Protein AF-A0AA41U0P5-F1 (afdb_monomer_lite)

Radius of gyration: 27.93 Å; chains: 1; bounding box: 68×110×85 Å

Sequence (492 aa):
MAPDRLRSLADWMAHEAGNVTVHLVLEDQNSKLAQMTADLRRPFSTDGRGKHIAAGLFNWGVGPSTAWERACSDPFYLVMRQSTQAFPRSWRELQPHLAPAAYSYVSLNCGDGVKDLDVLRGLGELAGRNSSRSGSAVGGSAVGGSPVGGNATAGAGASSGSSVYIPVDASSELVRLAANRAAKSPVTNGVFVLGCQADTEVRDQLAKIRAVVDKLQDGAVLFSLFGNTIGNYERDLALLKMVGEVLLTGDDDRLIAEFATTEDVSQAAVEAAKDEYVRVRAFREYVTSPLIHYTDLHVDYRNLEFAGEVEYGLADNRADDRGGRASREAREGRDGRDGREGRGGGARSGSRRNRDGHAILLRMLYRNRSAEPRRVILSDRSEMAFEPDDTIMLHLVRKYRRDRLPDLFAACGLVAAGPPVDTRFAESRSGLPKFGVQLALLRRADRLGDPSPNHVEGLFTASPTATAAAAAASASTAAEEARGVPAAQPAG

Foldseek 3Di:
DPLVVLQVVLQCCLAPVQLDEAEAEPDDPVVQQVVLVVLQQFDFDLPAPTRADALLLLCADDQLLVLVVLLLVFPLLQQSVLCLVCLLVLVVVCLVLADLWQAAEEEAQCRLVSSVLSVLLSSVVSPVVVVVVVVPPPPDDDDDDDDDDDPDPDDDDDDPQQHEYEYEGLYPVRLCSNQSVLSPDPSCNSYRYYYYNDDLQDLVRLLVVQVSVVSNDDIEYEYEDDDQSLQWHPLSLVSLLSCQVRRQPDLSYKYKYKAKAWQADDVLQQVVVQVSQLPRPSSLSSLCSSCVVWKPDDDDSVQKDKDKDFAWDPPPSPPCVVVVCVVPPPPDDDDDDDDDDDDDDDDPDDPPPTPRGFKMKMWIKGFQQDQAWDWMQGNVRDTDTRGHSGIYTRTMGIHGHPVCVQVSQVSSQKHFSAQKDWDWRPPQPPPHIIITMIITIMHGNVSPPDPPVPPPVPHPDDDPDDDDPVPPVVPPPVPPPPDDDDDDDDDD

InterPro domains:
  IPR029063 S-adenosyl-L-methionine-dependent methyltransferase superfamily [G3DSA:3.40.50.150] (69-284)

pLDDT: mean 80.73, std 22.8, range [26.09, 98.69]

Organism: NCBI:txid2908204

Structure (mmCIF, N/CA/C/O backbone):
data_AF-A0AA41U0P5-F1
#
_entry.id   AF-A0AA41U0P5-F1
#
loop_
_atom_site.group_PDB
_atom_site.id
_atom_site.type_symbol
_atom_site.label_atom_id
_atom_site.label_alt_id
_atom_site.label_comp_id
_atom_site.label_asym_id
_atom_site.label_entity_id
_atom_site.label_seq_id
_atom_site.pdbx_PDB_ins_code
_atom_site.Cartn_x
_atom_site.Cartn_y
_atom_site.Cartn_z
_atom_site.occupancy
_atom_site.B_iso_or_equiv
_atom_site.auth_seq_id
_atom_site.auth_comp_id
_atom_site.auth_asym_id
_atom_site.auth_atom_id
_atom_site.pdbx_PDB_model_num
ATOM 1 N N . MET A 1 1 ? 6.362 -13.490 26.183 1.00 55.53 1 MET A N 1
ATOM 2 C CA . MET A 1 1 ? 5.925 -12.590 27.273 1.00 55.53 1 MET A CA 1
ATOM 3 C C . MET A 1 1 ? 4.562 -13.069 27.754 1.00 55.53 1 MET A C 1
ATOM 5 O O . MET A 1 1 ? 3.749 -13.405 26.898 1.00 55.53 1 MET A O 1
ATOM 9 N N . ALA A 1 2 ? 4.331 -13.189 29.065 1.00 70.00 2 ALA A N 1
ATOM 10 C CA . ALA A 1 2 ? 2.995 -13.513 29.578 1.00 70.00 2 ALA A CA 1
ATOM 11 C C . ALA A 1 2 ? 2.007 -12.389 29.182 1.00 70.00 2 ALA A C 1
ATOM 13 O O . ALA A 1 2 ? 2.433 -11.231 29.231 1.00 70.00 2 ALA A O 1
ATOM 14 N N . PRO A 1 3 ? 0.758 -12.694 28.771 1.00 67.94 3 PRO A N 1
ATOM 15 C CA . PRO A 1 3 ? -0.221 -11.697 28.313 1.00 67.94 3 PRO A CA 1
ATOM 16 C C . PRO A 1 3 ? -0.378 -10.512 29.271 1.00 67.94 3 PRO A C 1
ATOM 18 O O . PRO A 1 3 ? -0.330 -9.363 28.838 1.00 67.94 3 PRO A O 1
ATOM 21 N N . ASP A 1 4 ? -0.412 -10.794 30.572 1.00 76.56 4 ASP A N 1
ATOM 22 C CA . ASP A 1 4 ? -0.582 -9.787 31.621 1.00 76.56 4 ASP A CA 1
ATOM 23 C C . ASP A 1 4 ? 0.528 -8.735 31.604 1.00 76.56 4 ASP A C 1
ATOM 25 O O . ASP A 1 4 ? 0.265 -7.549 31.747 1.00 76.56 4 ASP A O 1
ATOM 29 N N . ARG A 1 5 ? 1.776 -9.136 31.326 1.00 81.56 5 ARG A N 1
ATOM 30 C CA . ARG A 1 5 ? 2.900 -8.189 31.250 1.00 81.56 5 ARG A CA 1
ATOM 31 C C . ARG A 1 5 ? 2.793 -7.256 30.049 1.00 81.56 5 ARG A C 1
ATOM 33 O O . ARG A 1 5 ? 3.314 -6.148 30.106 1.00 81.56 5 ARG A O 1
ATOM 40 N N . LEU A 1 6 ? 2.183 -7.714 28.954 1.00 78.88 6 LEU A N 1
ATOM 41 C CA . LEU A 1 6 ? 2.011 -6.896 27.755 1.00 78.88 6 LEU A CA 1
ATOM 42 C C . LEU A 1 6 ? 0.899 -5.871 27.968 1.00 78.88 6 LEU A C 1
ATOM 44 O O . LEU A 1 6 ? 1.089 -4.712 27.619 1.00 78.88 6 LEU A O 1
ATOM 48 N N . ARG A 1 7 ? -0.200 -6.280 28.615 1.00 78.44 7 ARG A N 1
ATOM 49 C CA . ARG A 1 7 ? -1.268 -5.364 29.037 1.00 78.44 7 ARG A CA 1
ATOM 50 C C . ARG A 1 7 ? -0.753 -4.338 30.049 1.00 78.44 7 ARG A C 1
ATOM 52 O O . ARG A 1 7 ? -0.904 -3.150 29.814 1.00 78.44 7 ARG A O 1
ATOM 59 N N . SER A 1 8 ? -0.013 -4.760 31.080 1.00 83.44 8 SER A N 1
ATOM 60 C CA . SER A 1 8 ? 0.587 -3.819 32.041 1.00 83.44 8 SER A CA 1
ATOM 61 C C . SER A 1 8 ? 1.545 -2.818 31.390 1.00 83.44 8 SER A C 1
ATOM 63 O O . SER A 1 8 ? 1.560 -1.653 31.775 1.00 83.44 8 SER A O 1
ATOM 65 N N . LEU A 1 9 ? 2.342 -3.247 30.404 1.00 81.44 9 LEU A N 1
ATOM 66 C CA . LEU A 1 9 ? 3.194 -2.333 29.641 1.00 81.44 9 LEU A CA 1
ATOM 67 C C . LEU A 1 9 ? 2.356 -1.349 28.814 1.00 81.44 9 LEU A C 1
ATOM 69 O O . LEU A 1 9 ? 2.683 -0.166 28.782 1.00 81.44 9 LEU A O 1
ATOM 73 N N . ALA A 1 10 ? 1.296 -1.831 28.162 1.00 80.69 10 ALA A N 1
ATOM 74 C CA . ALA A 1 10 ? 0.396 -0.998 27.373 1.00 80.69 10 ALA A CA 1
ATOM 75 C C . ALA A 1 10 ? -0.289 0.072 28.233 1.00 80.69 10 ALA A C 1
ATOM 77 O O . ALA A 1 10 ? -0.269 1.245 27.866 1.00 80.69 10 ALA A O 1
ATOM 78 N N . ASP A 1 11 ? -0.803 -0.310 29.404 1.00 80.50 11 ASP A N 1
ATOM 79 C CA . ASP A 1 11 ? -1.448 0.607 30.346 1.00 80.50 11 ASP A CA 1
ATOM 80 C C . ASP A 1 11 ? -0.456 1.643 30.889 1.00 80.50 11 ASP A C 1
ATOM 82 O O . ASP A 1 11 ? -0.733 2.843 30.874 1.00 80.50 11 ASP A O 1
ATOM 86 N N . TRP A 1 12 ? 0.744 1.209 31.291 1.00 81.50 12 TRP A N 1
ATOM 87 C CA . TRP A 1 12 ? 1.802 2.127 31.721 1.00 81.50 12 TRP A CA 1
ATOM 88 C C . TRP A 1 12 ? 2.171 3.123 30.614 1.00 81.50 12 TRP A C 1
ATOM 90 O O . TRP A 1 12 ? 2.308 4.323 30.857 1.00 81.50 12 TRP A O 1
ATOM 100 N N . MET A 1 13 ? 2.280 2.651 29.371 1.00 78.88 13 MET A N 1
ATOM 101 C CA . MET A 1 13 ? 2.622 3.511 28.244 1.00 78.88 13 MET A CA 1
ATOM 102 C C . MET A 1 13 ? 1.514 4.489 27.857 1.00 78.88 13 MET A C 1
ATOM 104 O O . MET A 1 13 ? 1.821 5.623 27.495 1.00 78.88 13 MET A O 1
ATOM 108 N N . ALA A 1 14 ? 0.251 4.075 27.943 1.00 76.69 14 ALA A N 1
ATOM 109 C CA . ALA A 1 14 ? -0.890 4.928 27.629 1.00 76.69 14 ALA A CA 1
ATOM 110 C C . ALA A 1 14 ? -1.061 6.085 28.632 1.00 76.69 14 ALA A C 1
ATOM 112 O O . ALA A 1 14 ? -1.571 7.143 28.254 1.00 76.69 14 ALA A O 1
ATOM 113 N N . HIS A 1 15 ? -0.634 5.900 29.888 1.00 76.88 15 HIS A N 1
ATOM 114 C CA . HIS A 1 15 ? -0.911 6.842 30.978 1.00 76.88 15 HIS A CA 1
ATOM 115 C C . HIS A 1 15 ? 0.308 7.595 31.520 1.00 76.88 15 HIS A C 1
ATOM 117 O O . HIS A 1 15 ? 0.168 8.754 31.909 1.00 76.88 15 HIS A O 1
ATOM 123 N N . GLU A 1 16 ? 1.491 6.979 31.552 1.00 69.69 16 GLU A N 1
ATOM 124 C CA . GLU A 1 16 ? 2.648 7.531 32.272 1.00 69.69 16 GLU A CA 1
ATOM 125 C C . GLU A 1 16 ? 3.838 7.862 31.367 1.00 69.69 16 GLU A C 1
ATOM 127 O O . GLU A 1 16 ? 4.597 8.790 31.646 1.00 69.69 16 GLU A O 1
ATOM 132 N N . ALA A 1 17 ? 4.015 7.136 30.262 1.00 65.62 17 ALA A N 1
ATOM 133 C CA . ALA A 1 17 ? 5.262 7.154 29.496 1.00 65.62 17 ALA A CA 1
ATOM 134 C C . ALA A 1 17 ? 5.339 8.240 28.409 1.00 65.62 17 ALA A C 1
ATOM 136 O O . ALA A 1 17 ? 6.020 8.024 27.410 1.00 65.62 17 ALA A O 1
ATOM 137 N N . GLY A 1 18 ? 4.634 9.368 28.558 1.00 62.12 18 GLY A N 1
ATOM 138 C CA . GLY A 1 18 ? 4.440 10.389 27.514 1.00 62.12 18 GLY A CA 1
ATOM 139 C C . GLY A 1 18 ? 5.581 10.495 26.481 1.00 62.12 18 GLY A C 1
ATOM 140 O O . GLY A 1 18 ? 6.725 10.781 26.831 1.00 62.12 18 GLY A O 1
ATOM 141 N N . ASN A 1 19 ? 5.244 10.286 25.199 1.00 68.56 19 ASN A N 1
ATOM 142 C CA . ASN A 1 19 ? 6.125 10.238 24.014 1.00 68.56 19 ASN A CA 1
ATOM 143 C C . ASN A 1 19 ? 6.999 8.980 23.801 1.00 68.56 19 ASN A C 1
ATOM 145 O O . ASN A 1 19 ? 7.803 8.969 22.866 1.00 68.56 19 ASN A O 1
ATOM 149 N N . VAL A 1 20 ? 6.864 7.911 24.588 1.00 76.69 20 VAL A N 1
ATOM 150 C CA . VAL A 1 20 ? 7.545 6.632 24.301 1.00 76.69 20 VAL A CA 1
ATOM 151 C C . VAL A 1 20 ? 6.769 5.830 23.248 1.00 76.69 20 VAL A C 1
ATOM 153 O O . VAL A 1 20 ? 5.555 5.679 23.342 1.00 76.69 20 VAL A O 1
ATOM 156 N N . THR A 1 21 ? 7.474 5.268 22.257 1.00 79.81 21 THR A N 1
ATOM 157 C CA . THR A 1 21 ? 6.918 4.282 21.312 1.00 79.81 21 THR A CA 1
ATOM 158 C C . THR A 1 21 ? 7.673 2.960 21.423 1.00 79.81 21 THR A C 1
ATOM 160 O O . THR A 1 21 ? 8.899 2.941 21.541 1.00 79.81 21 THR A O 1
ATOM 163 N N . VAL A 1 22 ? 6.946 1.841 21.385 1.00 87.19 22 VAL A N 1
ATOM 164 C CA . VAL A 1 22 ? 7.524 0.490 21.316 1.00 87.19 22 VAL A CA 1
ATOM 165 C C . VAL A 1 22 ? 7.360 -0.032 19.899 1.00 87.19 22 VAL A C 1
ATOM 167 O O . VAL A 1 22 ? 6.341 0.221 19.262 1.00 87.19 22 VAL A O 1
ATOM 170 N N . HIS A 1 23 ? 8.372 -0.748 19.410 1.00 91.44 23 HIS A N 1
ATOM 171 C CA . HIS A 1 23 ? 8.399 -1.296 18.057 1.00 91.44 23 HIS A CA 1
ATOM 172 C C . HIS A 1 23 ? 8.609 -2.807 18.102 1.00 91.44 23 HIS A C 1
ATOM 174 O O . HIS A 1 23 ? 9.579 -3.288 18.687 1.00 91.44 23 HIS A O 1
ATOM 180 N N . LEU A 1 24 ? 7.708 -3.551 17.468 1.00 93.56 24 LEU A N 1
ATOM 181 C CA . LEU A 1 24 ? 7.868 -4.972 17.185 1.00 93.56 24 LEU A CA 1
ATOM 182 C C . LEU A 1 24 ? 8.477 -5.134 15.799 1.00 93.56 24 LEU A C 1
ATOM 184 O O . LEU A 1 24 ? 7.938 -4.612 14.831 1.00 93.56 24 LEU A O 1
ATOM 188 N N . VAL A 1 25 ? 9.563 -5.892 15.693 1.00 95.06 25 VAL A N 1
ATOM 189 C CA . VAL A 1 25 ? 10.160 -6.250 14.403 1.00 95.06 25 VAL A CA 1
ATOM 190 C C . VAL A 1 25 ? 9.872 -7.722 14.153 1.00 95.06 25 VAL A C 1
ATOM 192 O O . VAL A 1 25 ? 10.425 -8.589 14.828 1.00 95.06 25 VAL A O 1
ATOM 195 N N . LEU A 1 26 ? 8.950 -7.995 13.232 1.00 92.31 26 LEU A N 1
ATOM 196 C CA . LEU A 1 26 ? 8.622 -9.350 12.778 1.00 92.31 26 LEU A CA 1
ATOM 197 C C . LEU A 1 26 ? 9.371 -9.719 11.495 1.00 92.31 26 LEU A C 1
ATOM 199 O O . LEU A 1 26 ? 9.466 -10.901 11.166 1.00 92.31 26 LEU A O 1
ATOM 203 N N . GLU A 1 27 ? 9.889 -8.706 10.805 1.00 89.38 27 GLU A N 1
ATOM 204 C CA . GLU A 1 27 ? 10.544 -8.827 9.514 1.00 89.38 27 GLU A CA 1
ATOM 205 C C . GLU A 1 27 ? 11.991 -9.327 9.631 1.00 89.38 27 GLU A C 1
ATOM 207 O O . GLU A 1 27 ? 12.813 -8.736 10.339 1.00 89.38 27 GLU A O 1
ATOM 212 N N . ASP A 1 28 ? 12.329 -10.368 8.867 1.00 90.25 28 ASP A N 1
ATOM 213 C CA . ASP A 1 28 ? 13.706 -10.843 8.728 1.00 90.25 28 ASP A CA 1
ATOM 214 C C . ASP A 1 28 ? 14.413 -10.100 7.587 1.00 90.25 28 ASP A C 1
ATOM 216 O O . ASP A 1 28 ? 14.243 -10.399 6.403 1.00 90.25 28 ASP A O 1
ATOM 220 N N . GLN A 1 29 ? 15.261 -9.143 7.964 1.00 89.00 29 GLN A N 1
ATOM 221 C CA . GLN A 1 29 ? 15.984 -8.292 7.018 1.00 89.00 29 GLN A CA 1
ATOM 222 C C . GLN A 1 29 ? 16.895 -9.102 6.077 1.00 89.00 29 GLN A C 1
ATOM 224 O O . GLN A 1 29 ? 17.080 -8.720 4.922 1.00 89.00 29 GLN A O 1
ATOM 229 N N . ASN A 1 30 ? 17.443 -10.234 6.537 1.00 90.81 30 ASN A N 1
ATOM 230 C CA . ASN A 1 30 ? 18.296 -11.075 5.697 1.00 90.81 30 ASN A CA 1
ATOM 231 C C . ASN A 1 30 ? 17.475 -11.781 4.617 1.00 90.81 30 ASN A C 1
ATOM 233 O O . ASN A 1 30 ? 17.881 -11.807 3.455 1.00 90.81 30 ASN A O 1
ATOM 237 N N . SER A 1 31 ? 16.304 -12.306 4.985 1.00 90.69 31 SER A N 1
ATOM 238 C CA . SER A 1 31 ? 15.373 -12.912 4.030 1.00 90.69 31 SER A CA 1
ATOM 239 C C . SER A 1 31 ? 14.900 -11.902 2.980 1.00 90.69 31 SER A C 1
ATOM 241 O O . SER A 1 31 ? 14.834 -12.245 1.801 1.00 90.69 31 SER A O 1
ATOM 243 N N . LYS A 1 32 ? 14.666 -10.638 3.362 1.00 90.19 32 LYS A N 1
ATOM 244 C CA . LYS A 1 32 ? 14.315 -9.554 2.426 1.00 90.19 32 LYS A CA 1
ATOM 245 C C . LYS A 1 32 ? 15.417 -9.241 1.418 1.00 90.19 32 LYS A C 1
ATOM 247 O O . LYS A 1 32 ? 15.137 -9.126 0.226 1.00 90.19 32 LYS A O 1
ATOM 252 N N . LEU A 1 33 ? 16.670 -9.155 1.868 1.00 91.50 33 LEU A N 1
ATOM 253 C CA . LEU A 1 33 ? 17.814 -8.970 0.965 1.00 91.50 33 LEU A CA 1
ATOM 254 C C . LEU A 1 33 ? 17.985 -10.160 0.022 1.00 91.50 33 LEU A C 1
ATOM 256 O O . LEU A 1 33 ? 18.213 -9.972 -1.171 1.00 91.50 33 LEU A O 1
ATOM 260 N N . ALA A 1 34 ? 17.839 -11.382 0.537 1.00 93.81 34 ALA A N 1
ATOM 261 C CA . ALA A 1 34 ? 17.916 -12.588 -0.278 1.00 93.81 34 ALA A CA 1
ATOM 262 C C . ALA A 1 34 ? 16.805 -12.629 -1.342 1.00 93.81 34 ALA A C 1
ATOM 264 O O . ALA A 1 34 ? 17.084 -12.956 -2.497 1.00 93.81 34 ALA A O 1
ATOM 265 N N . GLN A 1 35 ? 15.576 -12.246 -0.976 1.00 93.44 35 GLN A N 1
ATOM 266 C CA . GLN A 1 35 ? 14.456 -12.101 -1.907 1.00 93.44 35 GLN A CA 1
ATOM 267 C C . GLN A 1 35 ? 14.776 -11.073 -2.998 1.00 93.44 35 GLN A C 1
ATOM 269 O O . GLN A 1 35 ? 14.685 -11.406 -4.176 1.00 93.44 35 GLN A O 1
ATOM 274 N N . MET A 1 36 ? 15.228 -9.870 -2.624 1.00 94.38 36 MET A N 1
ATOM 275 C CA . MET A 1 36 ? 15.612 -8.821 -3.578 1.00 94.38 36 MET A CA 1
ATOM 276 C C . MET A 1 36 ? 16.642 -9.327 -4.595 1.00 94.38 36 MET A C 1
ATOM 278 O O . MET A 1 36 ? 16.464 -9.183 -5.805 1.00 94.38 36 MET A O 1
ATOM 282 N N . THR A 1 37 ? 17.714 -9.960 -4.114 1.00 95.88 37 THR A N 1
ATOM 283 C CA . THR A 1 37 ? 18.749 -10.540 -4.976 1.00 95.88 37 THR A CA 1
ATOM 284 C C . THR A 1 37 ? 18.176 -11.603 -5.915 1.00 95.88 37 THR A C 1
ATOM 286 O O . THR A 1 37 ? 18.542 -11.648 -7.091 1.00 95.88 37 THR A O 1
ATOM 289 N N . ALA A 1 38 ? 17.299 -12.480 -5.418 1.00 96.38 38 ALA A N 1
ATOM 290 C CA . ALA A 1 38 ? 16.676 -13.521 -6.230 1.00 96.38 38 ALA A CA 1
ATOM 291 C C . ALA A 1 38 ? 15.764 -12.928 -7.316 1.00 96.38 38 ALA A C 1
ATOM 293 O O . ALA A 1 38 ? 15.828 -13.351 -8.472 1.00 96.38 38 ALA A O 1
ATOM 294 N N . ASP A 1 39 ? 14.968 -11.917 -6.973 1.00 96.56 39 ASP A N 1
ATOM 295 C CA . ASP A 1 39 ? 14.035 -11.261 -7.886 1.00 96.56 39 ASP A CA 1
ATOM 296 C C . ASP A 1 39 ? 14.756 -10.468 -8.983 1.00 96.56 39 ASP A C 1
ATOM 298 O O . ASP A 1 39 ? 14.355 -10.517 -10.149 1.00 96.56 39 ASP A O 1
ATOM 302 N N . LEU A 1 40 ? 15.885 -9.838 -8.654 1.00 97.50 40 LEU A N 1
ATOM 303 C CA . LEU A 1 40 ? 16.755 -9.162 -9.617 1.00 97.50 40 LEU A CA 1
ATOM 304 C C . LEU A 1 40 ? 17.553 -10.125 -10.512 1.00 97.50 40 LEU A C 1
ATOM 306 O O . LEU A 1 40 ? 18.042 -9.725 -11.565 1.00 97.50 40 LEU A O 1
ATOM 310 N N . ARG A 1 41 ? 17.664 -11.405 -10.146 1.00 97.06 41 ARG A N 1
ATOM 311 C CA . ARG A 1 41 ? 18.318 -12.450 -10.956 1.00 97.06 41 ARG A CA 1
ATOM 312 C C . ARG A 1 41 ? 17.373 -13.231 -11.853 1.00 97.06 41 ARG A C 1
ATOM 314 O O . ARG A 1 41 ? 17.816 -14.150 -12.547 1.00 97.06 41 ARG A O 1
ATOM 321 N N . ARG A 1 42 ? 16.084 -12.901 -11.843 1.00 97.62 42 ARG A N 1
ATOM 322 C CA . ARG A 1 42 ? 15.120 -13.557 -12.723 1.00 97.62 42 ARG A CA 1
ATOM 323 C C . ARG A 1 42 ? 15.526 -13.416 -14.202 1.00 97.62 42 ARG A C 1
ATOM 325 O O . ARG A 1 42 ? 16.298 -12.514 -14.556 1.00 97.62 42 ARG A O 1
ATOM 332 N N . PRO A 1 43 ? 15.038 -14.322 -15.069 1.00 98.00 43 PRO A N 1
ATOM 333 C CA . PRO A 1 43 ? 15.421 -14.354 -16.475 1.00 98.00 43 PRO A CA 1
ATOM 334 C C . PRO A 1 43 ? 15.214 -13.026 -17.209 1.00 98.00 43 PRO A C 1
ATOM 336 O O . PRO A 1 43 ? 14.471 -12.151 -16.763 1.00 98.00 43 PRO A O 1
ATOM 339 N N . PHE A 1 44 ? 15.887 -12.909 -18.352 1.00 98.12 44 PHE A N 1
ATOM 340 C CA . PHE A 1 44 ? 15.706 -11.817 -19.303 1.00 98.12 44 PHE A CA 1
ATOM 341 C C . PHE A 1 44 ? 14.230 -11.611 -19.661 1.00 98.12 44 PHE A C 1
ATOM 343 O O . PHE A 1 44 ? 13.487 -12.576 -19.853 1.00 98.12 44 PHE A O 1
ATOM 350 N N . SER A 1 45 ? 13.825 -10.352 -19.796 1.00 98.19 45 SER A N 1
ATOM 351 C CA . SER A 1 45 ? 12.466 -9.971 -20.152 1.00 98.19 45 SER A CA 1
ATOM 352 C C . SER A 1 45 ? 12.436 -8.585 -20.786 1.00 98.19 45 SER A C 1
ATOM 354 O O . SER A 1 45 ? 13.051 -7.657 -20.276 1.00 98.19 45 SER A O 1
ATOM 356 N N . THR A 1 46 ? 11.631 -8.395 -21.830 1.00 97.56 46 THR A N 1
ATOM 357 C CA . THR A 1 46 ? 11.427 -7.082 -22.476 1.00 97.56 46 THR A CA 1
ATOM 358 C C . THR A 1 46 ? 10.138 -6.376 -22.043 1.00 97.56 46 THR A C 1
ATOM 360 O O . THR A 1 46 ? 9.890 -5.241 -22.464 1.00 97.56 46 THR A O 1
ATOM 363 N N . ASP A 1 47 ? 9.317 -7.036 -21.220 1.00 95.19 47 ASP A N 1
ATOM 364 C CA . ASP A 1 47 ? 7.958 -6.623 -20.848 1.00 95.19 47 ASP A CA 1
ATOM 365 C C . ASP A 1 47 ? 7.731 -6.515 -19.325 1.00 95.19 47 ASP A C 1
ATOM 367 O O . ASP A 1 47 ? 6.605 -6.308 -18.870 1.00 95.19 47 ASP A O 1
ATOM 371 N N . GLY A 1 48 ? 8.799 -6.635 -18.533 1.00 94.06 48 GLY A N 1
ATOM 372 C CA . GLY A 1 48 ? 8.758 -6.600 -17.073 1.00 94.06 48 GLY A CA 1
ATOM 373 C C . GLY A 1 48 ? 8.331 -7.886 -16.361 1.00 94.06 48 GLY A C 1
ATOM 374 O O . GLY A 1 48 ? 8.164 -7.839 -15.147 1.00 94.06 48 GLY A O 1
ATOM 375 N N . ARG A 1 49 ? 8.154 -9.024 -17.048 1.00 94.25 49 ARG A N 1
ATOM 376 C CA . ARG A 1 49 ? 7.797 -10.312 -16.405 1.00 94.25 49 ARG A CA 1
ATOM 377 C C . ARG A 1 49 ? 8.996 -11.089 -15.842 1.00 94.25 49 ARG A C 1
ATOM 379 O O . ARG A 1 49 ? 8.819 -12.117 -15.193 1.00 94.25 49 ARG A O 1
ATOM 386 N N . GLY A 1 50 ? 10.211 -10.618 -16.108 1.00 96.81 50 GLY A N 1
ATOM 387 C CA . GLY A 1 50 ? 11.461 -11.185 -15.603 1.00 96.81 50 GLY A CA 1
ATOM 388 C C . GLY A 1 50 ? 11.880 -10.579 -14.265 1.00 96.81 50 GLY A C 1
ATOM 389 O O . GLY A 1 50 ? 11.297 -10.867 -13.218 1.00 96.81 50 GLY A O 1
ATOM 390 N N . LYS A 1 51 ? 12.942 -9.771 -14.294 1.00 98.00 51 LYS A N 1
ATOM 391 C CA . LYS A 1 51 ? 13.489 -9.095 -13.110 1.00 98.00 51 LYS A CA 1
ATOM 392 C C . LYS A 1 51 ? 12.486 -8.099 -12.550 1.00 98.00 51 LYS A C 1
ATOM 394 O O . LYS A 1 51 ? 11.845 -7.375 -13.310 1.00 98.00 51 LYS A O 1
ATOM 399 N N . HIS A 1 52 ? 12.380 -8.017 -11.230 1.00 97.50 52 HIS A N 1
ATOM 400 C CA . HIS A 1 52 ? 11.510 -7.029 -10.599 1.00 97.50 52 HIS A CA 1
ATOM 401 C C . HIS A 1 52 ? 11.936 -6.693 -9.169 1.00 97.50 52 HIS A C 1
ATOM 403 O O . HIS A 1 52 ? 12.757 -7.384 -8.571 1.00 97.50 52 HIS A O 1
ATOM 409 N N . ILE A 1 53 ? 11.356 -5.618 -8.646 1.00 96.44 53 ILE A N 1
ATOM 410 C CA . ILE A 1 53 ? 11.356 -5.259 -7.233 1.00 96.44 53 ILE A CA 1
ATOM 411 C C . ILE A 1 53 ? 9.995 -5.676 -6.663 1.00 96.44 53 ILE A C 1
ATOM 413 O O . ILE A 1 53 ? 8.960 -5.268 -7.190 1.00 96.44 53 ILE A O 1
ATOM 417 N N . ALA A 1 54 ? 9.977 -6.499 -5.615 1.00 92.75 54 ALA A N 1
ATOM 418 C CA . ALA A 1 54 ? 8.731 -6.888 -4.952 1.00 92.75 54 ALA A CA 1
ATOM 419 C C . ALA A 1 54 ? 8.103 -5.706 -4.190 1.00 92.75 54 ALA A C 1
ATOM 421 O O . ALA A 1 54 ? 8.810 -4.817 -3.710 1.00 92.75 54 ALA A O 1
ATOM 422 N N . ALA A 1 55 ? 6.777 -5.710 -4.025 1.00 88.81 55 ALA A N 1
ATOM 423 C CA . ALA A 1 55 ? 6.060 -4.563 -3.469 1.00 88.81 55 ALA A CA 1
ATOM 424 C C . ALA A 1 55 ? 6.439 -4.240 -2.020 1.00 88.81 55 ALA A C 1
ATOM 426 O O . ALA A 1 55 ? 6.677 -3.075 -1.692 1.00 88.81 55 ALA A O 1
ATOM 427 N N . GLY A 1 56 ? 6.632 -5.265 -1.185 1.00 86.31 56 GLY A N 1
ATOM 428 C CA . GLY A 1 56 ? 7.170 -5.106 0.170 1.00 86.31 56 GLY A CA 1
ATOM 429 C C . GLY A 1 56 ? 8.593 -4.521 0.257 1.00 86.31 56 GLY A C 1
ATOM 430 O O . GLY A 1 56 ? 9.092 -4.328 1.363 1.00 86.31 56 GLY A O 1
ATOM 431 N N . LEU A 1 57 ? 9.269 -4.253 -0.867 1.00 90.56 57 LEU A N 1
ATOM 432 C CA . LEU A 1 57 ? 10.603 -3.640 -0.924 1.00 90.56 57 LEU A CA 1
ATOM 433 C C . LEU A 1 57 ? 10.582 -2.196 -1.451 1.00 90.56 57 LEU A C 1
ATOM 435 O O . LEU A 1 57 ? 11.603 -1.515 -1.373 1.00 90.56 57 LEU A O 1
ATOM 439 N N . PHE A 1 58 ? 9.445 -1.694 -1.952 1.00 90.62 58 PHE A N 1
ATOM 440 C CA . PHE A 1 58 ? 9.365 -0.359 -2.565 1.00 90.62 58 PHE A CA 1
ATOM 441 C C . PHE A 1 58 ? 9.696 0.777 -1.608 1.00 90.62 58 PHE A C 1
ATOM 443 O O . PHE A 1 58 ? 10.253 1.783 -2.029 1.00 90.62 58 PHE A O 1
ATOM 450 N N . ASN A 1 59 ? 9.347 0.618 -0.334 1.00 91.75 59 ASN A N 1
ATOM 451 C CA . ASN A 1 59 ? 9.554 1.639 0.688 1.00 91.75 59 ASN A CA 1
ATOM 452 C C . ASN A 1 59 ? 10.629 1.227 1.699 1.00 91.75 59 ASN A C 1
ATOM 454 O O . ASN A 1 59 ? 10.889 1.967 2.644 1.00 91.75 59 ASN A O 1
ATOM 458 N N . TRP A 1 60 ? 11.227 0.046 1.546 1.00 93.75 60 TRP A N 1
ATOM 459 C CA . TRP A 1 60 ? 12.154 -0.492 2.531 1.00 93.75 60 TRP A CA 1
ATOM 460 C C . TRP A 1 60 ? 13.442 0.353 2.548 1.00 93.75 60 TRP A C 1
ATOM 462 O O . TRP A 1 60 ? 13.993 0.686 1.502 1.00 93.75 60 TRP A O 1
ATOM 472 N N . GLY A 1 61 ? 13.881 0.771 3.739 1.00 93.06 61 GLY A N 1
ATOM 473 C CA . GLY A 1 61 ? 15.046 1.638 3.932 1.00 93.06 61 GLY A CA 1
ATOM 474 C C . GLY A 1 61 ? 14.781 3.148 3.803 1.00 93.06 61 GLY A C 1
ATOM 475 O O . GLY A 1 61 ? 13.797 3.613 3.223 1.00 93.06 61 GLY A O 1
ATOM 476 N N . VAL A 1 62 ? 15.718 3.941 4.339 1.00 94.75 62 VAL A N 1
ATOM 477 C CA . VAL A 1 62 ? 15.630 5.414 4.425 1.00 94.75 62 VAL A CA 1
ATOM 478 C C . VAL A 1 62 ? 15.430 6.084 3.064 1.00 94.75 62 VAL A C 1
ATOM 480 O O . VAL A 1 62 ? 14.603 6.989 2.940 1.00 94.75 62 VAL A O 1
ATOM 483 N N . GLY A 1 63 ? 16.188 5.662 2.046 1.00 95.56 63 GLY A N 1
ATOM 484 C CA . GLY A 1 63 ? 16.146 6.263 0.709 1.00 95.56 63 GLY A CA 1
ATOM 485 C C . GLY A 1 63 ? 14.763 6.118 0.067 1.00 95.56 63 GLY A C 1
ATOM 486 O O . GLY A 1 63 ? 14.126 7.140 -0.206 1.00 95.56 63 GLY A O 1
ATOM 487 N N . PRO A 1 64 ? 14.269 4.880 -0.106 1.00 96.25 64 PRO A N 1
ATOM 488 C CA . PRO A 1 64 ? 12.949 4.653 -0.677 1.00 96.25 64 PRO A CA 1
ATOM 489 C C . PRO A 1 64 ? 11.788 5.222 0.144 1.00 96.25 64 PRO A C 1
ATOM 491 O O . PRO A 1 64 ? 10.902 5.853 -0.430 1.00 96.25 64 PRO A O 1
ATOM 494 N N . SER A 1 65 ? 11.829 5.134 1.479 1.00 96.62 65 SER A N 1
ATOM 495 C CA . SER A 1 65 ? 10.828 5.784 2.347 1.00 96.62 65 SER A CA 1
ATOM 496 C C . SER A 1 65 ? 10.770 7.306 2.160 1.00 96.62 65 SER A C 1
ATOM 498 O O . SER A 1 65 ? 9.689 7.879 2.036 1.00 96.62 65 SER A O 1
ATOM 500 N N . THR A 1 66 ? 11.927 7.973 2.085 1.00 96.19 66 THR A N 1
ATOM 501 C CA . THR A 1 66 ? 11.984 9.429 1.860 1.00 96.19 66 THR A CA 1
ATOM 502 C C . THR A 1 66 ? 11.473 9.795 0.466 1.00 96.19 66 THR A C 1
ATOM 504 O O . THR A 1 66 ? 10.793 10.807 0.290 1.00 96.19 66 THR A O 1
ATOM 507 N N . ALA A 1 67 ? 11.804 8.991 -0.547 1.00 97.00 67 ALA A N 1
ATOM 508 C CA . ALA A 1 67 ? 11.336 9.223 -1.907 1.00 97.00 67 ALA A CA 1
ATOM 509 C C . ALA A 1 67 ? 9.811 9.034 -2.020 1.00 97.00 67 ALA A C 1
ATOM 511 O O . ALA A 1 67 ? 9.149 9.845 -2.668 1.00 97.00 67 ALA A O 1
ATOM 512 N N . TRP A 1 68 ? 9.250 8.036 -1.328 1.00 96.25 68 TRP A N 1
ATOM 513 C CA . TRP A 1 68 ? 7.806 7.825 -1.209 1.00 96.25 68 TRP A CA 1
ATOM 514 C C . TRP A 1 68 ? 7.099 9.029 -0.572 1.00 96.25 68 TRP A C 1
ATOM 516 O O . TRP A 1 68 ? 6.146 9.552 -1.146 1.00 96.25 68 TRP A O 1
ATOM 526 N N . GLU A 1 69 ? 7.594 9.531 0.566 1.00 95.06 69 GLU A N 1
ATOM 527 C CA . GLU A 1 69 ? 7.003 10.688 1.259 1.00 95.06 69 GLU A CA 1
ATOM 528 C C . GLU A 1 69 ? 6.983 11.936 0.358 1.00 95.06 69 GLU A C 1
ATOM 530 O O . GLU A 1 69 ? 5.972 12.643 0.264 1.00 95.06 69 GLU A O 1
ATOM 535 N N . ARG A 1 70 ? 8.084 12.179 -0.369 1.00 95.56 70 ARG A N 1
ATOM 536 C CA . ARG A 1 70 ? 8.179 13.271 -1.349 1.00 95.56 70 ARG A CA 1
ATOM 537 C C . ARG A 1 70 ? 7.201 13.093 -2.500 1.00 95.56 70 ARG A C 1
ATOM 539 O O . ARG A 1 70 ? 6.555 14.066 -2.876 1.00 95.56 70 ARG A O 1
ATOM 546 N N . ALA A 1 71 ? 7.075 11.881 -3.042 1.00 95.69 71 ALA A N 1
ATOM 547 C CA . ALA A 1 71 ? 6.111 11.594 -4.098 1.00 95.69 71 ALA A CA 1
ATOM 548 C C . ALA A 1 71 ? 4.677 11.856 -3.619 1.00 95.69 71 ALA A C 1
ATOM 550 O O . ALA A 1 71 ? 3.934 12.560 -4.295 1.00 95.69 71 ALA A O 1
ATOM 551 N N . CYS A 1 72 ? 4.304 11.374 -2.431 1.00 93.56 72 CYS A N 1
ATOM 552 C CA . CYS A 1 72 ? 2.981 11.594 -1.836 1.00 93.56 72 CYS A CA 1
ATOM 553 C C . CYS A 1 72 ? 2.676 13.071 -1.532 1.00 93.56 72 CYS A C 1
ATOM 555 O O . CYS A 1 72 ? 1.506 13.452 -1.478 1.00 93.56 72 CYS A O 1
ATOM 557 N N . SER A 1 73 ? 3.711 13.898 -1.361 1.00 92.25 73 SER A N 1
ATOM 558 C CA . SER A 1 73 ? 3.595 15.346 -1.151 1.00 92.25 73 SER A CA 1
ATOM 559 C C . SER A 1 73 ? 3.641 16.162 -2.451 1.00 92.25 73 SER A C 1
ATOM 561 O O . SER A 1 73 ? 3.428 17.375 -2.418 1.00 92.25 73 SER A O 1
ATOM 563 N N . ASP A 1 74 ? 3.925 15.531 -3.595 1.00 93.75 74 ASP A N 1
ATOM 564 C CA . ASP A 1 74 ? 4.008 16.211 -4.886 1.00 93.75 74 ASP A CA 1
ATOM 565 C C . ASP A 1 74 ? 2.598 16.622 -5.356 1.00 93.75 74 ASP A C 1
ATOM 567 O O . ASP A 1 74 ? 1.711 15.771 -5.497 1.00 93.75 74 ASP A O 1
ATOM 571 N N . PRO A 1 75 ? 2.348 17.917 -5.632 1.00 90.19 75 PRO A N 1
ATOM 572 C CA . PRO A 1 75 ? 1.024 18.395 -6.014 1.00 90.19 75 PRO A CA 1
ATOM 573 C C . PRO A 1 75 ? 0.525 17.847 -7.357 1.00 90.19 75 PRO A C 1
ATOM 575 O O . PRO A 1 75 ? -0.679 17.944 -7.625 1.00 90.19 75 PRO A O 1
ATOM 578 N N . PHE A 1 76 ? 1.424 17.295 -8.179 1.00 89.75 76 PHE A N 1
ATOM 579 C CA . PHE A 1 76 ? 1.123 16.663 -9.459 1.00 89.75 76 PHE A CA 1
ATOM 580 C C . PHE A 1 76 ? 0.880 15.156 -9.339 1.00 89.75 76 PHE A C 1
ATOM 582 O O . PHE A 1 76 ? 0.375 14.565 -10.293 1.00 89.75 76 PHE A O 1
ATOM 589 N N . TYR A 1 77 ? 1.156 14.529 -8.185 1.00 90.88 77 TYR A N 1
ATOM 590 C CA . TYR A 1 77 ? 0.749 13.146 -7.941 1.00 90.88 77 TYR A CA 1
ATOM 591 C C . TYR A 1 77 ? -0.736 13.083 -7.545 1.00 90.88 77 TYR A C 1
ATOM 593 O O . TYR A 1 77 ? -1.099 12.924 -6.376 1.00 90.88 77 TYR A O 1
ATOM 601 N N . LEU A 1 78 ? -1.612 13.270 -8.539 1.00 86.12 78 LEU A N 1
ATOM 602 C CA . LEU A 1 78 ? -3.033 13.563 -8.329 1.00 86.12 78 LEU A CA 1
ATOM 603 C C . LEU A 1 78 ? -3.763 12.508 -7.500 1.00 86.12 78 LEU A C 1
ATOM 605 O O . LEU A 1 78 ? -4.470 12.895 -6.567 1.00 86.12 78 LEU A O 1
ATOM 609 N N . VAL A 1 79 ? -3.583 11.210 -7.786 1.00 87.50 79 VAL A N 1
ATOM 610 C CA . VAL A 1 79 ? -4.258 10.160 -7.008 1.00 87.50 79 VAL A CA 1
ATOM 611 C C . VAL A 1 79 ? -3.955 10.273 -5.520 1.00 87.50 79 VAL A C 1
ATOM 613 O O . VAL A 1 79 ? -4.890 10.226 -4.724 1.00 87.50 79 VAL A O 1
ATOM 616 N N . MET A 1 80 ? -2.697 10.513 -5.139 1.00 90.31 80 MET A N 1
ATOM 617 C CA . MET A 1 80 ? -2.331 10.601 -3.729 1.00 90.31 80 MET A CA 1
ATOM 618 C C . MET A 1 80 ? -2.771 11.907 -3.091 1.00 90.31 80 MET A C 1
ATOM 620 O O . MET A 1 80 ? -3.382 11.889 -2.022 1.00 90.31 80 MET A O 1
ATOM 624 N N . ARG A 1 81 ? -2.536 13.038 -3.760 1.00 89.50 81 ARG A N 1
ATOM 625 C CA . ARG A 1 81 ? -2.960 14.348 -3.259 1.00 89.50 81 ARG A CA 1
ATOM 626 C C . ARG A 1 81 ? -4.467 14.387 -3.018 1.00 89.50 81 ARG A C 1
ATOM 628 O O . ARG A 1 81 ? -4.910 14.773 -1.938 1.00 89.50 81 ARG A O 1
ATOM 635 N N . GLN A 1 82 ? -5.256 14.015 -4.022 1.00 89.75 82 GLN A N 1
ATOM 636 C CA . GLN A 1 82 ? -6.712 14.123 -3.949 1.00 89.75 82 GLN A CA 1
ATOM 637 C C . GLN A 1 82 ? -7.302 13.099 -2.980 1.00 89.75 82 GLN A C 1
ATOM 639 O O . GLN A 1 82 ? -8.233 13.425 -2.247 1.00 89.75 82 GLN A O 1
ATOM 644 N N . SER A 1 83 ? -6.717 11.900 -2.913 1.00 92.25 83 SER A N 1
ATOM 645 C CA . SER A 1 83 ? -7.042 10.904 -1.895 1.00 92.25 83 SER A CA 1
ATOM 646 C C . SER A 1 83 ? -6.840 11.453 -0.478 1.00 92.25 83 SER A C 1
ATOM 648 O O . SER A 1 83 ? -7.779 11.451 0.315 1.00 92.25 83 SER A O 1
ATOM 650 N N . THR A 1 84 ? -5.662 12.001 -0.165 1.00 92.94 84 THR A N 1
ATOM 651 C CA . THR A 1 84 ? -5.368 12.570 1.161 1.00 92.94 84 THR A CA 1
ATOM 652 C C . THR A 1 84 ? -6.274 13.757 1.493 1.00 92.94 84 THR A C 1
ATOM 654 O O . THR A 1 84 ? -6.781 13.846 2.607 1.00 92.94 84 THR A O 1
ATOM 657 N N . GLN A 1 85 ? -6.547 14.645 0.531 1.00 93.06 85 GLN A N 1
ATOM 658 C CA . GLN A 1 85 ? -7.413 15.812 0.745 1.00 93.06 85 GLN A CA 1
ATOM 659 C C . GLN A 1 85 ? -8.888 15.441 0.955 1.00 93.06 85 GLN A C 1
ATOM 661 O O . GLN A 1 85 ? -9.578 16.078 1.751 1.00 93.06 85 GLN A O 1
ATOM 666 N N . ALA A 1 86 ? -9.388 14.427 0.249 1.00 94.12 86 ALA A N 1
ATOM 667 C CA . ALA A 1 86 ? -10.778 13.996 0.367 1.00 94.12 86 ALA A CA 1
ATOM 668 C C . ALA A 1 86 ? -11.022 13.064 1.561 1.00 94.12 86 ALA A C 1
ATOM 670 O O . ALA A 1 86 ? -12.159 12.979 2.035 1.00 94.12 86 ALA A O 1
ATOM 671 N N . PHE A 1 87 ? -9.976 12.396 2.062 1.00 97.12 87 PHE A N 1
ATOM 672 C CA . PHE A 1 87 ? -10.082 11.363 3.088 1.00 97.12 87 PHE A CA 1
ATOM 673 C C . PHE A 1 87 ? -10.881 11.786 4.333 1.00 97.12 87 PHE A C 1
ATOM 675 O O . PHE A 1 87 ? -11.803 11.052 4.685 1.00 97.12 87 PHE A O 1
ATOM 682 N N . PRO A 1 88 ? -10.670 12.965 4.958 1.00 97.19 88 PRO A N 1
ATOM 683 C CA . PRO A 1 88 ? -11.426 13.345 6.155 1.00 97.19 88 PRO A CA 1
ATOM 684 C C . PRO A 1 88 ? -12.939 13.445 5.929 1.00 97.19 88 PRO A C 1
ATOM 686 O O . PRO A 1 88 ? -13.727 13.262 6.855 1.00 97.19 88 PRO A O 1
ATOM 689 N N . ARG A 1 89 ? -13.379 13.784 4.711 1.00 96.94 89 ARG A N 1
ATOM 690 C CA . ARG A 1 89 ? -14.804 13.785 4.356 1.00 96.94 89 ARG A CA 1
ATOM 691 C C . ARG A 1 89 ? -15.292 12.360 4.127 1.00 96.94 89 ARG A C 1
ATOM 693 O O . ARG A 1 89 ? -16.273 11.969 4.749 1.00 96.94 89 ARG A O 1
ATOM 700 N N . SER A 1 90 ? -14.585 11.594 3.298 1.00 97.00 90 SER A N 1
ATOM 701 C CA . SER A 1 90 ? -14.974 10.220 2.973 1.00 97.00 90 SER A CA 1
ATOM 702 C C . SER A 1 90 ? -15.040 9.333 4.215 1.00 97.00 90 SER A C 1
ATOM 704 O O . SER A 1 90 ? -15.942 8.515 4.361 1.00 97.00 90 SER A O 1
ATOM 706 N N . TRP A 1 91 ? -14.121 9.546 5.156 1.00 97.25 91 TRP A N 1
ATOM 707 C CA . TRP A 1 91 ? -14.115 8.853 6.433 1.00 97.25 91 TRP A CA 1
ATOM 708 C C . TRP A 1 91 ? -15.351 9.176 7.283 1.00 97.25 91 TRP A C 1
ATOM 710 O O . TRP A 1 91 ? -16.008 8.261 7.775 1.00 97.25 91 TRP A O 1
ATOM 720 N N . ARG A 1 92 ? -15.733 10.456 7.399 1.00 96.31 92 ARG A N 1
ATOM 721 C CA . ARG A 1 92 ? -16.945 10.871 8.132 1.00 96.31 92 ARG A CA 1
ATOM 722 C C . ARG A 1 92 ? -18.229 10.295 7.542 1.00 96.31 92 ARG A C 1
ATOM 724 O O . ARG A 1 92 ? -19.173 10.064 8.288 1.00 96.31 92 ARG A O 1
ATOM 731 N N . GLU A 1 93 ? -18.270 10.077 6.232 1.00 96.81 93 GLU A N 1
ATOM 732 C CA . GLU A 1 93 ? -19.403 9.437 5.555 1.00 96.81 93 GLU A CA 1
ATOM 733 C C . GLU A 1 93 ? -19.464 7.925 5.828 1.00 96.81 93 GLU A C 1
ATOM 735 O O . GLU A 1 93 ? -20.556 7.382 5.969 1.00 96.81 93 GLU A O 1
ATOM 740 N N . LEU A 1 94 ? -18.319 7.248 5.985 1.00 95.88 94 LEU A N 1
ATOM 741 C CA . LEU A 1 94 ? -18.277 5.822 6.341 1.00 95.88 94 LEU A CA 1
ATOM 742 C C . LEU A 1 94 ? -18.509 5.547 7.830 1.00 95.88 94 LEU A C 1
ATOM 744 O O . LEU A 1 94 ? -19.042 4.497 8.184 1.00 95.88 94 LEU A O 1
ATOM 748 N N . GLN A 1 95 ? -18.107 6.464 8.710 1.00 94.31 95 GLN A N 1
ATOM 749 C CA . GLN A 1 95 ? -18.117 6.270 10.162 1.00 94.31 95 GLN A CA 1
ATOM 750 C C . GLN A 1 95 ? -19.480 5.832 10.749 1.00 94.31 95 GLN A C 1
ATOM 752 O O . GLN A 1 95 ? -19.472 4.978 11.637 1.00 94.31 95 GLN A O 1
ATOM 757 N N . PRO A 1 96 ? -20.652 6.323 10.285 1.00 93.62 96 PRO A N 1
ATOM 758 C CA . PRO A 1 96 ? -21.958 5.858 10.766 1.00 93.62 96 PRO A CA 1
ATOM 759 C C . PRO A 1 96 ? -22.251 4.373 10.507 1.00 93.62 96 PRO A C 1
ATOM 761 O O . PRO A 1 96 ? -23.177 3.834 11.105 1.00 93.62 96 PRO A O 1
ATOM 764 N N . HIS A 1 97 ? -21.491 3.720 9.623 1.00 93.75 97 HIS A N 1
ATOM 765 C CA . HIS A 1 97 ? -21.642 2.300 9.292 1.00 93.75 97 HIS A CA 1
ATOM 766 C C . HIS A 1 97 ? -20.776 1.378 10.162 1.00 93.75 97 HIS A C 1
ATOM 768 O O . HIS A 1 97 ? -20.846 0.154 10.031 1.00 93.75 97 HIS A O 1
ATOM 774 N N . LEU A 1 98 ? -19.962 1.940 11.061 1.00 92.81 98 LEU A N 1
ATOM 775 C CA . LEU A 1 98 ? -19.308 1.161 12.104 1.00 92.81 98 LEU A CA 1
ATOM 776 C C . LEU A 1 98 ? -20.312 0.763 13.186 1.00 92.81 98 LEU A C 1
ATOM 778 O O . LEU A 1 98 ? -21.210 1.530 13.540 1.00 92.81 98 LEU A O 1
ATOM 782 N N . ALA A 1 99 ? -20.132 -0.435 13.744 1.00 83.69 99 ALA A N 1
ATOM 783 C CA . ALA A 1 99 ? -20.888 -0.831 14.922 1.00 83.69 99 ALA A CA 1
ATOM 784 C C . ALA A 1 99 ? -20.518 0.094 16.100 1.00 83.69 99 ALA A C 1
ATOM 786 O O . ALA A 1 99 ? -19.392 0.595 16.160 1.00 83.69 99 ALA A O 1
ATOM 787 N N . PRO A 1 100 ? -21.431 0.343 17.052 1.00 73.56 100 PRO A N 1
ATOM 788 C CA . PRO A 1 100 ? -21.115 1.095 18.260 1.00 73.56 100 PRO A CA 1
ATOM 789 C C . PRO A 1 100 ? -20.248 0.237 19.196 1.00 73.56 100 PRO A C 1
ATOM 791 O O . PRO A 1 100 ? -20.728 -0.311 20.183 1.00 73.56 100 PRO A O 1
ATOM 794 N N . ALA A 1 101 ? -18.965 0.115 18.867 1.00 75.00 101 ALA A N 1
ATOM 795 C CA . ALA A 1 101 ? -17.970 -0.650 19.604 1.00 75.00 101 ALA A CA 1
ATOM 796 C C . ALA A 1 101 ? -16.731 0.210 19.886 1.00 75.00 101 ALA A C 1
ATOM 798 O O . ALA A 1 101 ? -16.445 1.174 19.170 1.00 75.00 101 ALA A O 1
ATOM 799 N N . ALA A 1 102 ? -15.993 -0.144 20.938 1.00 84.19 102 ALA A N 1
ATOM 800 C CA . ALA A 1 102 ? -14.626 0.327 21.100 1.00 84.19 102 ALA A CA 1
ATOM 801 C C . ALA A 1 102 ? -13.747 -0.445 20.111 1.00 84.19 102 ALA A C 1
ATOM 803 O O . ALA A 1 102 ? -13.748 -1.676 20.120 1.00 84.19 102 ALA A O 1
ATOM 804 N N . TYR A 1 103 ? -13.049 0.283 19.241 1.00 91.94 103 TYR A N 1
ATOM 805 C CA . TYR A 1 103 ? -12.212 -0.311 18.208 1.00 91.94 103 TYR A CA 1
ATOM 806 C C . TYR A 1 103 ? -10.733 -0.174 18.546 1.00 91.94 103 TYR A C 1
ATOM 808 O O . TYR A 1 103 ? -10.216 0.935 18.684 1.00 91.94 103 TYR A O 1
ATOM 816 N N . SER A 1 104 ? -10.053 -1.317 18.550 1.00 93.75 104 SER A N 1
ATOM 817 C CA . SER A 1 104 ? -8.658 -1.422 18.129 1.00 93.75 104 SER A CA 1
ATOM 818 C C . SER A 1 104 ? -8.415 -0.809 16.754 1.00 93.75 104 SER A C 1
ATOM 820 O O . SER A 1 104 ? -9.225 -1.071 15.869 1.00 93.75 104 SER A O 1
ATOM 822 N N . TYR A 1 105 ? -7.306 -0.103 16.512 1.00 97.50 105 TYR A N 1
ATOM 823 C CA . TYR A 1 105 ? -6.944 0.339 15.170 1.00 97.50 105 TYR A CA 1
ATOM 824 C C . TYR A 1 105 ? -5.592 -0.220 14.723 1.00 97.50 105 TYR A C 1
ATOM 826 O O . TYR A 1 105 ? -4.569 -0.016 15.376 1.00 97.50 105 TYR A O 1
ATOM 834 N N . VAL A 1 106 ? -5.587 -0.916 13.588 1.00 98.38 106 VAL A N 1
ATOM 835 C CA . VAL A 1 106 ? -4.383 -1.470 12.956 1.00 98.38 106 VAL A CA 1
ATOM 836 C C . VAL A 1 106 ? -4.290 -0.936 11.530 1.00 98.38 106 VAL A C 1
ATOM 838 O O . VAL A 1 106 ? -5.149 -1.229 10.700 1.00 98.38 106 VAL A O 1
ATOM 841 N N . SER A 1 107 ? -3.242 -0.167 11.238 1.00 98.62 107 SER A N 1
ATOM 842 C CA . SER A 1 107 ? -3.028 0.438 9.918 1.00 98.62 107 SER A CA 1
ATOM 843 C C . SER A 1 107 ? -2.015 -0.374 9.124 1.00 98.62 107 SER A C 1
ATOM 845 O O . SER A 1 107 ? -0.840 -0.405 9.483 1.00 98.62 107 SER A O 1
ATOM 847 N N . LEU A 1 108 ? -2.466 -1.080 8.084 1.00 98.44 108 LEU A N 1
ATOM 848 C CA . LEU A 1 108 ? -1.611 -1.913 7.239 1.00 98.44 108 LEU A CA 1
ATOM 849 C C . LEU A 1 108 ? -0.986 -1.065 6.130 1.00 98.44 108 LEU A C 1
ATOM 851 O O . LEU A 1 108 ? -1.705 -0.420 5.366 1.00 98.44 108 LEU A O 1
ATOM 855 N N . ASN A 1 109 ? 0.340 -1.132 6.003 1.00 96.69 109 ASN A N 1
ATOM 856 C CA . ASN A 1 109 ? 1.139 -0.251 5.146 1.00 96.69 109 ASN A CA 1
ATOM 857 C C . ASN A 1 109 ? 0.859 1.223 5.476 1.00 96.69 109 ASN A C 1
ATOM 859 O O . ASN A 1 109 ? 0.378 1.995 4.644 1.00 96.69 109 ASN A O 1
ATOM 863 N N . CYS A 1 110 ? 1.094 1.584 6.741 1.00 97.12 110 CYS A N 1
ATOM 864 C CA . CYS A 1 110 ? 0.631 2.835 7.346 1.00 97.12 110 CYS A CA 1
ATOM 865 C C . CYS A 1 110 ? 1.164 4.110 6.672 1.00 97.12 110 CYS A C 1
ATOM 867 O O . CYS A 1 110 ? 0.623 5.201 6.884 1.00 97.12 110 CYS A O 1
ATOM 869 N N . GLY A 1 111 ? 2.237 4.009 5.880 1.00 95.88 111 GLY A N 1
ATOM 870 C CA . GLY A 1 111 ? 2.884 5.181 5.308 1.00 95.88 111 GLY A CA 1
ATOM 871 C C . GLY A 1 111 ? 3.361 6.125 6.412 1.00 95.88 111 GLY A C 1
ATOM 872 O O . GLY A 1 111 ? 3.967 5.700 7.393 1.00 95.88 111 GLY A O 1
ATOM 873 N N . ASP A 1 112 ? 3.056 7.415 6.286 1.00 95.69 112 ASP A N 1
ATOM 874 C CA . ASP A 1 112 ? 3.404 8.428 7.286 1.00 95.69 112 ASP A CA 1
ATOM 875 C C . ASP A 1 112 ? 2.324 8.636 8.369 1.00 95.69 112 ASP A C 1
ATOM 877 O O . ASP A 1 112 ? 2.485 9.462 9.271 1.00 95.69 112 ASP A O 1
ATOM 881 N N . GLY A 1 113 ? 1.198 7.924 8.276 1.00 96.88 113 GLY A N 1
ATOM 882 C CA . GLY A 1 113 ? 0.099 7.995 9.229 1.00 96.88 113 GLY A CA 1
ATOM 883 C C . GLY A 1 113 ? -0.721 9.292 9.226 1.00 96.88 113 GLY A C 1
ATOM 884 O O . GLY A 1 113 ? -1.364 9.571 10.237 1.00 96.88 113 GLY A O 1
ATOM 885 N N . VAL A 1 114 ? -0.737 10.119 8.157 1.00 96.25 114 VAL A N 1
ATOM 886 C CA . VAL A 1 114 ? -1.671 11.284 8.103 1.00 96.25 114 VAL A CA 1
ATOM 887 C C . VAL A 1 114 ? -3.112 10.815 8.304 1.00 96.25 114 VAL A C 1
ATOM 889 O O . VAL A 1 114 ? -3.802 11.281 9.208 1.00 96.25 114 VAL A O 1
ATOM 892 N N . LYS A 1 115 ? -3.560 9.884 7.455 1.00 97.69 115 LYS A N 1
ATOM 893 C CA . LYS A 1 115 ? -4.946 9.393 7.444 1.00 97.69 115 LYS A CA 1
ATOM 894 C C . LYS A 1 115 ? -5.301 8.658 8.734 1.00 97.69 115 LYS A C 1
ATOM 896 O O . LYS A 1 115 ? -6.439 8.719 9.190 1.00 97.69 115 LYS A O 1
ATOM 901 N N . ASP A 1 116 ? -4.313 8.024 9.357 1.00 98.25 116 ASP A N 1
ATOM 902 C CA . ASP A 1 116 ? -4.480 7.304 10.617 1.00 98.25 116 ASP A CA 1
ATOM 903 C C . ASP A 1 116 ? -4.940 8.226 11.748 1.00 98.25 116 ASP A C 1
ATOM 905 O O . ASP A 1 116 ? -5.800 7.842 12.538 1.00 98.25 116 ASP A O 1
ATOM 909 N N . LEU A 1 117 ? -4.461 9.475 11.787 1.00 97.25 117 LEU A N 1
ATOM 910 C CA . LEU A 1 117 ? -4.931 10.456 12.767 1.00 97.25 117 LEU A CA 1
ATOM 911 C C . LEU A 1 117 ? -6.408 10.822 12.584 1.00 97.25 117 LEU A C 1
ATOM 913 O O . LEU A 1 117 ? -7.101 11.060 13.574 1.00 97.25 117 LEU A O 1
ATOM 917 N N . ASP A 1 118 ? -6.905 10.872 11.347 1.00 97.56 118 ASP A N 1
ATOM 918 C CA . ASP A 1 118 ? -8.323 11.131 11.084 1.00 97.56 118 ASP A CA 1
ATOM 919 C C . ASP A 1 118 ? -9.193 9.938 11.504 1.00 97.56 118 ASP A C 1
ATOM 921 O O . ASP A 1 118 ? -10.268 10.133 12.083 1.00 97.56 118 ASP A O 1
ATOM 925 N N . VAL A 1 119 ? -8.706 8.708 11.290 1.00 97.75 119 VAL A N 1
ATOM 926 C CA . VAL A 1 119 ? -9.364 7.491 11.789 1.00 97.75 119 VAL A CA 1
ATOM 927 C C . VAL A 1 119 ? -9.434 7.504 13.311 1.00 97.75 119 VAL A C 1
ATOM 929 O O . VAL A 1 119 ? -10.528 7.410 13.868 1.00 97.75 119 VAL A O 1
ATOM 932 N N . LEU A 1 120 ? -8.298 7.697 13.985 1.00 96.38 120 LEU A N 1
ATOM 933 C CA . LEU A 1 120 ? -8.206 7.722 15.447 1.00 96.38 120 LEU A CA 1
ATOM 934 C C . LEU A 1 120 ? -9.104 8.807 16.059 1.00 96.38 120 LEU A C 1
ATOM 936 O O . LEU A 1 120 ? -9.802 8.542 17.038 1.00 96.38 120 LEU A O 1
ATOM 940 N N . ARG A 1 121 ? -9.173 9.996 15.441 1.00 95.62 121 ARG A N 1
ATOM 941 C CA . ARG A 1 121 ? -10.092 11.066 15.863 1.00 95.62 121 ARG A CA 1
ATOM 942 C C . ARG A 1 121 ? -11.548 10.616 15.776 1.00 95.62 121 ARG A C 1
ATOM 944 O O . ARG A 1 121 ? -12.284 10.736 16.752 1.00 95.62 121 ARG A O 1
ATOM 951 N N . GLY A 1 122 ? -11.945 10.050 14.637 1.00 94.69 122 GLY A N 1
ATOM 952 C CA . GLY A 1 122 ? -13.303 9.544 14.440 1.00 94.69 122 GLY A CA 1
ATOM 953 C C . GLY A 1 122 ? -13.668 8.420 15.417 1.00 94.69 122 GLY A C 1
ATOM 954 O O . GLY A 1 122 ? -14.787 8.386 15.932 1.00 94.69 122 GLY A O 1
ATOM 955 N N . LEU A 1 123 ? -12.733 7.521 15.730 1.00 93.75 123 LEU A N 1
ATOM 956 C CA . LEU A 1 123 ? -12.955 6.469 16.726 1.00 93.75 123 LEU A CA 1
ATOM 957 C C . LEU A 1 123 ? -13.145 7.042 18.137 1.00 93.75 123 LEU A C 1
ATOM 959 O O . LEU A 1 123 ? -14.086 6.644 18.826 1.00 93.75 123 LEU A O 1
ATOM 963 N N . GLY A 1 124 ? -12.335 8.027 18.539 1.00 91.12 124 GLY A N 1
ATOM 964 C CA . GLY A 1 124 ? -12.501 8.724 19.819 1.00 91.12 124 GLY A CA 1
ATOM 965 C C . GLY A 1 124 ? -13.858 9.431 19.945 1.00 91.12 124 GLY A C 1
ATOM 966 O O . GLY A 1 124 ? -14.546 9.305 20.959 1.00 91.12 124 GLY A O 1
ATOM 967 N N . GLU A 1 125 ? -14.303 10.108 18.883 1.00 90.75 125 GLU A N 1
ATOM 968 C CA . GLU A 1 125 ? -15.624 10.751 18.821 1.00 90.75 125 GLU A CA 1
ATOM 969 C C . GLU A 1 125 ? -16.785 9.742 18.869 1.00 90.75 125 GLU A C 1
ATOM 971 O O . GLU A 1 125 ? -17.850 10.023 19.427 1.00 90.75 125 GLU A O 1
ATOM 976 N N . LEU A 1 126 ? -16.616 8.559 18.269 1.00 86.94 126 LEU A N 1
ATOM 977 C CA . LEU A 1 126 ? -17.611 7.487 18.326 1.00 86.94 126 LEU A CA 1
ATOM 978 C C . LEU A 1 126 ? -17.727 6.920 19.747 1.00 86.94 126 LEU A C 1
ATOM 980 O O . LEU A 1 126 ? -18.840 6.789 20.260 1.00 86.94 126 LEU A O 1
ATOM 984 N N . ALA A 1 127 ? -16.594 6.665 20.405 1.00 86.38 127 ALA A N 1
ATOM 985 C CA . ALA A 1 127 ? -16.555 6.181 21.781 1.00 86.38 127 ALA A CA 1
ATOM 986 C C . ALA A 1 127 ? -17.212 7.176 22.758 1.00 86.38 127 ALA A C 1
ATOM 988 O O . ALA A 1 127 ? -18.073 6.789 23.549 1.00 86.38 127 ALA A O 1
ATOM 989 N N . GLY A 1 128 ? -16.898 8.473 22.646 1.00 84.75 128 GLY A N 1
ATOM 990 C CA . GLY A 1 128 ? -17.478 9.514 23.504 1.00 84.75 128 GLY A CA 1
ATOM 991 C C . GLY A 1 128 ? -19.005 9.643 23.392 1.00 84.75 128 GLY A C 1
ATOM 992 O O . GLY A 1 128 ? -19.687 9.872 24.394 1.00 84.75 128 GLY A O 1
ATOM 993 N N . ARG A 1 129 ? -19.571 9.438 22.193 1.00 82.12 129 ARG A N 1
ATOM 994 C CA . ARG A 1 129 ? -21.032 9.440 21.969 1.00 82.12 129 ARG A CA 1
ATOM 995 C C . ARG A 1 129 ? -21.744 8.250 22.615 1.00 82.12 129 ARG A C 1
ATOM 997 O O . ARG A 1 129 ? -22.907 8.377 22.997 1.00 82.12 129 ARG A O 1
ATOM 1004 N N . ASN A 1 130 ? -21.073 7.109 22.740 1.00 74.12 130 ASN A N 1
ATOM 1005 C CA . ASN A 1 130 ? -21.657 5.924 23.367 1.00 74.12 130 ASN A CA 1
ATOM 1006 C C . ASN A 1 130 ? -21.698 6.065 24.895 1.00 74.12 130 ASN A C 1
ATOM 1008 O O . ASN A 1 130 ? -22.710 5.727 25.510 1.00 74.12 130 ASN A O 1
ATOM 1012 N N . SER A 1 131 ? -20.661 6.659 25.495 1.00 77.44 131 SER A N 1
ATOM 1013 C CA . SER A 1 131 ? -20.598 6.912 26.942 1.00 77.44 131 SER A CA 1
ATOM 1014 C C . SER A 1 131 ? -21.648 7.916 27.435 1.00 77.44 131 SER A C 1
ATOM 1016 O O . SER A 1 131 ? -22.153 7.786 28.547 1.00 77.44 131 SER A O 1
ATOM 1018 N N . SER A 1 132 ? -22.026 8.911 26.623 1.00 73.69 132 SER A N 1
ATOM 1019 C CA . SER A 1 132 ? -23.055 9.890 27.011 1.00 73.69 132 SER A CA 1
ATOM 1020 C C . SER A 1 132 ? -24.482 9.330 26.956 1.00 73.69 132 SER A C 1
ATOM 1022 O O . SER A 1 132 ? -25.345 9.764 27.719 1.00 73.69 132 SER A O 1
ATOM 1024 N N . ARG A 1 133 ? -24.743 8.333 26.100 1.00 66.31 133 ARG A N 1
ATOM 1025 C CA . ARG A 1 133 ? -26.057 7.677 25.994 1.00 66.31 133 ARG A CA 1
ATOM 1026 C C . ARG A 1 133 ? -26.329 6.691 27.127 1.00 66.31 133 ARG A C 1
ATOM 1028 O O . ARG A 1 133 ? -27.467 6.618 27.584 1.00 66.31 133 ARG A O 1
ATOM 1035 N N . SER A 1 134 ? -25.317 5.966 27.605 1.00 62.03 134 SER A N 1
ATOM 1036 C CA . SER A 1 134 ? -25.481 5.013 28.713 1.00 62.03 134 SER A CA 1
ATOM 1037 C C . SER A 1 134 ? -25.760 5.701 30.057 1.00 62.03 134 SER A C 1
ATOM 1039 O O . SER A 1 134 ? -26.504 5.161 30.872 1.00 62.03 134 SER A O 1
ATOM 1041 N N . GLY A 1 135 ? -25.254 6.922 30.270 1.00 60.38 135 GLY A N 1
ATOM 1042 C CA . GLY A 1 135 ? -25.482 7.699 31.498 1.00 60.38 135 GLY A CA 1
ATOM 1043 C C . GLY A 1 135 ? -26.859 8.372 31.616 1.00 60.38 135 GLY A C 1
ATOM 1044 O O . GLY A 1 135 ? -27.253 8.757 32.712 1.00 60.38 135 GLY A O 1
ATOM 1045 N N . SER A 1 136 ? -27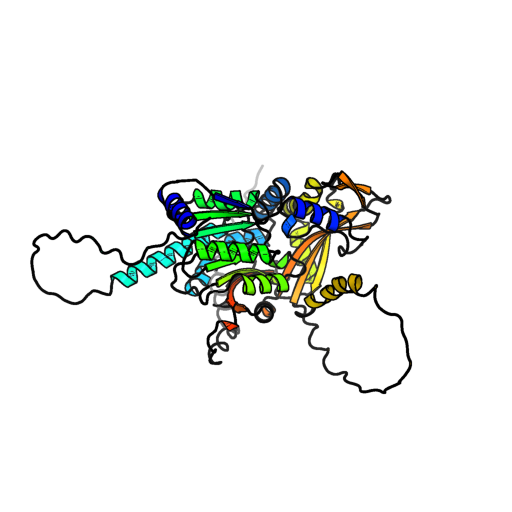.617 8.506 30.521 1.00 53.22 136 SER A N 1
ATOM 1046 C CA . SER A 1 136 ? -28.891 9.251 30.505 1.00 53.22 136 SER A CA 1
ATOM 1047 C C . SER A 1 136 ? -30.139 8.395 30.788 1.00 53.22 136 SER A C 1
ATOM 1049 O O . SER A 1 136 ? -31.240 8.940 30.861 1.00 53.22 136 SER A O 1
ATOM 1051 N N . ALA A 1 137 ? -30.009 7.073 30.946 1.00 52.94 137 ALA A N 1
ATOM 1052 C CA . ALA A 1 137 ? -31.152 6.163 31.103 1.00 52.94 137 ALA A CA 1
ATOM 1053 C C . ALA A 1 137 ? -31.634 5.966 32.559 1.00 52.94 137 ALA A C 1
ATOM 1055 O O . ALA A 1 137 ? -32.609 5.251 32.784 1.00 52.94 137 ALA A O 1
ATOM 1056 N N . VAL A 1 138 ? -31.017 6.618 33.552 1.00 53.88 138 VAL A N 1
ATOM 1057 C CA . VAL A 1 138 ? -31.452 6.569 34.964 1.00 53.88 138 VAL A CA 1
ATOM 1058 C C . VAL A 1 138 ? -32.122 7.893 35.346 1.00 53.88 138 VAL A C 1
ATOM 1060 O O . VAL A 1 138 ? -31.641 8.657 36.172 1.00 53.88 138 VAL A O 1
ATOM 1063 N N . GLY A 1 139 ? -33.240 8.189 34.683 1.00 47.84 139 GLY A N 1
ATOM 1064 C CA . GLY A 1 139 ? -34.119 9.326 34.972 1.00 47.84 139 GLY A CA 1
ATOM 1065 C C . GLY A 1 139 ? -35.460 8.872 35.544 1.00 47.84 139 GLY A C 1
ATOM 1066 O O . GLY A 1 139 ? -36.508 9.292 35.063 1.00 47.84 139 GLY A O 1
ATOM 1067 N N . GLY A 1 140 ? -35.435 7.953 36.512 1.00 46.34 140 GLY A N 1
ATOM 1068 C CA . GLY A 1 140 ? -36.609 7.545 37.279 1.00 46.34 140 GLY A CA 1
ATOM 1069 C C . GLY A 1 140 ? -36.859 8.522 38.424 1.00 46.34 140 GLY A C 1
ATOM 1070 O O . GLY A 1 140 ? -36.039 8.647 39.326 1.00 46.34 140 GLY A O 1
ATOM 1071 N N . SER A 1 141 ? -37.993 9.214 38.345 1.00 52.38 141 SER A N 1
ATOM 1072 C CA . SER A 1 141 ? -38.564 10.135 39.331 1.00 52.38 141 SER A CA 1
ATOM 1073 C C . SER A 1 141 ? -38.341 9.718 40.795 1.00 52.38 141 SER A C 1
ATOM 1075 O O . SER A 1 141 ? -38.826 8.673 41.225 1.00 52.38 141 SER A O 1
ATOM 1077 N N . ALA A 1 142 ? -37.682 10.573 41.581 1.00 45.22 142 ALA A N 1
ATOM 1078 C CA . ALA A 1 142 ? -37.775 10.558 43.037 1.00 45.22 142 ALA A CA 1
ATOM 1079 C C . ALA A 1 142 ? -37.843 12.000 43.553 1.00 45.22 142 ALA A C 1
ATOM 1081 O O . ALA A 1 142 ? -36.878 12.763 43.531 1.00 45.22 142 ALA A O 1
ATOM 1082 N N . VAL A 1 143 ? -39.046 12.365 43.982 1.00 53.41 143 VAL A N 1
ATOM 1083 C CA . VAL A 1 143 ? -39.365 13.572 44.736 1.00 53.41 143 VAL A CA 1
ATOM 1084 C C . VAL A 1 143 ? -38.754 13.461 46.138 1.00 53.41 143 VAL A C 1
ATOM 1086 O O . VAL A 1 143 ? -39.036 12.503 46.847 1.00 53.41 143 VAL A O 1
ATOM 1089 N N . GLY A 1 144 ? -37.992 14.483 46.541 1.00 51.59 144 GLY A N 1
ATOM 1090 C CA . GLY A 1 144 ? -37.887 14.960 47.928 1.00 51.59 144 GLY A CA 1
ATOM 1091 C C . GLY A 1 144 ? -37.008 14.173 48.911 1.00 51.59 144 GLY A C 1
ATOM 1092 O O . GLY A 1 144 ? -37.440 13.181 49.486 1.00 51.59 144 GLY A O 1
ATOM 1093 N N . GLY A 1 145 ? -35.830 14.721 49.232 1.00 41.47 145 GLY A N 1
ATOM 1094 C CA . GLY A 1 145 ? -35.068 14.359 50.435 1.00 41.47 145 GLY A CA 1
ATOM 1095 C C . GLY A 1 145 ? -33.647 14.933 50.448 1.00 41.47 145 GLY A C 1
ATOM 1096 O O . GLY A 1 145 ? -32.815 14.530 49.644 1.00 41.47 145 GLY A O 1
ATOM 1097 N N . SER A 1 146 ? -33.376 15.886 51.345 1.00 47.22 146 SER A N 1
ATOM 1098 C CA . SER A 1 146 ? -32.066 16.535 51.546 1.00 47.22 146 SER A CA 1
ATOM 1099 C C . SER A 1 146 ? -30.965 15.576 52.050 1.00 47.22 146 SER A C 1
ATOM 1101 O O . SER A 1 146 ? -31.286 14.552 52.655 1.00 47.22 146 SER A O 1
ATOM 1103 N N . PRO A 1 147 ? -29.667 15.903 51.851 1.00 49.69 147 PRO A N 1
ATOM 1104 C CA . PRO A 1 147 ? -28.580 14.931 51.911 1.00 49.69 147 PRO A CA 1
ATOM 1105 C C . PRO A 1 147 ? -27.902 14.859 53.288 1.00 49.69 147 PRO A C 1
ATOM 1107 O O . PRO A 1 147 ? -27.611 15.879 53.911 1.00 49.69 147 PRO A O 1
ATOM 1110 N N . VAL A 1 148 ? -27.560 13.642 53.716 1.00 43.09 148 VAL A N 1
ATOM 1111 C CA . VAL A 1 148 ? -26.541 13.376 54.743 1.00 43.09 148 VAL A CA 1
ATOM 1112 C C . VAL A 1 148 ? -25.474 12.488 54.110 1.00 43.09 148 VAL A C 1
ATOM 1114 O O . VAL A 1 148 ? -25.784 11.538 53.395 1.00 43.09 148 VAL A O 1
ATOM 1117 N N . GLY A 1 149 ? -24.218 12.879 54.321 1.00 46.28 149 GLY A N 1
ATOM 1118 C CA . GLY A 1 149 ? -23.042 12.376 53.626 1.00 46.28 149 GLY A CA 1
ATOM 1119 C C . GLY A 1 149 ? -22.826 10.868 53.716 1.00 46.28 149 GLY A C 1
ATOM 1120 O O . GLY A 1 149 ? -22.932 10.254 54.774 1.00 46.28 149 GLY A O 1
ATOM 1121 N N . GLY A 1 150 ? -22.426 10.304 52.582 1.00 35.31 150 GLY A N 1
ATOM 1122 C CA . GLY A 1 150 ? -21.832 8.983 52.476 1.00 35.31 150 GLY A CA 1
ATOM 1123 C C . GLY A 1 150 ? -20.844 8.998 51.318 1.00 35.31 150 GLY A C 1
ATOM 1124 O O . GLY A 1 150 ? -21.240 9.182 50.170 1.00 35.31 150 GLY A O 1
ATOM 1125 N N . ASN A 1 151 ? -19.557 8.844 51.634 1.00 42.69 151 ASN A N 1
ATOM 1126 C CA . ASN A 1 151 ? -18.498 8.575 50.665 1.00 42.69 151 ASN A CA 1
ATOM 1127 C C . ASN A 1 151 ? -18.818 7.248 49.964 1.00 42.69 151 ASN A C 1
ATOM 1129 O O . ASN A 1 151 ? -18.519 6.175 50.485 1.00 42.69 151 ASN A O 1
ATOM 1133 N N . ALA A 1 152 ? -19.452 7.322 48.798 1.00 35.78 152 ALA A N 1
ATOM 1134 C CA . ALA A 1 152 ? -19.621 6.181 47.920 1.00 35.78 152 ALA A CA 1
ATOM 1135 C C . ALA A 1 152 ? -18.356 6.048 47.067 1.00 35.78 152 ALA A C 1
ATOM 1137 O O . ALA A 1 152 ? -18.133 6.806 46.125 1.00 35.78 152 ALA A O 1
ATOM 1138 N N . THR A 1 153 ? -17.513 5.082 47.419 1.00 39.53 153 THR A N 1
ATOM 1139 C CA . THR A 1 153 ? -16.499 4.534 46.520 1.00 39.53 153 THR A CA 1
ATOM 1140 C C . THR A 1 153 ? -17.199 4.044 45.259 1.00 39.53 153 THR A C 1
ATOM 1142 O O . THR A 1 153 ? -17.963 3.079 45.306 1.00 39.53 153 THR A O 1
ATOM 1145 N N . ALA A 1 154 ? -16.967 4.755 44.157 1.00 39.03 154 ALA A N 1
ATOM 1146 C CA . ALA A 1 154 ? -17.449 4.405 42.834 1.00 39.03 154 ALA A CA 1
ATOM 1147 C C . ALA A 1 154 ? -17.051 2.960 42.510 1.00 39.03 154 ALA A C 1
ATOM 1149 O O . ALA A 1 154 ? -15.875 2.596 42.559 1.00 39.03 154 ALA A O 1
ATOM 1150 N N . GLY A 1 155 ? -18.059 2.134 42.232 1.00 32.97 155 GLY A N 1
ATOM 1151 C CA . GLY A 1 155 ? -17.875 0.747 41.846 1.00 32.97 155 GLY A CA 1
ATOM 1152 C C . GLY A 1 155 ? -17.048 0.648 40.569 1.00 32.97 155 GLY A C 1
ATOM 1153 O O . GLY A 1 155 ? -17.379 1.252 39.551 1.00 32.97 155 GLY A O 1
ATOM 1154 N N . ALA A 1 156 ? -15.981 -0.142 40.639 1.00 41.88 156 ALA A N 1
ATOM 1155 C CA . ALA A 1 156 ? -15.284 -0.671 39.482 1.00 41.88 156 ALA A CA 1
ATOM 1156 C C . ALA A 1 156 ? -16.265 -1.522 38.656 1.00 41.88 156 ALA A C 1
ATOM 1158 O O . ALA A 1 156 ? -16.725 -2.568 39.111 1.00 41.88 156 ALA A O 1
ATOM 1159 N N . GLY A 1 157 ? -16.607 -1.065 37.454 1.00 33.78 157 GLY A N 1
ATOM 1160 C CA . GLY A 1 157 ? -17.497 -1.774 36.541 1.00 33.78 157 GLY A CA 1
ATOM 1161 C C . GLY A 1 157 ? -17.242 -1.313 35.112 1.00 33.78 157 GLY A C 1
ATOM 1162 O O . GLY A 1 157 ? -17.514 -0.163 34.793 1.00 33.78 157 GLY A O 1
ATOM 1163 N N . ALA A 1 158 ? -16.721 -2.234 34.295 1.00 37.69 158 ALA A N 1
ATOM 1164 C CA . ALA A 1 158 ? -16.080 -2.056 32.987 1.00 37.69 158 ALA A CA 1
ATOM 1165 C C . ALA A 1 158 ? -14.676 -1.436 33.079 1.00 37.69 158 ALA A C 1
ATOM 1167 O O . ALA A 1 158 ? -14.506 -0.223 33.153 1.00 37.69 158 ALA A O 1
ATOM 1168 N N . SER A 1 159 ? -13.649 -2.290 33.051 1.00 39.94 159 SER A N 1
ATOM 1169 C CA . SER A 1 159 ? -12.290 -1.864 32.727 1.00 39.94 159 SER A CA 1
ATOM 1170 C C . SER A 1 159 ? -12.337 -1.163 31.371 1.00 39.94 159 SER A C 1
ATOM 1172 O O . SER A 1 159 ? -12.523 -1.819 30.344 1.00 39.94 159 SER A O 1
ATOM 1174 N N . SER A 1 160 ? -12.228 0.163 31.361 1.00 51.31 160 SER A N 1
ATOM 1175 C CA . SER A 1 160 ? -12.025 0.936 30.142 1.00 51.31 160 SER A CA 1
ATOM 1176 C C . SER A 1 160 ? -10.633 0.595 29.618 1.00 51.31 160 SER A C 1
ATOM 1178 O O . SER A 1 160 ? -9.664 1.278 29.942 1.00 51.31 160 SER A O 1
ATOM 1180 N N . GLY A 1 161 ? -10.514 -0.528 28.909 1.00 58.59 161 GLY A N 1
ATOM 1181 C CA . GLY A 1 161 ? -9.258 -0.941 28.302 1.00 58.59 161 GLY A CA 1
ATOM 1182 C C . GLY A 1 161 ? -8.734 0.190 27.423 1.00 58.59 161 GLY A C 1
ATOM 1183 O O . GLY A 1 161 ? -9.488 0.763 26.632 1.00 58.59 161 GLY A O 1
ATOM 1184 N N . SER A 1 162 ? -7.464 0.537 27.605 1.00 65.44 162 SER A N 1
ATOM 1185 C CA . SER A 1 162 ? -6.768 1.519 26.779 1.00 65.44 162 SER A CA 1
ATOM 1186 C C . SER A 1 162 ? -6.922 1.136 25.303 1.00 65.44 162 SER A C 1
ATOM 1188 O O . SER A 1 162 ? -6.657 -0.006 24.926 1.00 65.44 162 SER A O 1
ATOM 1190 N N . SER A 1 163 ? -7.374 2.063 24.454 1.00 85.19 163 SER A N 1
ATOM 1191 C CA . SER A 1 163 ? -7.468 1.803 23.009 1.00 85.19 163 SER A CA 1
ATOM 1192 C C . SER A 1 163 ? -6.067 1.627 22.422 1.00 85.19 163 SER A C 1
ATOM 1194 O O . SER A 1 163 ? -5.123 2.286 22.859 1.00 85.19 163 SER A O 1
ATOM 1196 N N . VAL A 1 164 ? -5.913 0.754 21.429 1.00 92.62 164 VAL A N 1
ATOM 1197 C CA . VAL A 1 164 ? -4.605 0.412 20.851 1.00 92.62 164 VAL A CA 1
ATOM 1198 C C . VAL A 1 164 ? -4.495 0.911 19.411 1.00 92.62 164 VAL A C 1
ATOM 1200 O O . VAL A 1 164 ? -5.410 0.751 18.608 1.00 92.62 164 VAL A O 1
ATOM 1203 N N . TYR A 1 165 ? -3.346 1.474 19.054 1.00 96.00 165 TYR A N 1
ATOM 1204 C CA . TYR A 1 165 ? -2.999 1.814 17.679 1.00 96.00 165 TYR A CA 1
ATOM 1205 C C . TYR A 1 165 ? -1.728 1.083 17.246 1.00 96.00 165 TYR A C 1
ATOM 1207 O O . TYR A 1 165 ? -0.678 1.237 17.871 1.00 96.00 165 TYR A O 1
ATOM 1215 N N . ILE A 1 166 ? -1.815 0.313 16.159 1.00 97.62 166 ILE A N 1
ATOM 1216 C CA . ILE A 1 166 ? -0.687 -0.432 15.590 1.00 97.62 166 ILE A CA 1
ATOM 1217 C C . ILE A 1 166 ? -0.451 -0.001 14.134 1.00 97.62 166 ILE A C 1
ATOM 1219 O O . ILE A 1 166 ? -1.118 -0.525 13.238 1.00 97.62 166 ILE A O 1
ATOM 1223 N N . PRO A 1 167 ? 0.477 0.936 13.860 1.00 98.31 167 PRO A N 1
ATOM 1224 C CA . PRO A 1 167 ? 0.978 1.148 12.506 1.00 98.31 167 PRO A CA 1
ATOM 1225 C C . PRO A 1 167 ? 1.857 -0.029 12.078 1.00 98.31 167 PRO A C 1
ATOM 1227 O O . PRO A 1 167 ? 2.799 -0.396 12.788 1.00 98.31 167 PRO A O 1
ATOM 1230 N N . VAL A 1 168 ? 1.555 -0.598 10.913 1.00 98.25 168 VAL A N 1
ATOM 1231 C CA . VAL A 1 168 ? 2.256 -1.739 10.324 1.00 98.25 168 VAL A CA 1
ATOM 1232 C C . VAL A 1 168 ? 2.835 -1.346 8.969 1.00 98.25 168 VAL A C 1
ATOM 1234 O O . VAL A 1 168 ? 2.103 -0.855 8.117 1.00 98.25 168 VAL A O 1
ATOM 1237 N N . ASP A 1 169 ? 4.119 -1.604 8.732 1.00 97.56 169 ASP A N 1
ATOM 1238 C CA . ASP A 1 169 ? 4.745 -1.455 7.409 1.00 97.56 169 ASP A CA 1
ATOM 1239 C C . ASP A 1 169 ? 5.990 -2.352 7.305 1.00 97.56 169 ASP A C 1
ATOM 1241 O O . ASP A 1 169 ? 6.626 -2.661 8.316 1.00 97.56 169 ASP A O 1
ATOM 1245 N N . ALA A 1 170 ? 6.379 -2.747 6.092 1.00 95.12 170 ALA A N 1
ATOM 1246 C CA . ALA A 1 170 ? 7.651 -3.440 5.875 1.00 95.12 170 ALA A CA 1
ATOM 1247 C C . ALA A 1 170 ? 8.849 -2.502 6.149 1.00 95.12 170 ALA A C 1
ATOM 1249 O O . ALA A 1 170 ? 9.926 -2.945 6.570 1.00 95.12 170 ALA A O 1
ATOM 1250 N N . SER A 1 171 ? 8.658 -1.193 5.952 1.00 95.12 171 SER A N 1
ATOM 1251 C CA . SER A 1 171 ? 9.622 -0.142 6.267 1.00 95.12 171 SER A CA 1
ATOM 1252 C C . SER A 1 171 ? 9.597 0.237 7.747 1.00 95.12 171 SER A C 1
ATOM 1254 O O . SER A 1 171 ? 8.616 0.769 8.269 1.00 95.12 171 SER A O 1
ATOM 1256 N N . SER A 1 172 ? 10.734 0.057 8.423 1.00 95.38 172 SER A N 1
ATOM 1257 C CA . SER A 1 172 ? 10.901 0.502 9.811 1.00 95.38 172 SER A CA 1
ATOM 1258 C C . SER A 1 172 ? 10.791 2.026 9.951 1.00 95.38 172 SER A C 1
ATOM 1260 O O . SER A 1 172 ? 10.415 2.553 10.997 1.00 95.38 172 SER A O 1
ATOM 1262 N N . GLU A 1 173 ? 11.144 2.751 8.896 1.00 96.06 173 GLU A N 1
ATOM 1263 C CA . GLU A 1 173 ? 11.169 4.198 8.811 1.00 96.06 173 GLU A CA 1
ATOM 1264 C C . GLU A 1 173 ? 9.746 4.753 8.746 1.00 96.06 173 GLU A C 1
ATOM 1266 O O . GLU A 1 173 ? 9.425 5.662 9.512 1.00 96.06 173 GLU A O 1
ATOM 1271 N N . LEU A 1 174 ? 8.875 4.151 7.928 1.00 96.75 174 LEU A N 1
ATOM 1272 C CA . LEU A 1 174 ? 7.458 4.518 7.852 1.00 96.75 174 LEU A CA 1
ATOM 1273 C C . LEU A 1 174 ? 6.719 4.195 9.157 1.00 96.75 174 LEU A C 1
ATOM 1275 O O . LEU A 1 174 ? 6.031 5.063 9.695 1.00 96.75 174 LEU A O 1
ATOM 1279 N N . VAL A 1 175 ? 6.967 3.022 9.756 1.00 97.50 175 VAL A N 1
ATOM 1280 C CA . VAL A 1 175 ? 6.416 2.680 11.083 1.00 97.50 175 VAL A CA 1
ATOM 1281 C C . VAL A 1 175 ? 6.810 3.725 12.128 1.00 97.50 175 VAL A C 1
ATOM 1283 O O . VAL A 1 175 ? 5.966 4.185 12.899 1.00 97.50 175 VAL A O 1
ATOM 1286 N N . ARG A 1 176 ? 8.084 4.146 12.162 1.00 95.69 176 ARG A N 1
ATOM 1287 C CA . ARG A 1 176 ? 8.545 5.193 13.088 1.00 95.69 176 ARG A CA 1
ATOM 1288 C C . ARG A 1 176 ? 7.887 6.539 12.809 1.00 95.69 176 ARG A C 1
ATOM 1290 O O . ARG A 1 176 ? 7.529 7.220 13.768 1.00 95.69 176 ARG A O 1
ATOM 1297 N N . LEU A 1 177 ? 7.732 6.937 11.548 1.00 95.44 177 LEU A N 1
ATOM 1298 C CA . LEU A 1 177 ? 7.068 8.192 11.187 1.00 95.44 177 LEU A CA 1
ATOM 1299 C C . LEU A 1 177 ? 5.608 8.197 11.656 1.00 95.44 177 LEU A C 1
ATOM 1301 O O . LEU A 1 177 ? 5.221 9.105 12.396 1.00 95.44 177 LEU A O 1
ATOM 1305 N N . ALA A 1 178 ? 4.841 7.157 11.325 1.00 96.88 178 ALA A N 1
ATOM 1306 C CA . ALA A 1 178 ? 3.444 7.024 11.726 1.00 96.88 178 ALA A CA 1
ATOM 1307 C C . ALA A 1 178 ? 3.279 6.939 13.255 1.00 96.88 178 ALA A C 1
ATOM 1309 O O . ALA A 1 178 ? 2.459 7.657 13.832 1.00 96.88 178 ALA A O 1
ATOM 1310 N N . ALA A 1 179 ? 4.091 6.121 13.936 1.00 95.75 179 ALA A N 1
ATOM 1311 C CA . ALA A 1 179 ? 4.039 5.975 15.392 1.00 95.75 179 ALA A CA 1
ATOM 1312 C C . ALA A 1 179 ? 4.409 7.277 16.119 1.00 95.75 179 ALA A C 1
ATOM 1314 O O . ALA A 1 179 ? 3.720 7.674 17.056 1.00 95.75 179 ALA A O 1
ATOM 1315 N N . ASN A 1 180 ? 5.458 7.979 15.677 1.00 93.88 180 ASN A N 1
ATOM 1316 C CA . ASN A 1 180 ? 5.858 9.256 16.273 1.00 93.88 180 ASN A CA 1
ATOM 1317 C C . ASN A 1 180 ? 4.828 10.356 16.022 1.00 93.88 180 ASN A C 1
ATOM 1319 O O . ASN A 1 180 ? 4.615 11.208 16.885 1.00 93.88 180 ASN A O 1
ATOM 1323 N N . ARG A 1 181 ? 4.203 10.362 14.841 1.00 95.12 181 ARG A N 1
ATOM 1324 C CA . ARG A 1 181 ? 3.133 11.304 14.517 1.00 95.12 181 ARG A CA 1
ATOM 1325 C C . ARG A 1 181 ? 1.914 11.080 15.405 1.00 95.12 181 ARG A C 1
ATOM 1327 O O . ARG A 1 181 ? 1.373 12.054 15.918 1.00 95.12 181 ARG A O 1
ATOM 1334 N N . ALA A 1 182 ? 1.531 9.822 15.619 1.00 93.81 182 ALA A N 1
ATOM 1335 C CA . ALA A 1 182 ? 0.500 9.460 16.581 1.00 93.81 182 ALA A CA 1
ATOM 1336 C C . ALA A 1 182 ? 0.893 9.892 17.993 1.00 93.81 182 ALA A C 1
ATOM 1338 O O . ALA A 1 182 ? 0.223 10.748 18.541 1.00 93.81 182 ALA A O 1
ATOM 1339 N N . ALA A 1 183 ? 2.026 9.435 18.530 1.00 90.25 183 ALA A N 1
ATOM 1340 C CA . ALA A 1 183 ? 2.440 9.717 19.909 1.00 90.25 183 ALA A CA 1
ATOM 1341 C C . ALA A 1 183 ? 2.514 11.216 20.272 1.00 90.25 183 ALA A C 1
ATOM 1343 O O . ALA A 1 183 ? 2.330 11.574 21.431 1.00 90.25 183 ALA A O 1
ATOM 1344 N N . LYS A 1 184 ? 2.770 12.097 19.294 1.00 90.94 184 LYS A N 1
ATOM 1345 C CA . LYS A 1 184 ? 2.808 13.560 19.478 1.00 90.94 184 LYS A CA 1
ATOM 1346 C C . LYS A 1 184 ? 1.451 14.250 19.288 1.00 90.94 184 LYS A C 1
ATOM 1348 O O . LYS A 1 184 ? 1.351 15.461 19.484 1.00 90.94 184 LYS A O 1
ATOM 1353 N N . SER A 1 185 ? 0.430 13.524 18.846 1.00 92.69 185 SER A N 1
ATOM 1354 C CA . SER A 1 185 ? -0.891 14.061 18.544 1.00 92.69 185 SER A CA 1
ATOM 1355 C C . SER A 1 185 ? -1.790 14.034 19.782 1.00 92.69 185 SER A C 1
ATOM 1357 O O . SER A 1 185 ? -1.969 12.978 20.383 1.00 92.69 185 SER A O 1
ATOM 1359 N N . PRO A 1 186 ? -2.479 15.140 20.118 1.00 91.38 186 PRO A N 1
ATOM 1360 C CA . PRO A 1 186 ? -3.486 15.137 21.183 1.00 91.38 186 PRO A CA 1
ATOM 1361 C C . PRO A 1 186 ? -4.640 14.151 20.941 1.00 91.38 186 PRO A C 1
ATOM 1363 O O . PRO A 1 186 ? -5.327 13.762 21.881 1.00 91.38 186 PRO A O 1
ATOM 1366 N N . VAL A 1 187 ? -4.862 13.749 19.681 1.00 89.75 187 VAL A N 1
ATOM 1367 C CA . VAL A 1 187 ? -5.903 12.784 19.286 1.00 89.75 187 VAL A CA 1
ATOM 1368 C C . VAL A 1 187 ? -5.670 11.403 19.905 1.00 89.75 187 VAL A C 1
ATOM 1370 O O . VAL A 1 187 ? -6.621 10.652 20.085 1.00 89.75 187 VAL A O 1
ATOM 1373 N N . THR A 1 188 ? -4.427 11.063 20.243 1.00 88.31 188 THR A N 1
ATOM 1374 C CA . THR A 1 188 ? -4.063 9.742 20.769 1.00 88.31 188 THR A CA 1
ATOM 1375 C C . THR A 1 188 ? -3.777 9.765 22.267 1.00 88.31 188 THR A C 1
ATOM 1377 O O . THR A 1 188 ? -3.125 8.859 22.781 1.00 88.31 188 THR A O 1
ATOM 1380 N N . ASN A 1 189 ? -4.236 10.791 22.990 1.00 86.94 189 ASN A N 1
ATOM 1381 C CA . ASN A 1 189 ? -4.155 10.802 24.448 1.00 86.94 189 ASN A CA 1
ATOM 1382 C C . ASN A 1 189 ? -4.917 9.594 25.016 1.00 86.94 189 ASN A C 1
ATOM 1384 O O . ASN A 1 189 ? -6.108 9.435 24.754 1.00 86.94 189 ASN A O 1
ATOM 1388 N N . GLY A 1 190 ? -4.230 8.743 25.784 1.00 84.69 190 GLY A N 1
ATOM 1389 C CA . GLY A 1 190 ? -4.796 7.492 26.301 1.00 84.69 190 GLY A CA 1
ATOM 1390 C C . GLY A 1 190 ? -4.885 6.353 25.275 1.00 84.69 190 GLY A C 1
ATOM 1391 O O . GLY A 1 190 ? -5.544 5.350 25.543 1.00 84.69 190 GLY A O 1
ATOM 1392 N N . VAL A 1 191 ? -4.238 6.487 24.111 1.00 88.94 191 VAL A N 1
ATOM 1393 C CA . VAL A 1 191 ? -4.090 5.409 23.124 1.00 88.94 191 VAL A CA 1
ATOM 1394 C C . VAL A 1 191 ? -2.688 4.817 23.233 1.00 88.94 191 VAL A C 1
ATOM 1396 O O . VAL A 1 191 ? -1.688 5.528 23.124 1.00 88.94 191 VAL A O 1
ATOM 1399 N N . PHE A 1 192 ? -2.600 3.501 23.399 1.00 90.94 192 PHE A N 1
ATOM 1400 C CA . PHE A 1 192 ? -1.331 2.785 23.368 1.00 90.94 192 PHE A CA 1
ATOM 1401 C C . PHE A 1 192 ? -0.841 2.628 21.922 1.00 90.94 192 PHE A C 1
ATOM 1403 O O . PHE A 1 192 ? -1.481 1.948 21.120 1.00 90.94 192 PHE A O 1
ATOM 1410 N N . VAL A 1 193 ? 0.297 3.244 21.585 1.00 93.50 193 VAL A N 1
ATOM 1411 C CA . VAL A 1 193 ? 0.890 3.181 20.238 1.00 93.50 193 VAL A CA 1
ATOM 1412 C C . VAL A 1 193 ? 1.997 2.127 20.182 1.00 93.50 193 VAL A C 1
ATOM 1414 O O . VAL A 1 193 ? 3.033 2.261 20.839 1.00 93.50 193 VAL A O 1
ATOM 1417 N N . LEU A 1 194 ? 1.804 1.111 19.343 1.00 95.06 194 LEU A N 1
ATOM 1418 C CA . LEU A 1 194 ? 2.736 0.004 19.144 1.00 95.06 194 LEU A CA 1
ATOM 1419 C C . LEU A 1 194 ? 3.129 -0.100 17.669 1.00 95.06 194 LEU A C 1
ATOM 1421 O O . LEU A 1 194 ? 2.382 -0.642 16.863 1.00 95.06 194 LEU A O 1
ATOM 1425 N N . GLY A 1 195 ? 4.311 0.390 17.305 1.00 96.88 195 GLY A N 1
ATOM 1426 C CA . GLY A 1 195 ? 4.832 0.214 15.951 1.00 96.88 195 GLY A CA 1
ATOM 1427 C C . GLY A 1 195 ? 5.101 -1.257 15.638 1.00 96.88 195 GLY A C 1
ATOM 1428 O O . GLY A 1 195 ? 5.580 -2.001 16.496 1.00 96.88 195 GLY A O 1
ATOM 1429 N N . CYS A 1 196 ? 4.817 -1.695 14.413 1.00 97.69 196 CYS A N 1
ATOM 1430 C CA . CYS A 1 196 ? 5.095 -3.057 13.973 1.00 97.69 196 CYS A CA 1
ATOM 1431 C C . CYS A 1 196 ? 5.734 -3.071 12.581 1.00 97.69 196 CYS A C 1
ATOM 1433 O O . CYS A 1 196 ? 5.085 -2.786 11.583 1.00 97.69 196 CYS A O 1
ATOM 1435 N N . GLN A 1 197 ? 7.014 -3.432 12.503 1.00 97.06 197 GLN A N 1
ATOM 1436 C CA . GLN A 1 197 ? 7.666 -3.704 11.229 1.00 97.06 197 GLN A CA 1
ATOM 1437 C C . GLN A 1 197 ? 7.330 -5.127 10.777 1.00 97.06 197 GLN A C 1
ATOM 1439 O O . GLN A 1 197 ? 7.784 -6.096 11.400 1.00 97.06 197 GLN A O 1
ATOM 1444 N N . ALA A 1 198 ? 6.546 -5.237 9.708 1.00 96.19 198 ALA A N 1
ATOM 1445 C CA . ALA A 1 198 ? 6.098 -6.504 9.152 1.00 96.19 198 ALA A CA 1
ATOM 1446 C C . ALA A 1 198 ? 5.689 -6.370 7.678 1.00 96.19 198 ALA A C 1
ATOM 1448 O O . ALA A 1 198 ? 5.061 -5.384 7.290 1.00 96.19 198 ALA A O 1
ATOM 1449 N N . ASP A 1 199 ? 5.977 -7.389 6.875 1.00 94.88 199 ASP A N 1
ATOM 1450 C CA . ASP A 1 199 ? 5.444 -7.523 5.525 1.00 94.88 199 ASP A CA 1
ATOM 1451 C C . ASP A 1 199 ? 4.018 -8.093 5.532 1.00 94.88 199 ASP A C 1
ATOM 1453 O O . ASP A 1 199 ? 3.756 -9.223 5.955 1.00 94.88 199 ASP A O 1
ATOM 1457 N N . THR A 1 200 ? 3.090 -7.298 5.004 1.00 93.88 200 THR A N 1
ATOM 1458 C CA . THR A 1 200 ? 1.668 -7.642 4.909 1.00 93.88 200 THR A CA 1
ATOM 1459 C C . THR A 1 200 ? 1.359 -8.682 3.828 1.00 93.88 200 THR A C 1
ATOM 1461 O O . THR A 1 200 ? 0.277 -9.263 3.856 1.00 93.88 200 THR A O 1
ATOM 1464 N N . GLU A 1 201 ? 2.303 -8.994 2.932 1.00 93.12 201 GLU A N 1
ATOM 1465 C CA . GLU A 1 201 ? 2.190 -10.125 1.998 1.00 93.12 201 GLU A CA 1
ATOM 1466 C C . GLU A 1 201 ? 2.417 -11.484 2.677 1.00 93.12 201 GLU A C 1
ATOM 1468 O O . GLU A 1 201 ? 2.039 -12.532 2.144 1.00 93.12 201 GLU A O 1
ATOM 1473 N N . VAL A 1 202 ? 3.038 -11.499 3.859 1.00 94.56 202 VAL A N 1
ATOM 1474 C CA . VAL A 1 202 ? 3.418 -12.737 4.537 1.00 94.56 202 VAL A CA 1
ATOM 1475 C C . VAL A 1 202 ? 2.331 -13.140 5.528 1.00 94.56 202 VAL A C 1
ATOM 1477 O O . VAL A 1 202 ? 2.220 -12.590 6.625 1.00 94.56 202 VAL A O 1
ATOM 1480 N N . ARG A 1 203 ? 1.560 -14.177 5.172 1.00 96.19 203 ARG A N 1
ATOM 1481 C CA . ARG A 1 203 ? 0.467 -14.735 5.997 1.00 96.19 203 ARG A CA 1
ATOM 1482 C C . ARG A 1 203 ? 0.857 -14.933 7.464 1.00 96.19 203 ARG A C 1
ATOM 1484 O O . ARG A 1 203 ? 0.098 -14.556 8.354 1.00 96.19 203 ARG A O 1
ATOM 1491 N N . ASP A 1 204 ? 2.031 -15.504 7.719 1.00 96.75 204 ASP A N 1
ATOM 1492 C CA . ASP A 1 204 ? 2.499 -15.780 9.081 1.00 96.75 204 ASP A CA 1
ATOM 1493 C C . ASP A 1 204 ? 2.746 -14.499 9.886 1.00 96.75 204 ASP A C 1
ATOM 1495 O O . ASP A 1 204 ? 2.545 -14.484 11.101 1.00 96.75 204 ASP A O 1
ATOM 1499 N N . GLN A 1 205 ? 3.168 -13.414 9.234 1.00 96.19 205 GLN A N 1
ATOM 1500 C CA . GLN A 1 205 ? 3.346 -12.126 9.894 1.00 96.19 205 GLN A CA 1
ATOM 1501 C C . GLN A 1 205 ? 1.994 -11.474 10.208 1.00 96.19 205 GLN A C 1
ATOM 1503 O O . GLN A 1 205 ? 1.797 -11.031 11.340 1.00 96.19 205 GLN A O 1
ATOM 1508 N N . LEU A 1 206 ? 1.022 -11.521 9.286 1.00 97.44 206 LEU A N 1
ATOM 1509 C CA . LEU A 1 206 ? -0.357 -11.089 9.562 1.00 97.44 206 LEU A CA 1
ATOM 1510 C C . LEU A 1 206 ? -0.981 -11.863 10.734 1.00 97.44 206 LEU A C 1
ATOM 1512 O O . LEU A 1 206 ? -1.605 -11.267 11.613 1.00 97.44 206 LEU A O 1
ATOM 1516 N N . ALA A 1 207 ? -0.769 -13.180 10.796 1.00 97.38 207 ALA A N 1
ATOM 1517 C CA . ALA A 1 207 ? -1.263 -14.010 11.893 1.00 97.38 207 ALA A CA 1
ATOM 1518 C C . ALA A 1 207 ? -0.626 -13.622 13.240 1.00 97.38 207 ALA A C 1
ATOM 1520 O O . ALA A 1 207 ? -1.308 -13.582 14.266 1.00 97.38 207 ALA A O 1
ATOM 1521 N N . LYS A 1 208 ? 0.671 -13.283 13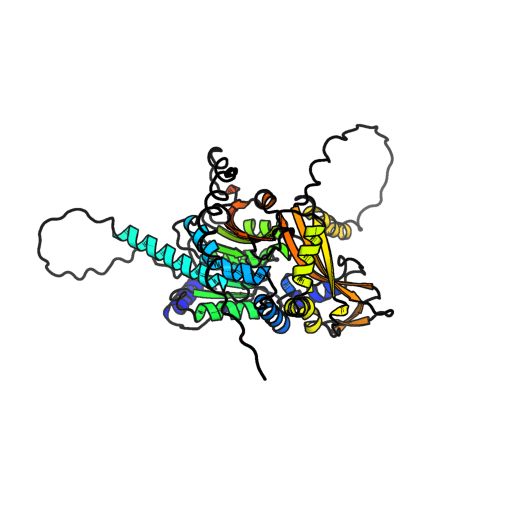.248 1.00 96.94 208 LYS A N 1
ATOM 1522 C CA . LYS A 1 208 ? 1.357 -12.766 14.443 1.00 96.94 208 LYS A CA 1
ATOM 1523 C C . LYS A 1 208 ? 0.818 -11.400 14.864 1.00 96.94 208 LYS A C 1
ATOM 1525 O O . LYS A 1 208 ? 0.623 -11.199 16.060 1.00 96.94 208 LYS A O 1
ATOM 1530 N N . ILE A 1 209 ? 0.541 -10.497 13.919 1.00 96.81 209 ILE A N 1
ATOM 1531 C CA . ILE A 1 209 ? -0.101 -9.203 14.205 1.00 96.81 209 ILE A CA 1
ATOM 1532 C C . ILE A 1 209 ? -1.454 -9.438 14.874 1.00 96.81 209 ILE A C 1
ATOM 1534 O O . ILE A 1 209 ? -1.686 -8.909 15.959 1.00 96.81 209 ILE A O 1
ATOM 1538 N N . ARG A 1 210 ? -2.310 -10.297 14.301 1.00 96.44 210 ARG A N 1
ATOM 1539 C CA . ARG A 1 210 ? -3.606 -10.638 14.906 1.00 96.44 210 ARG A CA 1
ATOM 1540 C C . ARG A 1 210 ? -3.448 -11.163 16.333 1.00 96.44 210 ARG A C 1
ATOM 1542 O O . ARG A 1 210 ? -4.076 -10.642 17.247 1.00 96.44 210 ARG A O 1
ATOM 1549 N N . ALA A 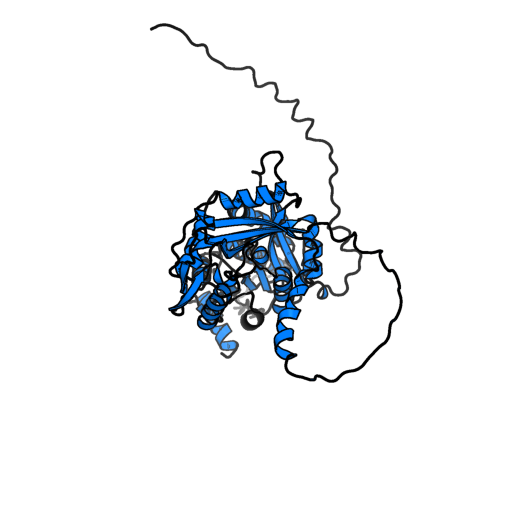1 211 ? -2.540 -12.115 16.541 1.00 95.00 211 ALA A N 1
ATOM 1550 C CA . ALA A 1 211 ? -2.287 -12.691 17.859 1.00 95.00 211 ALA A CA 1
ATOM 1551 C C . ALA A 1 211 ? -1.754 -11.675 18.888 1.00 95.00 211 ALA A C 1
ATOM 1553 O O . ALA A 1 211 ? -1.931 -11.869 20.091 1.00 95.00 211 ALA A O 1
ATOM 1554 N N . VAL A 1 212 ? -1.063 -10.617 18.448 1.00 93.31 212 VAL A N 1
ATOM 1555 C CA . VAL A 1 212 ? -0.659 -9.499 19.315 1.00 93.31 212 VAL A CA 1
ATOM 1556 C C . VAL A 1 212 ? -1.870 -8.644 19.673 1.00 93.31 212 VAL A C 1
ATOM 1558 O O . VAL A 1 212 ? -2.065 -8.350 20.850 1.00 93.31 212 VAL A O 1
ATOM 1561 N N . VAL A 1 213 ? -2.700 -8.294 18.689 1.00 93.06 213 VAL A N 1
ATOM 1562 C CA . VAL A 1 213 ? -3.917 -7.497 18.894 1.00 93.06 213 VAL A CA 1
ATOM 1563 C C . VAL A 1 213 ? -4.854 -8.179 19.894 1.00 93.06 213 VAL A C 1
ATOM 1565 O O . VAL A 1 213 ? -5.251 -7.541 20.866 1.00 93.06 213 VAL A O 1
ATOM 1568 N N . ASP A 1 214 ? -5.101 -9.481 19.727 1.00 92.25 214 ASP A N 1
ATOM 1569 C CA . ASP A 1 214 ? -5.948 -10.292 20.621 1.00 92.25 214 ASP A CA 1
ATOM 1570 C C . ASP A 1 214 ? -5.445 -10.326 22.072 1.00 92.25 214 ASP A C 1
ATOM 1572 O O . ASP A 1 214 ? -6.202 -10.548 23.013 1.00 92.25 214 ASP A O 1
ATOM 1576 N N . LYS A 1 215 ? -4.140 -10.130 22.285 1.00 90.69 215 LYS A N 1
ATOM 1577 C CA . LYS A 1 215 ? -3.559 -10.089 23.634 1.00 90.69 215 LYS A CA 1
ATOM 1578 C C . LYS A 1 215 ? -3.653 -8.715 24.272 1.00 90.69 215 LYS A C 1
ATOM 1580 O O . LYS A 1 215 ? -3.670 -8.641 25.501 1.00 90.69 215 LYS A O 1
ATOM 1585 N N . LEU A 1 216 ? -3.654 -7.655 23.470 1.00 88.44 216 LEU A N 1
ATOM 1586 C CA . LEU A 1 216 ? -3.611 -6.277 23.951 1.00 88.44 216 LEU A CA 1
ATOM 1587 C C . LEU A 1 216 ? -4.984 -5.740 24.338 1.00 88.44 216 LEU A C 1
ATOM 1589 O O . LEU A 1 216 ? -5.071 -4.905 25.229 1.00 88.44 216 LEU A O 1
ATOM 1593 N N . GLN A 1 217 ? -6.040 -6.216 23.692 1.00 83.44 217 GLN A N 1
ATOM 1594 C CA . GLN A 1 217 ? -7.390 -5.720 23.908 1.00 83.44 217 GLN A CA 1
ATOM 1595 C C . GLN A 1 217 ? -8.416 -6.815 23.648 1.00 83.44 217 GLN A C 1
ATOM 1597 O O . GLN A 1 217 ? -8.199 -7.719 22.844 1.00 83.44 217 GLN A O 1
ATOM 1602 N N . ASP A 1 218 ? -9.556 -6.666 24.304 1.00 82.44 218 ASP A N 1
ATOM 1603 C CA . ASP A 1 218 ? -10.749 -7.447 24.034 1.00 82.44 218 ASP A CA 1
ATOM 1604 C C . ASP A 1 218 ? -11.709 -6.546 23.240 1.00 82.44 218 ASP A C 1
ATOM 1606 O O . ASP A 1 218 ? -11.978 -5.420 23.660 1.00 82.44 218 ASP A O 1
ATOM 1610 N N . GLY A 1 219 ? -12.209 -7.000 22.089 1.00 87.19 219 GLY A N 1
ATOM 1611 C CA . GLY A 1 219 ? -13.181 -6.234 21.302 1.00 87.19 219 GLY A CA 1
ATOM 1612 C C . GLY A 1 219 ? -12.956 -6.266 19.795 1.00 87.19 219 GLY A C 1
ATOM 1613 O O . GLY A 1 219 ? -12.218 -7.097 19.266 1.00 87.19 219 GLY A O 1
ATOM 1614 N N . ALA A 1 220 ? -13.651 -5.359 19.110 1.00 92.88 220 ALA A N 1
ATOM 1615 C CA . ALA A 1 220 ? -13.621 -5.243 17.661 1.00 92.88 220 ALA A CA 1
ATOM 1616 C C . ALA A 1 220 ? -12.333 -4.562 17.185 1.00 92.88 220 ALA A C 1
ATOM 1618 O O . ALA A 1 220 ? -11.819 -3.637 17.819 1.00 92.88 220 ALA A O 1
ATOM 1619 N N . VAL A 1 221 ? -11.829 -4.980 16.027 1.00 96.19 221 VAL A N 1
ATOM 1620 C CA . VAL A 1 221 ? -10.645 -4.380 15.412 1.00 96.19 221 VAL A CA 1
ATOM 1621 C C . VAL A 1 221 ? -11.014 -3.744 14.081 1.00 96.19 221 VAL A C 1
ATOM 1623 O O . VAL A 1 221 ? -11.620 -4.361 13.203 1.00 96.19 221 VAL A O 1
ATOM 1626 N N . LEU A 1 222 ? -10.630 -2.483 13.929 1.00 97.88 222 LEU A N 1
ATOM 1627 C CA . LEU A 1 222 ? -10.652 -1.773 12.669 1.00 97.88 222 LEU A CA 1
ATOM 1628 C C . LEU A 1 222 ? -9.272 -1.898 12.029 1.00 97.88 222 LEU A C 1
ATOM 1630 O O . LEU A 1 222 ? -8.283 -1.376 12.539 1.00 97.88 222 LEU A O 1
ATOM 1634 N N . PHE A 1 223 ? -9.215 -2.583 10.900 1.00 98.56 223 PHE A N 1
ATOM 1635 C CA . PHE A 1 223 ? -8.045 -2.618 10.040 1.00 98.56 223 PHE A CA 1
ATOM 1636 C C . PHE A 1 223 ? -8.189 -1.559 8.949 1.00 98.56 223 PHE A C 1
ATOM 1638 O O . PHE A 1 223 ? -9.303 -1.272 8.502 1.00 98.56 223 PHE A O 1
ATOM 1645 N N . SER A 1 224 ? -7.080 -1.009 8.469 1.00 98.62 224 SER A N 1
ATOM 1646 C CA . SER A 1 224 ? -7.073 -0.190 7.257 1.00 98.62 224 SER A CA 1
ATOM 1647 C C . SER A 1 224 ? -6.003 -0.624 6.268 1.00 98.62 224 SER A C 1
ATOM 1649 O O . SER A 1 224 ? -5.004 -1.232 6.641 1.00 98.62 224 SER A O 1
ATOM 1651 N N . LEU A 1 225 ? -6.242 -0.316 4.995 1.00 97.94 225 LEU A N 1
ATOM 1652 C CA . LEU A 1 225 ? -5.291 -0.467 3.903 1.00 97.94 225 LEU A CA 1
ATOM 1653 C C . LEU A 1 225 ? -5.515 0.678 2.904 1.00 97.94 225 LEU A C 1
ATOM 1655 O O . LEU A 1 225 ? -6.393 0.619 2.038 1.00 97.94 225 LEU A O 1
ATOM 1659 N N . PHE A 1 226 ? -4.763 1.764 3.078 1.00 97.38 226 PHE A N 1
ATOM 1660 C CA . PHE A 1 226 ? -4.932 3.007 2.320 1.00 97.38 226 PHE A CA 1
ATOM 1661 C C . PHE A 1 226 ? -3.951 3.128 1.148 1.00 97.38 226 PHE A C 1
ATOM 1663 O O . PHE A 1 226 ? -3.069 2.294 0.960 1.00 97.38 226 PHE A O 1
ATOM 1670 N N . GLY A 1 227 ? -4.111 4.172 0.333 1.00 94.44 227 GLY A N 1
ATOM 1671 C CA . GLY A 1 227 ? -3.168 4.557 -0.718 1.00 94.44 227 GLY A CA 1
ATOM 1672 C C . GLY A 1 227 ? -3.255 3.712 -1.984 1.00 94.44 227 GLY A C 1
ATOM 1673 O O . GLY A 1 227 ? -2.296 3.681 -2.747 1.00 94.44 227 GLY A O 1
ATOM 1674 N N . ASN A 1 228 ? -4.367 2.996 -2.201 1.00 96.00 228 ASN A N 1
ATOM 1675 C CA . ASN A 1 228 ? -4.479 1.984 -3.257 1.00 96.00 228 ASN A CA 1
ATOM 1676 C C . ASN A 1 228 ? -3.404 0.884 -3.157 1.00 96.00 228 ASN A C 1
ATOM 1678 O O . ASN A 1 228 ? -3.041 0.279 -4.161 1.00 96.00 228 ASN A O 1
ATOM 1682 N N . THR A 1 229 ? -2.906 0.598 -1.949 1.00 94.38 229 THR A N 1
ATOM 1683 C CA . THR A 1 229 ? -1.788 -0.335 -1.740 1.00 94.38 229 THR A CA 1
ATOM 1684 C C . THR A 1 229 ? -2.059 -1.720 -2.334 1.00 94.38 229 THR A C 1
ATOM 1686 O O . THR A 1 229 ? -1.178 -2.283 -2.973 1.00 94.38 229 THR A O 1
ATOM 1689 N N . ILE A 1 230 ? -3.298 -2.230 -2.255 1.00 95.50 230 ILE A N 1
ATOM 1690 C CA . ILE A 1 230 ? -3.709 -3.502 -2.891 1.00 95.50 230 ILE A CA 1
ATOM 1691 C C . ILE A 1 230 ? -3.377 -3.524 -4.393 1.00 95.50 230 ILE A C 1
ATOM 1693 O O . ILE A 1 230 ? -2.948 -4.546 -4.920 1.00 95.50 230 ILE A O 1
ATOM 1697 N N . GLY A 1 231 ? -3.546 -2.394 -5.085 1.00 95.81 231 GLY A N 1
ATOM 1698 C CA . GLY A 1 231 ? -3.275 -2.263 -6.516 1.00 95.81 231 GLY A CA 1
ATOM 1699 C C . GLY A 1 231 ? -1.804 -2.368 -6.909 1.00 95.81 231 GLY A C 1
ATOM 1700 O O . GLY A 1 231 ? -1.528 -2.414 -8.106 1.00 95.81 231 GLY A O 1
ATOM 1701 N N . ASN A 1 232 ? -0.887 -2.439 -5.943 1.00 95.81 232 ASN A N 1
ATOM 1702 C CA . ASN A 1 232 ? 0.552 -2.482 -6.190 1.00 95.81 232 ASN A CA 1
ATOM 1703 C C . ASN A 1 232 ? 1.136 -3.907 -6.168 1.00 95.81 232 ASN A C 1
ATOM 1705 O O . ASN A 1 232 ? 2.326 -4.080 -6.422 1.00 95.81 232 ASN A O 1
ATOM 1709 N N . TYR A 1 233 ? 0.323 -4.929 -5.884 1.00 94.88 233 TYR A N 1
ATOM 1710 C CA . TYR A 1 233 ? 0.763 -6.326 -5.787 1.00 94.88 233 TYR A CA 1
ATOM 1711 C C . TYR A 1 233 ? 0.323 -7.128 -6.996 1.00 94.88 233 TYR A C 1
ATOM 1713 O O . TYR A 1 233 ? -0.844 -7.071 -7.354 1.00 94.88 233 TYR A O 1
ATOM 1721 N N . GLU A 1 234 ? 1.180 -7.967 -7.578 1.00 91.88 234 GLU A N 1
ATOM 1722 C CA . GLU A 1 234 ? 0.790 -8.822 -8.714 1.00 91.88 234 GLU A CA 1
ATOM 1723 C C . GLU A 1 234 ? -0.461 -9.662 -8.422 1.00 91.88 234 GLU A C 1
ATOM 1725 O O . GLU A 1 234 ? -1.340 -9.758 -9.275 1.00 91.88 234 GLU A O 1
ATOM 1730 N N . ARG A 1 235 ? -0.561 -10.198 -7.197 1.00 93.00 235 ARG A N 1
ATOM 1731 C CA . ARG A 1 235 ? -1.655 -11.057 -6.714 1.00 93.00 235 ARG A CA 1
ATOM 1732 C C . ARG A 1 235 ? -2.577 -10.323 -5.732 1.00 93.00 235 ARG A C 1
ATOM 1734 O O . ARG A 1 235 ? -2.879 -10.829 -4.650 1.00 93.00 235 ARG A O 1
ATOM 1741 N N . ASP A 1 236 ? -3.021 -9.137 -6.118 1.00 94.94 236 ASP A N 1
ATOM 1742 C CA . ASP A 1 236 ? -3.919 -8.245 -5.373 1.00 94.94 236 ASP A CA 1
ATOM 1743 C C . ASP A 1 236 ? -5.120 -8.947 -4.694 1.00 94.94 236 ASP A C 1
ATOM 1745 O O . ASP A 1 236 ? -5.343 -8.779 -3.493 1.00 94.94 236 ASP A O 1
ATOM 1749 N N . LEU A 1 237 ? -5.858 -9.803 -5.409 1.00 94.81 237 LEU A N 1
ATOM 1750 C CA . LEU A 1 237 ? -7.016 -10.521 -4.851 1.00 94.81 237 LEU A CA 1
ATOM 1751 C C . LEU A 1 237 ? -6.617 -11.590 -3.841 1.00 94.81 237 LEU A C 1
ATOM 1753 O O . LEU A 1 237 ? -7.324 -11.811 -2.858 1.00 94.81 237 LEU A O 1
ATOM 1757 N N . ALA A 1 238 ? -5.484 -12.258 -4.065 1.00 95.25 238 ALA A N 1
ATOM 1758 C CA . ALA A 1 238 ? -4.977 -13.235 -3.110 1.00 95.25 238 ALA A CA 1
ATOM 1759 C C . ALA A 1 238 ? -4.574 -12.543 -1.802 1.00 95.25 238 ALA A C 1
ATOM 1761 O O . ALA A 1 238 ? -4.878 -13.063 -0.728 1.00 95.25 238 ALA A O 1
ATOM 1762 N N . LEU A 1 239 ? -3.965 -11.356 -1.894 1.00 95.62 239 LEU A N 1
ATOM 1763 C CA . LEU A 1 239 ? -3.643 -10.529 -0.737 1.00 95.62 239 LEU A CA 1
ATOM 1764 C C . LEU A 1 239 ? -4.908 -10.070 -0.004 1.00 95.62 239 LEU A C 1
ATOM 1766 O O . LEU A 1 239 ? -5.033 -10.314 1.193 1.00 95.62 239 LEU A O 1
ATOM 1770 N N . LEU A 1 240 ? -5.877 -9.467 -0.702 1.00 97.44 240 LEU A N 1
ATOM 1771 C CA . LEU A 1 240 ? -7.116 -8.992 -0.074 1.00 97.44 240 LEU A CA 1
ATOM 1772 C C . LEU A 1 240 ? -7.890 -10.137 0.601 1.00 97.44 240 LEU A C 1
ATOM 1774 O O . LEU A 1 240 ? -8.375 -9.989 1.725 1.00 97.44 240 LEU A O 1
ATOM 1778 N N . LYS A 1 241 ? -7.956 -11.304 -0.049 1.00 97.25 241 LYS A N 1
ATOM 1779 C CA . LYS A 1 241 ? -8.537 -12.515 0.535 1.00 97.25 241 LYS A CA 1
ATOM 1780 C C . LYS A 1 241 ? -7.774 -12.971 1.780 1.00 97.25 241 LYS A C 1
ATOM 1782 O O . LYS A 1 241 ? -8.399 -13.266 2.793 1.00 97.25 241 LYS A O 1
ATOM 1787 N N . MET A 1 242 ? -6.442 -13.012 1.730 1.00 97.75 242 MET A N 1
ATOM 1788 C CA . MET A 1 242 ? -5.607 -13.382 2.878 1.00 97.75 242 MET A CA 1
ATOM 1789 C C . MET A 1 242 ? -5.828 -12.436 4.063 1.00 97.75 242 MET A C 1
ATOM 1791 O O . MET A 1 242 ? -6.021 -12.909 5.180 1.00 97.75 242 MET A O 1
ATOM 1795 N N . VAL A 1 243 ? -5.855 -11.124 3.822 1.00 98.00 243 VAL A N 1
ATOM 1796 C CA . VAL A 1 243 ? -6.155 -10.106 4.840 1.00 98.00 243 VAL A CA 1
ATOM 1797 C C . VAL A 1 243 ? -7.514 -10.385 5.486 1.00 98.00 243 VAL A C 1
ATOM 1799 O O . VAL A 1 243 ? -7.608 -10.464 6.711 1.00 98.00 243 VAL A O 1
ATOM 1802 N N . GLY A 1 244 ? -8.555 -10.620 4.680 1.00 97.75 244 GLY A N 1
ATOM 1803 C CA . GLY A 1 244 ? -9.886 -10.972 5.179 1.00 97.75 244 GLY A CA 1
ATOM 1804 C C . GLY A 1 244 ? -9.930 -12.289 5.962 1.00 97.75 244 GLY A C 1
ATOM 1805 O O . GLY A 1 244 ? -10.657 -12.402 6.943 1.00 97.75 244 GLY A O 1
ATOM 1806 N N . GLU A 1 245 ? -9.154 -13.295 5.560 1.00 97.31 245 GLU A N 1
ATOM 1807 C CA . GLU A 1 245 ? -9.094 -14.594 6.239 1.00 97.31 245 GLU A CA 1
ATOM 1808 C C . GLU A 1 245 ? -8.347 -14.566 7.567 1.00 97.31 245 GLU A C 1
ATOM 1810 O O . GLU A 1 245 ? -8.747 -15.257 8.500 1.00 97.31 245 GLU A O 1
ATOM 1815 N N . VAL A 1 246 ? -7.256 -13.808 7.639 1.00 98.25 246 VAL A N 1
ATOM 1816 C CA . VAL A 1 246 ? -6.334 -13.843 8.777 1.00 98.25 246 VAL A CA 1
ATOM 1817 C C . VAL A 1 246 ? -6.684 -12.790 9.824 1.00 98.25 246 VAL A C 1
ATOM 1819 O O . VAL A 1 246 ? -6.536 -13.051 11.016 1.00 98.25 246 VAL A O 1
ATOM 1822 N N . LEU A 1 247 ? -7.133 -11.603 9.406 1.00 97.81 247 LEU A N 1
ATOM 1823 C CA . LEU A 1 247 ? -7.314 -10.468 10.315 1.00 97.81 247 LEU A CA 1
ATOM 1824 C C . LEU A 1 247 ? -8.762 -10.283 10.779 1.00 97.81 247 LEU A C 1
ATOM 1826 O O . LEU A 1 247 ? -8.975 -9.990 11.956 1.00 97.81 247 LEU A O 1
ATOM 1830 N N . LEU A 1 248 ? -9.743 -10.488 9.891 1.00 96.81 248 LEU A N 1
ATOM 1831 C CA . LEU A 1 248 ? -11.172 -10.288 10.173 1.00 96.81 248 LEU A CA 1
ATOM 1832 C C . LEU A 1 248 ? -11.797 -11.549 10.784 1.00 96.81 248 LEU A C 1
ATOM 1834 O O . LEU A 1 248 ? -12.597 -12.242 10.152 1.00 96.81 248 LEU A O 1
ATOM 1838 N N . THR A 1 249 ? -11.369 -11.888 11.996 1.00 95.00 249 THR A N 1
ATOM 1839 C CA . THR A 1 249 ? -11.749 -13.142 12.667 1.00 95.00 249 THR A CA 1
ATOM 1840 C C . THR A 1 249 ? -12.887 -12.965 13.670 1.00 95.00 249 THR A C 1
ATOM 1842 O O . THR A 1 249 ? 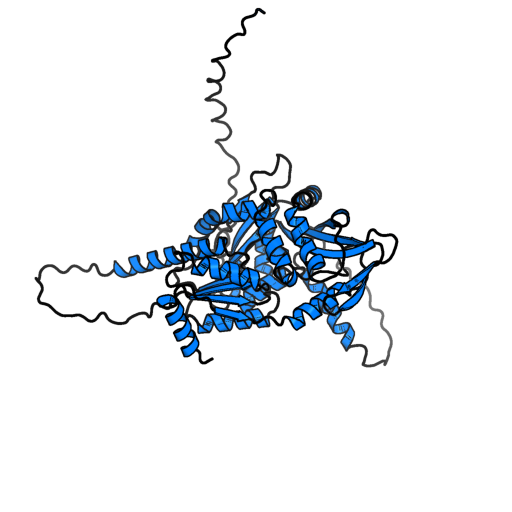-13.631 -13.922 13.901 1.00 95.00 249 THR A O 1
ATOM 1845 N N . GLY A 1 250 ? -13.051 -11.759 14.221 1.00 92.38 250 GLY A N 1
ATOM 1846 C CA . GLY A 1 250 ? -14.190 -11.356 15.040 1.00 92.38 250 GLY A CA 1
ATOM 1847 C C . GLY A 1 250 ? -15.368 -10.863 14.197 1.00 92.38 250 GLY A C 1
ATOM 1848 O O . GLY A 1 250 ? -15.192 -10.321 13.106 1.00 92.38 250 GLY A O 1
ATOM 1849 N N . ASP A 1 251 ? -16.585 -11.021 14.716 1.00 90.62 251 ASP A N 1
ATOM 1850 C CA . ASP A 1 251 ? -17.819 -10.687 13.985 1.00 90.62 251 ASP A CA 1
ATOM 1851 C C . ASP A 1 251 ? -17.967 -9.169 13.734 1.00 90.62 251 ASP A C 1
ATOM 1853 O O . ASP A 1 251 ? -18.527 -8.725 12.723 1.00 90.62 251 ASP A O 1
ATOM 1857 N N . ASP A 1 252 ? -17.385 -8.355 14.618 1.00 92.56 252 ASP A N 1
ATOM 1858 C CA . ASP A 1 252 ? -17.381 -6.893 14.528 1.00 92.56 252 ASP A CA 1
ATOM 1859 C C . ASP A 1 252 ? -16.109 -6.300 13.918 1.00 92.56 252 ASP A C 1
ATOM 1861 O O . ASP A 1 252 ? -16.033 -5.080 13.744 1.00 92.56 252 ASP A O 1
ATOM 1865 N N . ASP A 1 253 ? -15.154 -7.140 13.511 1.00 95.56 253 ASP A N 1
ATOM 1866 C CA . ASP A 1 253 ? -13.965 -6.671 12.807 1.00 95.56 253 ASP A CA 1
ATOM 1867 C C . ASP A 1 253 ? -14.349 -6.055 11.461 1.00 95.56 253 ASP A C 1
ATOM 1869 O O . ASP A 1 253 ? -15.243 -6.531 10.745 1.00 95.56 253 ASP A O 1
ATOM 1873 N N . ARG A 1 254 ? -13.662 -4.975 11.098 1.00 97.38 254 ARG A N 1
ATOM 1874 C CA . ARG A 1 254 ? -13.881 -4.265 9.836 1.00 97.38 254 ARG A CA 1
ATOM 1875 C C . ARG A 1 254 ? -12.549 -3.955 9.174 1.00 97.38 254 ARG A C 1
ATOM 1877 O O . ARG A 1 254 ? -11.552 -3.738 9.851 1.00 97.38 254 ARG A O 1
ATOM 1884 N N . LEU A 1 255 ? -12.552 -3.891 7.848 1.00 98.44 255 LEU A N 1
ATOM 1885 C CA . LEU A 1 255 ? -11.431 -3.409 7.045 1.00 98.44 255 LEU A CA 1
ATOM 1886 C C . LEU A 1 255 ? -11.873 -2.171 6.272 1.00 98.44 255 LEU A C 1
ATOM 1888 O O . LEU A 1 255 ? -12.828 -2.247 5.509 1.00 98.44 255 LEU A O 1
ATOM 1892 N N . ILE A 1 256 ? -11.169 -1.054 6.406 1.00 98.38 256 ILE A N 1
ATOM 1893 C CA . ILE A 1 256 ? -11.331 0.082 5.498 1.00 98.38 256 ILE A CA 1
ATOM 1894 C C . ILE A 1 256 ? -10.257 -0.022 4.426 1.00 98.38 256 ILE A C 1
ATOM 1896 O O . ILE A 1 256 ? -9.069 0.040 4.729 1.00 98.38 256 ILE A O 1
ATOM 1900 N N . ALA A 1 257 ? -10.663 -0.160 3.172 1.00 98.44 257 ALA A N 1
ATOM 1901 C CA . ALA A 1 257 ? -9.741 -0.259 2.051 1.00 98.44 257 ALA A CA 1
ATOM 1902 C C . ALA A 1 257 ? -9.994 0.857 1.038 1.00 98.44 257 ALA A C 1
ATOM 1904 O O . ALA A 1 257 ? -11.137 1.226 0.758 1.00 98.44 257 ALA A O 1
ATOM 1905 N N . GLU A 1 258 ? -8.908 1.401 0.502 1.00 98.06 258 GLU A N 1
ATOM 1906 C CA . GLU A 1 258 ? -8.937 2.444 -0.516 1.00 98.06 258 GLU A CA 1
ATOM 1907 C C . GLU A 1 258 ? -8.515 1.879 -1.873 1.00 98.06 258 GLU A C 1
ATOM 1909 O O . GLU A 1 258 ? -7.475 1.232 -1.980 1.00 98.06 258 GLU A O 1
ATOM 1914 N N . PHE A 1 259 ? -9.298 2.163 -2.913 1.00 97.75 259 PHE A N 1
ATOM 1915 C CA . PHE A 1 259 ? -9.069 1.681 -4.274 1.00 97.75 259 PHE A CA 1
ATOM 1916 C C . PHE A 1 259 ? -8.999 2.859 -5.241 1.00 97.75 259 PHE A C 1
ATOM 1918 O O . PHE A 1 259 ? -9.916 3.680 -5.287 1.00 97.75 259 PHE A O 1
ATOM 1925 N N . ALA A 1 260 ? -7.950 2.938 -6.056 1.00 97.06 260 ALA A N 1
ATOM 1926 C CA . ALA A 1 260 ? -7.937 3.831 -7.207 1.00 97.06 260 ALA A CA 1
ATOM 1927 C C . ALA A 1 260 ? -8.912 3.284 -8.255 1.00 97.06 260 ALA A C 1
ATOM 1929 O O . ALA A 1 260 ? -8.905 2.091 -8.558 1.00 97.06 260 ALA A O 1
ATOM 1930 N N . THR A 1 261 ? -9.760 4.151 -8.804 1.00 96.62 261 THR A N 1
ATOM 1931 C CA . THR A 1 261 ? -10.861 3.751 -9.685 1.00 96.62 261 THR A CA 1
ATOM 1932 C C . THR A 1 261 ? -10.807 4.403 -11.058 1.00 96.62 261 THR A C 1
ATOM 1934 O O . THR A 1 261 ? -10.247 5.486 -11.231 1.00 96.62 261 THR A O 1
ATOM 1937 N N . THR A 1 262 ? -11.438 3.739 -12.023 1.00 95.50 262 THR A N 1
ATOM 1938 C CA . THR A 1 262 ? -11.750 4.236 -13.366 1.00 95.50 262 THR A CA 1
ATOM 1939 C C . THR A 1 262 ? -13.211 3.925 -13.721 1.00 95.50 262 THR A C 1
ATOM 1941 O O . THR A 1 262 ? -13.803 2.986 -13.177 1.00 95.50 262 THR A O 1
ATOM 1944 N N . GLU A 1 263 ? -13.817 4.720 -14.607 1.00 93.19 263 GLU A N 1
ATOM 1945 C CA . GLU A 1 263 ? -15.157 4.451 -15.166 1.00 93.19 263 GLU A CA 1
ATOM 1946 C C . GLU A 1 263 ? -15.109 3.453 -16.332 1.00 93.19 263 GLU A C 1
ATOM 1948 O O . GLU A 1 263 ? -16.042 2.673 -16.509 1.00 93.19 263 GLU A O 1
ATOM 1953 N N . ASP A 1 264 ? -14.010 3.431 -17.087 1.00 92.38 264 ASP A N 1
ATOM 1954 C CA . ASP A 1 264 ? -13.801 2.521 -18.211 1.00 92.38 264 ASP A CA 1
ATOM 1955 C C . ASP A 1 264 ? -12.336 2.070 -18.319 1.00 92.38 264 ASP A C 1
ATOM 1957 O O . ASP A 1 264 ? -11.445 2.572 -17.633 1.00 92.38 264 ASP A O 1
ATOM 1961 N N . VAL A 1 265 ? -12.102 1.075 -19.172 1.00 95.31 265 VAL A N 1
ATOM 1962 C CA . VAL A 1 265 ? -10.789 0.465 -19.445 1.00 95.31 265 VAL A CA 1
ATOM 1963 C C . VAL A 1 265 ? -10.422 0.610 -20.923 1.00 95.31 265 VAL A C 1
ATOM 1965 O O . VAL A 1 265 ? -9.784 -0.258 -21.509 1.00 95.31 265 VAL A O 1
ATOM 1968 N N . SER A 1 266 ? -10.889 1.675 -21.576 1.00 93.75 266 SER A N 1
ATOM 1969 C CA . SER A 1 266 ? -10.526 1.950 -22.967 1.00 93.75 266 SER A CA 1
ATOM 1970 C C . SER A 1 266 ? -9.023 2.209 -23.104 1.00 93.75 266 SER A C 1
ATOM 1972 O O . SER A 1 266 ? -8.356 2.597 -22.145 1.00 93.75 266 SER A O 1
ATOM 1974 N N . GLN A 1 267 ? -8.476 2.079 -24.316 1.00 93.69 267 GLN A N 1
ATOM 1975 C CA . GLN A 1 267 ? -7.074 2.442 -24.554 1.00 93.69 267 GLN A CA 1
ATOM 1976 C C . GLN A 1 267 ? -6.799 3.912 -24.197 1.00 93.69 267 GLN A C 1
ATOM 1978 O O . GLN A 1 267 ? -5.736 4.228 -23.675 1.00 93.69 267 GLN A O 1
ATOM 1983 N N . ALA A 1 268 ? -7.770 4.806 -24.415 1.00 93.31 268 ALA A N 1
ATOM 1984 C CA . ALA A 1 268 ? -7.661 6.200 -23.994 1.00 93.31 268 ALA A CA 1
ATOM 1985 C C . ALA A 1 268 ? -7.522 6.327 -22.467 1.00 93.31 268 ALA A C 1
ATOM 1987 O O . ALA A 1 268 ? -6.752 7.161 -21.995 1.00 93.31 268 ALA A O 1
ATOM 1988 N N . ALA A 1 269 ? -8.207 5.475 -21.696 1.00 94.00 269 ALA A N 1
ATOM 1989 C CA . ALA A 1 269 ? -8.042 5.405 -20.248 1.00 94.00 269 ALA A CA 1
ATOM 1990 C C . ALA A 1 269 ? -6.695 4.841 -19.825 1.00 94.00 269 ALA A C 1
ATOM 1992 O O . ALA A 1 269 ? -6.083 5.378 -18.907 1.00 94.00 269 ALA A O 1
ATOM 1993 N N . VAL A 1 270 ? -6.191 3.827 -20.522 1.00 95.94 270 VAL A N 1
ATOM 1994 C CA . VAL A 1 270 ? -4.841 3.306 -20.281 1.00 95.94 270 VAL A CA 1
ATOM 1995 C C . VAL A 1 270 ? -3.791 4.402 -20.496 1.00 95.94 270 VAL A C 1
ATOM 1997 O O . VAL A 1 270 ? -2.952 4.627 -19.625 1.00 95.94 270 VAL A O 1
ATOM 2000 N N . GLU A 1 271 ? -3.860 5.138 -21.608 1.00 94.62 271 GLU A N 1
ATOM 2001 C CA . GLU A 1 271 ? -2.919 6.230 -21.892 1.00 94.62 271 GLU A CA 1
ATOM 2002 C C . GLU A 1 271 ? -3.061 7.399 -20.910 1.00 94.62 271 GLU A C 1
ATOM 2004 O O . GLU A 1 271 ? -2.058 7.898 -20.405 1.00 94.62 271 GLU A O 1
ATOM 2009 N N . ALA A 1 272 ? -4.288 7.794 -20.558 1.00 92.50 272 ALA A N 1
ATOM 2010 C CA . ALA A 1 272 ? -4.514 8.833 -19.555 1.00 92.50 272 ALA A CA 1
ATOM 2011 C C . ALA A 1 272 ? -3.975 8.428 -18.171 1.00 92.50 272 ALA A C 1
ATOM 2013 O O . ALA A 1 272 ? -3.406 9.259 -17.464 1.00 92.50 272 ALA A O 1
ATOM 2014 N N . ALA A 1 273 ? -4.116 7.152 -17.797 1.00 93.50 273 ALA A N 1
ATOM 2015 C CA . ALA A 1 273 ? -3.572 6.627 -16.553 1.00 93.50 273 ALA A CA 1
ATOM 2016 C C . ALA A 1 273 ? -2.036 6.642 -16.569 1.00 93.50 273 ALA A C 1
ATOM 2018 O O . ALA A 1 273 ? -1.436 7.014 -15.568 1.00 93.50 273 ALA A O 1
ATOM 2019 N N . LYS A 1 274 ? -1.386 6.302 -17.692 1.00 95.06 274 LYS A N 1
ATOM 2020 C CA . LYS A 1 274 ? 0.079 6.410 -17.842 1.00 95.06 274 LYS A CA 1
ATOM 2021 C C . LYS A 1 274 ? 0.561 7.853 -17.700 1.00 95.06 274 LYS A C 1
ATOM 2023 O O . LYS A 1 274 ? 1.515 8.116 -16.966 1.00 95.06 274 LYS A O 1
ATOM 2028 N N . ASP A 1 275 ? -0.113 8.779 -18.378 1.00 92.31 275 ASP A N 1
ATOM 2029 C CA . ASP A 1 275 ? 0.224 10.204 -18.387 1.00 92.31 275 ASP A CA 1
ATOM 2030 C C . ASP A 1 275 ? 0.210 10.833 -16.987 1.00 92.31 275 ASP A C 1
ATOM 2032 O O . ASP A 1 275 ? 1.010 11.735 -16.722 1.00 92.31 275 ASP A O 1
ATOM 2036 N N . GLU A 1 276 ? -0.647 10.331 -16.088 1.00 89.88 276 GLU A N 1
ATOM 2037 C CA . GLU A 1 276 ? -0.694 10.738 -14.679 1.00 89.88 276 GLU A CA 1
ATOM 2038 C C . GLU A 1 276 ? 0.655 10.529 -13.974 1.00 89.88 276 GLU A C 1
ATOM 2040 O O . GLU A 1 276 ? 1.083 11.396 -13.220 1.00 89.88 276 GLU A O 1
ATOM 2045 N N . TYR A 1 277 ? 1.356 9.422 -14.241 1.00 92.88 277 TYR A N 1
ATOM 2046 C CA . TYR A 1 277 ? 2.605 9.080 -13.549 1.00 92.88 277 TYR A CA 1
ATOM 2047 C C . TYR A 1 277 ? 3.858 9.571 -14.279 1.00 92.88 277 TYR A C 1
ATOM 2049 O O . TYR A 1 277 ? 4.815 10.009 -13.639 1.00 92.88 277 TYR A O 1
ATOM 2057 N N . VAL A 1 278 ? 3.865 9.540 -15.618 1.00 93.31 278 VAL A N 1
ATOM 2058 C CA . VAL A 1 278 ? 5.035 9.899 -16.451 1.00 93.31 278 VAL A CA 1
ATOM 2059 C C . VAL A 1 278 ? 5.560 11.306 -16.144 1.00 93.31 278 VAL A C 1
ATOM 2061 O O . VAL A 1 278 ? 6.767 11.561 -16.201 1.00 93.31 278 VAL A O 1
ATOM 2064 N N . ARG A 1 279 ? 4.654 12.234 -15.824 1.00 89.94 279 ARG A N 1
ATOM 2065 C CA . ARG A 1 279 ? 4.965 13.660 -15.652 1.00 89.94 279 ARG A CA 1
ATOM 2066 C C . ARG A 1 279 ? 5.434 14.015 -14.241 1.00 89.94 279 ARG A C 1
ATOM 2068 O O . ARG A 1 279 ? 5.968 15.104 -14.044 1.00 89.94 279 ARG A O 1
ATOM 2075 N N . VAL A 1 280 ? 5.271 13.114 -13.273 1.00 94.69 280 VAL A N 1
ATOM 2076 C CA . VAL A 1 280 ? 5.548 13.392 -11.860 1.00 94.69 280 VAL A CA 1
ATOM 2077 C C . VAL A 1 280 ? 6.988 13.016 -11.544 1.00 94.69 280 VAL A C 1
ATOM 2079 O O . VAL A 1 280 ? 7.333 11.846 -11.373 1.00 94.69 280 VAL A O 1
ATOM 2082 N N . ARG A 1 281 ? 7.861 14.024 -11.462 1.00 95.94 281 ARG A N 1
ATOM 2083 C CA . ARG A 1 281 ? 9.287 13.812 -11.187 1.00 95.94 281 ARG A CA 1
ATOM 2084 C C . ARG A 1 281 ? 9.510 13.069 -9.868 1.00 95.94 281 ARG A C 1
ATOM 2086 O O . ARG A 1 281 ? 10.254 12.092 -9.871 1.00 95.94 281 ARG A O 1
ATOM 2093 N N . ALA A 1 282 ? 8.860 13.490 -8.782 1.00 96.75 282 ALA A N 1
ATOM 2094 C CA . ALA A 1 282 ? 9.031 12.852 -7.477 1.00 96.75 282 ALA A CA 1
ATOM 2095 C C . ALA A 1 282 ? 8.613 11.372 -7.498 1.00 96.75 282 ALA A C 1
ATOM 2097 O O . ALA A 1 282 ? 9.254 10.537 -6.868 1.00 96.75 282 ALA A O 1
ATOM 2098 N N . PHE A 1 283 ? 7.600 11.018 -8.295 1.00 96.75 283 PHE A N 1
ATOM 2099 C CA . PHE A 1 283 ? 7.188 9.630 -8.480 1.00 96.75 283 PHE A CA 1
ATOM 2100 C C . PHE A 1 283 ? 8.245 8.800 -9.225 1.00 96.75 283 PHE A C 1
ATOM 2102 O O . PHE A 1 283 ? 8.505 7.659 -8.855 1.00 96.75 283 PHE A O 1
ATOM 2109 N N . ARG A 1 284 ? 8.906 9.368 -10.244 1.00 97.50 284 ARG A N 1
ATOM 2110 C CA . ARG A 1 284 ? 10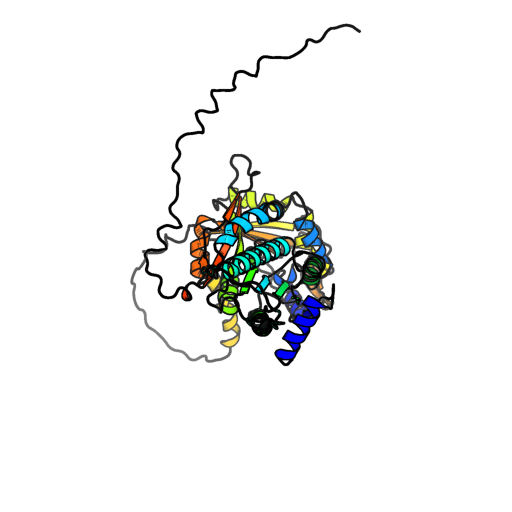.018 8.702 -10.955 1.00 97.50 284 ARG A CA 1
ATOM 2111 C C . ARG A 1 284 ? 11.215 8.461 -10.037 1.00 97.50 284 ARG A C 1
ATOM 2113 O O . ARG A 1 284 ? 11.820 7.391 -10.092 1.00 97.50 284 ARG A O 1
ATOM 2120 N N . GLU A 1 285 ? 11.536 9.440 -9.193 1.00 97.38 285 GLU A N 1
ATOM 2121 C CA . GLU A 1 285 ? 12.557 9.307 -8.146 1.00 97.38 285 GLU A CA 1
ATOM 2122 C C . GLU A 1 285 ? 12.164 8.203 -7.151 1.00 97.38 285 GLU A C 1
ATOM 2124 O O . GLU A 1 285 ? 12.981 7.342 -6.839 1.00 97.38 285 GLU A O 1
ATOM 2129 N N . TYR A 1 286 ? 10.896 8.161 -6.731 1.00 97.56 286 TYR A N 1
ATOM 2130 C CA . TYR A 1 286 ? 10.361 7.108 -5.869 1.00 97.56 286 TYR A CA 1
ATOM 2131 C C . TYR A 1 286 ? 10.512 5.707 -6.467 1.00 97.56 286 TYR A C 1
ATOM 2133 O O . TYR A 1 286 ? 11.211 4.885 -5.879 1.00 97.56 286 TYR A O 1
ATOM 2141 N N . VAL A 1 287 ? 9.934 5.425 -7.639 1.00 97.56 287 VAL A N 1
ATOM 2142 C CA . VAL A 1 287 ? 9.919 4.051 -8.180 1.00 97.56 287 VAL A CA 1
ATOM 2143 C C . VAL A 1 287 ? 11.314 3.521 -8.516 1.00 97.56 287 VAL A C 1
ATOM 2145 O O . VAL A 1 287 ? 11.536 2.318 -8.511 1.00 97.56 287 VAL A O 1
ATOM 2148 N N . THR A 1 288 ? 12.282 4.399 -8.784 1.00 98.00 288 THR A N 1
ATOM 2149 C CA . THR A 1 288 ? 13.675 4.005 -9.060 1.00 98.00 288 THR A CA 1
ATOM 2150 C C . THR A 1 288 ? 14.564 3.979 -7.818 1.00 98.00 288 THR A C 1
ATOM 2152 O O . THR A 1 288 ? 15.660 3.418 -7.868 1.00 98.00 288 THR A O 1
ATOM 2155 N N . SER A 1 289 ? 14.111 4.540 -6.696 1.00 97.75 289 SER A N 1
ATOM 2156 C CA . SER A 1 289 ? 14.904 4.607 -5.468 1.00 97.75 289 SER A CA 1
ATOM 2157 C C . SER A 1 289 ? 15.367 3.244 -4.928 1.00 97.75 289 SER A C 1
ATOM 2159 O O . SER A 1 289 ? 16.500 3.203 -4.443 1.00 97.75 289 SER A O 1
ATOM 2161 N N . PRO A 1 290 ? 14.627 2.116 -5.065 1.00 96.44 290 PRO A N 1
ATOM 2162 C CA . PRO A 1 290 ? 15.152 0.812 -4.662 1.00 96.44 290 PRO A CA 1
ATOM 2163 C C . PRO A 1 290 ? 16.391 0.401 -5.469 1.00 96.44 290 PRO A C 1
ATOM 2165 O O . PRO A 1 290 ? 17.340 -0.123 -4.895 1.00 96.44 290 PRO A O 1
ATOM 2168 N N . LEU A 1 291 ? 16.450 0.698 -6.775 1.00 97.06 291 LEU A N 1
ATOM 2169 C CA . LEU A 1 291 ? 17.645 0.405 -7.580 1.00 97.06 291 LEU A CA 1
ATOM 2170 C C . LEU A 1 291 ? 18.860 1.182 -7.071 1.00 97.06 291 LEU A C 1
ATOM 2172 O O . LEU A 1 291 ? 19.929 0.603 -6.903 1.00 97.06 291 LEU A O 1
ATOM 2176 N N . ILE A 1 292 ? 18.679 2.472 -6.782 1.00 96.25 292 ILE A N 1
ATOM 2177 C CA . ILE A 1 292 ? 19.741 3.341 -6.253 1.00 96.25 292 ILE A CA 1
ATOM 2178 C C . ILE A 1 292 ? 20.205 2.855 -4.876 1.00 96.25 292 ILE A C 1
ATOM 2180 O O . ILE A 1 292 ? 21.380 2.964 -4.538 1.00 96.25 292 ILE A O 1
ATOM 2184 N N . HIS A 1 293 ? 19.276 2.354 -4.062 1.00 95.50 293 HIS A N 1
ATOM 2185 C CA . HIS A 1 293 ? 19.561 1.969 -2.688 1.00 95.50 293 HIS A CA 1
ATOM 2186 C C . HIS A 1 293 ? 20.222 0.588 -2.575 1.00 95.50 293 HIS A C 1
ATOM 2188 O O . HIS A 1 293 ? 21.098 0.402 -1.733 1.00 95.50 293 HIS A O 1
ATOM 2194 N N . TYR A 1 294 ? 19.820 -0.375 -3.410 1.00 95.00 294 TYR A N 1
ATOM 2195 C CA . TYR A 1 294 ? 20.223 -1.781 -3.274 1.00 95.00 294 TYR A CA 1
ATOM 2196 C C . TYR A 1 294 ? 21.224 -2.265 -4.326 1.00 95.00 294 TYR A C 1
ATOM 2198 O O . TYR A 1 294 ? 21.678 -3.408 -4.249 1.00 95.00 294 TYR A O 1
ATOM 2206 N N . THR A 1 295 ? 21.578 -1.426 -5.299 1.00 96.81 295 THR A N 1
ATOM 2207 C CA . THR A 1 295 ? 22.527 -1.775 -6.363 1.00 96.81 295 THR A CA 1
ATOM 2208 C C . THR A 1 295 ? 23.498 -0.630 -6.635 1.00 96.81 295 THR A C 1
ATOM 2210 O O . THR A 1 295 ? 23.284 0.496 -6.191 1.00 96.81 295 THR A O 1
ATOM 2213 N N . ASP A 1 296 ? 24.558 -0.895 -7.394 1.00 97.69 296 ASP A N 1
ATOM 2214 C CA . ASP A 1 296 ? 25.448 0.146 -7.927 1.00 97.69 296 ASP A CA 1
ATOM 2215 C C . ASP A 1 296 ? 25.001 0.698 -9.297 1.00 97.69 296 ASP A C 1
ATOM 2217 O O . ASP A 1 296 ? 25.722 1.474 -9.931 1.00 97.69 296 ASP A O 1
ATOM 2221 N N . LEU A 1 297 ? 23.807 0.318 -9.768 1.00 97.31 297 LEU A N 1
ATOM 2222 C CA . LEU A 1 297 ? 23.285 0.739 -11.059 1.00 97.31 297 LEU A CA 1
ATOM 2223 C C . LEU A 1 297 ? 23.063 2.255 -11.081 1.00 97.31 297 LEU A C 1
ATOM 2225 O O . LEU A 1 297 ? 22.192 2.793 -10.397 1.00 97.31 297 LEU A O 1
ATOM 2229 N N . HIS A 1 298 ? 23.801 2.952 -11.945 1.00 96.62 298 HIS A N 1
ATOM 2230 C CA . HIS A 1 298 ? 23.549 4.365 -12.199 1.00 96.62 298 HIS A CA 1
ATOM 2231 C C . HIS A 1 298 ? 22.212 4.540 -12.937 1.00 96.62 298 HIS A C 1
ATOM 2233 O O . HIS A 1 298 ? 22.070 4.162 -14.108 1.00 96.62 298 HIS A O 1
ATOM 2239 N N . VAL A 1 299 ? 21.224 5.096 -12.232 1.00 97.31 299 VAL A N 1
ATOM 2240 C CA . VAL A 1 299 ? 19.866 5.294 -12.746 1.00 97.31 299 VAL A CA 1
ATOM 2241 C C . VAL A 1 299 ? 19.809 6.507 -13.674 1.00 97.31 299 VAL A C 1
ATOM 2243 O O . VAL A 1 299 ? 20.022 7.642 -13.257 1.00 97.31 299 VAL A O 1
ATOM 2246 N N . ASP A 1 300 ? 19.443 6.262 -14.932 1.00 97.50 300 ASP A N 1
ATOM 2247 C CA . ASP A 1 300 ? 19.066 7.288 -15.903 1.00 97.50 300 ASP A CA 1
ATOM 2248 C C . ASP A 1 300 ? 17.552 7.243 -16.113 1.00 97.50 300 ASP A C 1
ATOM 2250 O O . ASP A 1 300 ? 17.011 6.276 -16.650 1.00 97.50 300 ASP A O 1
ATOM 2254 N N . TYR A 1 301 ? 16.842 8.303 -15.729 1.00 96.50 301 TYR A N 1
ATOM 2255 C CA . TYR A 1 301 ? 15.385 8.337 -15.839 1.00 96.50 301 TYR A CA 1
ATOM 2256 C C . TYR A 1 301 ? 14.864 8.217 -17.278 1.00 96.50 301 TYR A C 1
ATOM 2258 O O . TYR A 1 301 ? 13.683 7.920 -17.454 1.00 96.50 301 TYR A O 1
ATOM 2266 N N . ARG A 1 302 ? 15.690 8.432 -18.313 1.00 96.56 302 ARG A N 1
ATOM 2267 C CA . ARG A 1 302 ? 15.313 8.203 -19.724 1.00 96.56 302 ARG A CA 1
ATOM 2268 C C . ARG A 1 302 ? 15.095 6.722 -20.051 1.00 96.56 302 ARG A C 1
ATOM 2270 O O . ARG A 1 302 ? 14.468 6.417 -21.061 1.00 96.56 302 ARG A O 1
ATOM 2277 N N . ASN A 1 303 ? 15.584 5.832 -19.192 1.00 98.06 303 ASN A N 1
ATOM 2278 C CA . ASN A 1 303 ? 15.397 4.388 -19.280 1.00 98.06 303 ASN A CA 1
ATOM 2279 C C . ASN A 1 303 ? 14.141 3.896 -18.544 1.00 98.06 303 ASN A C 1
ATOM 2281 O O . ASN A 1 303 ? 13.838 2.707 -18.594 1.00 98.06 303 ASN A O 1
ATOM 2285 N N . LEU A 1 304 ? 13.428 4.789 -17.850 1.00 98.12 304 LEU A N 1
ATOM 2286 C CA . LEU A 1 304 ? 12.167 4.472 -17.190 1.00 98.12 304 LEU A CA 1
ATOM 2287 C C . LEU A 1 304 ? 11.014 4.531 -18.198 1.00 98.12 304 LEU A C 1
ATOM 2289 O O . LEU A 1 304 ? 10.761 5.567 -18.816 1.00 98.12 304 LEU A O 1
ATOM 2293 N N . GLU A 1 305 ? 10.291 3.428 -18.312 1.00 97.81 305 GLU A N 1
ATOM 2294 C CA . GLU A 1 305 ? 9.141 3.233 -19.183 1.00 97.81 305 GLU A CA 1
ATOM 2295 C C . GLU A 1 305 ? 7.887 2.977 -18.348 1.00 97.81 305 GLU A C 1
ATOM 2297 O O . GLU A 1 305 ? 7.941 2.392 -17.269 1.00 97.81 305 GLU A O 1
ATOM 2302 N N . PHE A 1 306 ? 6.742 3.411 -18.866 1.00 97.62 306 PHE A N 1
ATOM 2303 C CA . PHE A 1 306 ? 5.435 3.158 -18.272 1.00 97.62 306 PHE A CA 1
ATOM 2304 C C . PHE A 1 306 ? 4.638 2.347 -19.286 1.00 97.62 306 PHE A C 1
ATOM 2306 O O . PHE A 1 306 ? 4.249 2.870 -20.332 1.00 97.62 306 PHE A O 1
ATOM 2313 N N . ALA A 1 307 ? 4.439 1.065 -19.011 1.00 97.25 307 ALA A N 1
ATOM 2314 C CA . ALA A 1 307 ? 3.594 0.188 -19.807 1.00 97.25 307 ALA A CA 1
ATOM 2315 C C . ALA A 1 307 ? 2.202 0.126 -19.172 1.00 97.25 307 ALA A C 1
ATOM 2317 O O . ALA A 1 307 ? 2.079 0.142 -17.951 1.00 97.25 307 ALA A O 1
ATOM 2318 N N . GLY A 1 308 ? 1.155 0.084 -19.992 1.00 96.88 308 GLY A N 1
ATOM 2319 C CA . GLY A 1 308 ? -0.223 0.001 -19.521 1.00 96.88 308 GLY A CA 1
ATOM 2320 C C . GLY A 1 308 ? -0.995 -1.054 -20.297 1.00 96.88 308 GLY A C 1
ATOM 2321 O O . GLY A 1 308 ? -0.865 -1.130 -21.519 1.00 96.88 308 GLY A O 1
ATOM 2322 N N . GLU A 1 309 ? -1.788 -1.855 -19.595 1.00 96.38 309 GLU A N 1
ATOM 2323 C CA . GLU A 1 309 ? -2.629 -2.901 -20.172 1.00 96.38 309 GLU A CA 1
ATOM 2324 C C . GLU A 1 309 ? -3.992 -2.973 -19.467 1.00 96.38 309 GLU A C 1
ATOM 2326 O O . GLU A 1 309 ? -4.177 -2.467 -18.358 1.00 96.38 309 GLU A O 1
ATOM 2331 N N . VAL A 1 310 ? -4.973 -3.575 -20.140 1.00 96.50 310 VAL A N 1
ATOM 2332 C CA . VAL A 1 310 ? -6.285 -3.872 -19.554 1.00 96.50 310 VAL A CA 1
ATOM 2333 C C . VAL A 1 310 ? -6.246 -5.282 -18.990 1.00 96.50 310 VAL A C 1
ATOM 2335 O O . VAL A 1 310 ? -5.951 -6.227 -19.722 1.00 96.50 310 VAL A O 1
ATOM 2338 N N . GLU A 1 311 ? -6.598 -5.437 -17.718 1.00 93.00 311 GLU A N 1
ATOM 2339 C CA . GLU A 1 311 ? -6.744 -6.754 -17.107 1.00 93.00 311 GLU A CA 1
ATOM 2340 C C . GLU A 1 311 ? -8.170 -7.280 -17.291 1.00 93.00 311 GLU A C 1
ATOM 2342 O O . GLU A 1 311 ? -9.167 -6.631 -16.947 1.00 93.00 311 GLU A O 1
ATOM 2347 N N . TYR A 1 312 ? -8.270 -8.494 -17.828 1.00 89.00 312 TYR A N 1
ATOM 2348 C CA . TYR A 1 312 ? -9.530 -9.172 -18.112 1.00 89.00 312 TYR A CA 1
ATOM 2349 C C . TYR A 1 312 ? -9.764 -10.317 -17.134 1.00 89.00 312 TYR A C 1
ATOM 2351 O O . TYR A 1 312 ? -8.859 -11.088 -16.842 1.00 89.00 312 TYR A O 1
ATOM 2359 N N . GLY A 1 313 ? -11.012 -10.449 -16.678 1.00 81.00 313 GLY A N 1
ATOM 2360 C CA . GLY A 1 313 ? -11.446 -11.539 -15.809 1.00 81.00 313 GLY A CA 1
ATOM 2361 C C . GLY A 1 313 ? -10.959 -11.453 -14.361 1.00 81.00 313 GLY A C 1
ATOM 2362 O O . GLY A 1 313 ? -9.837 -11.073 -14.072 1.00 81.00 313 GLY A O 1
ATOM 2363 N N . LEU A 1 314 ? -11.822 -11.868 -13.433 1.00 70.81 314 LEU A N 1
ATOM 2364 C CA . LEU A 1 314 ? -11.519 -11.916 -11.993 1.00 70.81 314 LEU A CA 1
ATOM 2365 C C . LEU A 1 314 ? -10.793 -13.211 -11.575 1.00 70.81 314 LEU A C 1
ATOM 2367 O O . LEU A 1 314 ? -10.371 -13.361 -10.433 1.00 70.81 314 LEU A O 1
ATOM 2371 N N . ALA A 1 315 ? -10.719 -14.191 -12.483 1.00 54.12 315 ALA A N 1
ATOM 2372 C CA . ALA A 1 315 ? -10.349 -15.573 -12.176 1.00 54.12 315 ALA A CA 1
ATOM 2373 C C . ALA A 1 315 ? -8.885 -15.931 -12.494 1.00 54.12 315 ALA A C 1
ATOM 2375 O O . ALA A 1 315 ? -8.426 -16.985 -12.047 1.00 54.12 315 ALA A O 1
ATOM 2376 N N . ASP A 1 316 ? -8.160 -15.092 -13.242 1.00 50.56 316 ASP A N 1
ATOM 2377 C CA . ASP A 1 316 ? -6.862 -15.475 -13.823 1.00 50.56 316 ASP A CA 1
ATOM 2378 C C . ASP A 1 316 ? -5.661 -15.364 -12.869 1.00 50.56 316 ASP A C 1
ATOM 2380 O O . ASP A 1 316 ? -4.591 -15.892 -13.160 1.00 50.56 316 ASP A O 1
ATOM 2384 N N . ASN A 1 317 ? -5.850 -14.863 -11.644 1.00 50.19 317 ASN A N 1
ATOM 2385 C CA . ASN A 1 317 ? -4.805 -14.883 -10.608 1.00 50.19 317 ASN A CA 1
ATOM 2386 C C . ASN A 1 317 ? -4.502 -16.294 -10.044 1.00 50.19 317 ASN A C 1
ATOM 2388 O O . ASN A 1 317 ? -3.725 -16.434 -9.101 1.00 50.19 317 ASN A O 1
ATOM 2392 N N . ARG A 1 318 ? -5.107 -17.360 -10.594 1.00 45.41 318 ARG A N 1
ATOM 2393 C CA . ARG A 1 318 ? -4.870 -18.763 -10.193 1.00 45.41 318 ARG A CA 1
ATOM 2394 C C . ARG A 1 318 ? -3.766 -19.474 -10.991 1.00 45.41 318 ARG A C 1
ATOM 2396 O O . ARG A 1 318 ? -3.472 -20.629 -10.684 1.00 45.41 318 ARG A O 1
ATOM 2403 N N . ALA A 1 319 ? -3.192 -18.856 -12.025 1.00 42.12 319 ALA A N 1
ATOM 2404 C CA . ALA A 1 319 ? -2.416 -19.601 -13.021 1.00 42.12 319 ALA A CA 1
ATOM 2405 C C . ALA A 1 319 ? -0.968 -19.972 -12.622 1.00 42.12 319 ALA A C 1
ATOM 2407 O O . ALA A 1 319 ? -0.465 -20.969 -13.138 1.00 42.12 319 ALA A O 1
ATOM 2408 N N . ASP A 1 320 ? -0.324 -19.290 -11.669 1.00 44.97 320 ASP A N 1
ATOM 2409 C CA . ASP A 1 320 ? 1.115 -19.510 -11.400 1.00 44.97 320 ASP A CA 1
ATOM 2410 C C . ASP A 1 320 ? 1.462 -20.532 -10.308 1.00 44.97 320 ASP A C 1
ATOM 2412 O O . ASP A 1 320 ? 2.629 -20.890 -10.137 1.00 44.97 320 ASP A O 1
ATOM 2416 N N . ASP A 1 321 ? 0.479 -21.109 -9.616 1.00 43.09 321 ASP A N 1
ATOM 2417 C CA . ASP A 1 321 ? 0.757 -22.138 -8.597 1.00 43.09 321 ASP A CA 1
ATOM 2418 C C . ASP A 1 321 ? 1.206 -23.487 -9.202 1.00 43.09 321 ASP A C 1
ATOM 2420 O O . ASP A 1 321 ? 1.629 -24.405 -8.496 1.00 43.09 321 ASP A O 1
ATOM 2424 N N . ARG A 1 322 ? 1.179 -23.620 -10.537 1.00 41.78 322 ARG A N 1
ATOM 2425 C CA . ARG A 1 322 ? 1.735 -24.790 -11.240 1.00 41.78 322 ARG A CA 1
ATOM 2426 C C . ARG A 1 322 ? 3.251 -24.712 -11.447 1.00 41.78 322 ARG A C 1
ATOM 2428 O O . ARG A 1 322 ? 3.860 -25.750 -11.697 1.00 41.78 322 ARG A O 1
ATOM 2435 N N . GLY A 1 323 ? 3.874 -23.543 -11.271 1.00 35.47 323 GLY A N 1
ATOM 2436 C CA . GLY A 1 323 ? 5.332 -23.385 -11.357 1.00 35.47 323 GLY A CA 1
ATOM 2437 C C . GLY A 1 323 ? 6.098 -24.022 -10.188 1.00 35.47 323 GLY A C 1
ATOM 2438 O O . GLY A 1 323 ? 7.259 -24.388 -10.340 1.00 35.47 323 GLY A O 1
ATOM 2439 N N . GLY A 1 324 ? 5.444 -24.227 -9.036 1.00 33.31 324 GLY A N 1
ATOM 2440 C CA . GLY A 1 324 ? 6.066 -24.800 -7.832 1.00 33.31 324 GLY A CA 1
ATOM 2441 C C . GLY A 1 324 ? 6.056 -26.333 -7.744 1.00 33.31 324 GLY A C 1
ATOM 2442 O O . GLY A 1 324 ? 6.817 -26.904 -6.964 1.00 33.31 324 GLY A O 1
ATOM 2443 N N . ARG A 1 325 ? 5.224 -27.030 -8.535 1.00 36.53 325 ARG A N 1
ATOM 2444 C CA . ARG A 1 325 ? 5.164 -28.510 -8.538 1.00 36.53 325 ARG A CA 1
ATOM 2445 C C . ARG A 1 325 ? 6.062 -29.175 -9.580 1.00 36.53 325 ARG A C 1
ATOM 2447 O O . ARG A 1 325 ? 6.495 -30.303 -9.352 1.00 36.53 325 ARG A O 1
ATOM 2454 N N . ALA A 1 326 ? 6.428 -28.474 -10.654 1.00 35.97 326 ALA A N 1
ATOM 2455 C CA . ALA A 1 326 ? 7.298 -29.023 -11.699 1.00 35.97 326 ALA A CA 1
ATOM 2456 C C . ALA A 1 326 ? 8.723 -29.362 -11.205 1.00 35.97 326 ALA A C 1
ATOM 2458 O O . ALA A 1 326 ? 9.399 -30.198 -11.797 1.00 35.97 326 ALA A O 1
ATOM 2459 N N . SER A 1 327 ? 9.158 -28.799 -10.073 1.00 42.41 327 SER A N 1
ATOM 2460 C CA . SER A 1 327 ? 10.467 -29.088 -9.464 1.00 42.41 327 SER A CA 1
ATOM 2461 C C . SER A 1 327 ? 10.467 -30.300 -8.519 1.00 42.41 327 SER A C 1
ATOM 2463 O O . SER A 1 327 ? 11.528 -30.685 -8.030 1.00 42.41 327 SER A O 1
ATOM 2465 N N . ARG A 1 328 ? 9.304 -30.913 -8.241 1.00 39.44 328 ARG A N 1
ATOM 2466 C CA . ARG A 1 328 ? 9.187 -32.082 -7.345 1.00 39.44 328 ARG A CA 1
ATOM 2467 C C . ARG A 1 328 ? 8.834 -33.390 -8.053 1.00 39.44 328 ARG A C 1
ATOM 2469 O O . ARG A 1 328 ? 9.128 -34.445 -7.508 1.00 39.44 328 ARG A O 1
ATOM 2476 N N . GLU A 1 329 ? 8.287 -33.336 -9.266 1.00 39.91 329 GLU A N 1
ATOM 2477 C CA . GLU A 1 329 ? 7.865 -34.532 -10.021 1.00 39.91 329 GLU A CA 1
ATOM 2478 C C . GLU A 1 329 ? 8.909 -35.027 -11.046 1.00 39.91 329 GLU A C 1
ATOM 2480 O O . GLU A 1 329 ? 8.729 -36.071 -11.662 1.00 39.91 329 GLU A O 1
ATOM 2485 N N . ALA A 1 330 ? 10.071 -34.375 -11.168 1.00 40.44 330 ALA A N 1
ATOM 2486 C CA . ALA A 1 330 ? 11.168 -34.829 -12.037 1.00 40.44 330 ALA A CA 1
ATOM 2487 C C . ALA A 1 330 ? 11.997 -36.010 -11.472 1.00 40.44 330 ALA A C 1
ATOM 2489 O O . ALA A 1 330 ? 13.129 -36.230 -11.907 1.00 40.44 330 ALA A O 1
ATOM 2490 N N . ARG A 1 331 ? 11.481 -36.771 -10.493 1.00 45.47 331 ARG A N 1
ATOM 2491 C CA . ARG A 1 331 ? 12.229 -37.872 -9.856 1.00 45.47 331 ARG A CA 1
ATOM 2492 C C . ARG A 1 331 ? 11.536 -39.227 -9.757 1.00 45.47 331 ARG A C 1
ATOM 2494 O O . ARG A 1 331 ? 12.164 -40.142 -9.235 1.00 45.47 331 ARG A O 1
ATOM 2501 N N . GLU A 1 332 ? 10.345 -39.420 -10.316 1.00 40.91 332 GLU A N 1
ATOM 2502 C CA . GLU A 1 332 ? 9.698 -40.737 -10.270 1.00 40.91 332 GLU A CA 1
ATOM 2503 C C . GLU A 1 332 ? 9.165 -41.184 -11.638 1.00 40.91 332 GLU A C 1
ATOM 2505 O O . GLU A 1 332 ? 8.286 -40.566 -12.223 1.00 40.91 332 GLU A O 1
ATOM 2510 N N . GLY A 1 333 ? 9.719 -42.302 -12.121 1.00 38.03 333 GLY A N 1
ATOM 2511 C CA . GLY A 1 333 ? 8.969 -43.315 -12.864 1.00 38.03 333 GLY A CA 1
ATOM 2512 C C . GLY A 1 333 ? 8.713 -43.078 -14.351 1.00 38.03 333 GLY A C 1
ATOM 2513 O O . GLY A 1 333 ? 7.614 -42.712 -14.751 1.00 38.03 333 GLY A O 1
ATOM 2514 N N . ARG A 1 334 ? 9.681 -43.458 -15.197 1.00 45.97 334 ARG A N 1
ATOM 2515 C CA . ARG A 1 334 ? 9.353 -44.069 -16.495 1.00 45.97 334 ARG A CA 1
ATOM 2516 C C . ARG A 1 334 ? 8.765 -45.451 -16.220 1.00 45.97 334 ARG A C 1
ATOM 2518 O O . ARG A 1 334 ? 9.494 -46.277 -15.693 1.00 45.97 334 ARG A O 1
ATOM 2525 N N . ASP A 1 335 ? 7.522 -45.697 -16.618 1.00 45.47 335 ASP A N 1
ATOM 2526 C CA . ASP A 1 335 ? 7.111 -46.975 -17.209 1.00 45.47 335 ASP A CA 1
ATOM 2527 C C . ASP A 1 335 ? 5.787 -46.815 -17.968 1.00 45.47 335 ASP A C 1
ATOM 2529 O O . ASP A 1 335 ? 4.904 -46.054 -17.576 1.00 45.47 335 ASP A O 1
ATOM 2533 N N . GLY A 1 336 ? 5.717 -47.441 -19.144 1.00 42.94 336 GLY A N 1
ATOM 2534 C CA . GLY A 1 336 ? 4.756 -47.106 -20.193 1.00 42.94 336 GLY A CA 1
ATOM 2535 C C . GLY A 1 336 ? 3.438 -47.880 -20.187 1.00 42.94 336 GLY A C 1
ATOM 2536 O O . GLY A 1 336 ? 3.290 -48.886 -19.504 1.00 42.94 336 GLY A O 1
ATOM 2537 N N . ARG A 1 337 ? 2.505 -47.421 -21.033 1.00 40.75 337 ARG A N 1
ATOM 2538 C CA . ARG A 1 337 ? 1.823 -48.185 -22.105 1.00 40.75 337 ARG A CA 1
ATOM 2539 C C . ARG A 1 337 ? 0.606 -47.430 -22.656 1.00 40.75 337 ARG A C 1
ATOM 2541 O O . ARG A 1 337 ? -0.262 -46.996 -21.911 1.00 40.75 337 ARG A O 1
ATOM 2548 N N . ASP A 1 338 ? 0.593 -47.326 -23.982 1.00 40.91 338 ASP A N 1
ATOM 2549 C CA . ASP A 1 338 ? -0.483 -47.611 -24.941 1.00 40.91 338 ASP A CA 1
ATOM 2550 C C . ASP A 1 338 ? -1.953 -47.278 -24.615 1.00 40.91 338 ASP A C 1
ATOM 2552 O O . ASP A 1 338 ? -2.639 -47.977 -23.878 1.00 40.91 338 ASP A O 1
ATOM 2556 N N . GLY A 1 339 ? -2.477 -46.318 -25.390 1.00 43.19 339 GLY A N 1
ATOM 2557 C CA . GLY A 1 339 ? -3.540 -46.596 -26.363 1.00 43.19 339 GLY A CA 1
ATOM 2558 C C . GLY A 1 339 ? -4.994 -46.554 -25.886 1.00 43.19 339 GLY A C 1
ATOM 2559 O O . GLY A 1 339 ? -5.526 -47.559 -25.425 1.00 43.19 339 GLY A O 1
ATOM 2560 N N . ARG A 1 340 ? -5.705 -45.457 -26.200 1.00 40.81 340 ARG A N 1
ATOM 2561 C CA . ARG A 1 340 ? -7.023 -45.523 -26.869 1.00 40.81 340 ARG A CA 1
ATOM 2562 C C . ARG A 1 340 ? -7.537 -44.157 -27.320 1.00 40.81 340 ARG A C 1
ATOM 2564 O O . ARG A 1 340 ? -7.685 -43.230 -26.532 1.00 40.81 340 ARG A O 1
ATOM 2571 N N . GLU A 1 341 ? -7.862 -44.096 -28.606 1.00 42.75 341 GLU A N 1
ATOM 2572 C CA . GLU A 1 341 ? -8.620 -43.034 -29.258 1.00 42.75 341 GLU A CA 1
ATOM 2573 C C . GLU A 1 341 ? -10.075 -43.013 -28.757 1.00 42.75 341 GLU A C 1
ATOM 2575 O O . GLU A 1 341 ? -10.730 -44.053 -28.660 1.00 42.75 341 GLU A O 1
ATOM 2580 N N . GLY A 1 342 ? -10.596 -41.818 -28.468 1.00 38.09 342 GLY A N 1
ATOM 2581 C CA . GLY A 1 342 ? -11.957 -41.600 -27.982 1.00 38.09 342 GLY A CA 1
ATOM 2582 C C . GLY A 1 342 ? -12.501 -40.250 -28.442 1.00 38.09 342 GLY A C 1
ATOM 2583 O O . GLY A 1 342 ? -12.090 -39.199 -27.968 1.00 38.09 342 GLY A O 1
ATOM 2584 N N . ARG A 1 343 ? -13.412 -40.319 -29.409 1.00 39.34 343 ARG A N 1
ATOM 2585 C CA . ARG A 1 343 ? -14.083 -39.250 -30.160 1.00 39.34 343 ARG A CA 1
ATOM 2586 C C . ARG A 1 343 ? -14.754 -38.154 -29.312 1.00 39.34 343 ARG A C 1
ATOM 2588 O O . ARG A 1 343 ? -15.541 -38.442 -28.424 1.00 39.34 343 ARG A O 1
ATOM 2595 N N . GLY A 1 344 ? -14.533 -36.908 -29.739 1.00 41.56 344 GLY A N 1
ATOM 2596 C CA . GLY A 1 344 ? -15.559 -35.942 -30.167 1.00 41.56 344 GLY A CA 1
ATOM 2597 C C . GLY A 1 344 ? -16.815 -35.738 -29.310 1.00 41.56 344 GLY A C 1
ATOM 2598 O O . GLY A 1 344 ? -17.769 -36.499 -29.407 1.00 41.56 344 GLY A O 1
ATOM 2599 N N . GLY A 1 345 ? -16.878 -34.593 -28.626 1.00 35.72 345 GLY A N 1
ATOM 2600 C CA . GLY A 1 345 ? -18.107 -34.034 -28.062 1.00 35.72 345 GLY A CA 1
ATOM 2601 C C . GLY A 1 345 ? -17.977 -32.523 -27.906 1.00 35.72 345 GLY A C 1
ATOM 2602 O O . GLY A 1 345 ? -17.357 -32.035 -26.967 1.00 35.72 345 GLY A O 1
ATOM 2603 N N . GLY A 1 346 ? -18.501 -31.779 -28.881 1.00 45.25 346 GLY A N 1
ATOM 2604 C CA . GLY A 1 346 ? -18.451 -30.323 -28.919 1.00 45.25 346 GLY A CA 1
ATOM 2605 C C . GLY A 1 346 ? -19.279 -29.680 -27.809 1.00 45.25 346 GLY A C 1
ATOM 2606 O O . GLY A 1 346 ? -20.501 -29.754 -27.820 1.00 45.25 346 GLY A O 1
ATOM 2607 N N . ALA A 1 347 ? -18.607 -28.959 -26.915 1.00 40.75 347 ALA A N 1
ATOM 2608 C CA . ALA A 1 347 ? -19.210 -27.967 -26.032 1.00 40.75 347 ALA A CA 1
ATOM 2609 C C . ALA A 1 347 ? -18.510 -26.618 -26.261 1.00 40.75 347 ALA A C 1
ATOM 2611 O O . ALA A 1 347 ? -17.670 -26.174 -25.484 1.00 40.75 347 ALA A O 1
ATOM 2612 N N . ARG A 1 348 ? -18.824 -25.964 -27.385 1.00 44.75 348 ARG A N 1
ATOM 2613 C CA . ARG A 1 348 ? -18.458 -24.561 -27.642 1.00 44.75 348 ARG A CA 1
ATOM 2614 C C . ARG A 1 348 ? -19.683 -23.679 -27.412 1.00 44.75 348 ARG A C 1
ATOM 2616 O O . ARG A 1 348 ? -20.290 -23.190 -28.354 1.00 44.75 348 ARG A O 1
ATOM 2623 N N . SER A 1 349 ? -20.052 -23.487 -26.150 1.00 46.12 349 SER A N 1
ATOM 2624 C CA . SER A 1 349 ? -21.009 -22.455 -25.741 1.00 46.12 349 SER A CA 1
ATOM 2625 C C . SER A 1 349 ? -20.730 -22.069 -24.288 1.00 46.12 349 SER A C 1
ATOM 2627 O O . SER A 1 349 ? -21.087 -22.801 -23.374 1.00 46.12 349 SER A O 1
ATOM 2629 N N . GLY A 1 350 ? -20.007 -20.963 -24.072 1.00 41.97 350 GLY A N 1
ATOM 2630 C CA . GLY A 1 350 ? -19.732 -20.465 -22.713 1.00 41.97 350 GLY A CA 1
ATOM 2631 C C . GLY A 1 350 ? -18.662 -19.373 -22.558 1.00 41.97 350 GLY A C 1
ATOM 2632 O O . GLY A 1 350 ? -18.642 -18.693 -21.543 1.00 41.97 350 GLY A O 1
ATOM 2633 N N . SER A 1 351 ? -17.794 -19.127 -23.546 1.00 46.00 351 SER A N 1
ATOM 2634 C CA . SER A 1 351 ? -16.589 -18.283 -23.351 1.00 46.00 351 SER A CA 1
ATOM 2635 C C . SER A 1 351 ? -16.752 -16.783 -23.699 1.00 46.00 351 SER A C 1
ATOM 2637 O O . SER A 1 351 ? -15.800 -16.011 -23.623 1.00 46.00 351 SER A O 1
ATOM 2639 N N . ARG A 1 352 ? -17.955 -16.300 -24.044 1.00 46.44 352 ARG A N 1
ATOM 2640 C CA . ARG A 1 352 ? -18.156 -14.875 -24.404 1.00 46.44 352 ARG A CA 1
ATOM 2641 C C . ARG A 1 352 ? -18.319 -13.906 -23.219 1.00 46.44 352 ARG A C 1
ATOM 2643 O O . ARG A 1 352 ? -18.336 -12.709 -23.464 1.00 46.44 352 ARG A O 1
ATOM 2650 N N . ARG A 1 353 ? -18.412 -14.384 -21.970 1.00 48.72 353 ARG A N 1
ATOM 2651 C CA . ARG A 1 353 ? -18.741 -13.547 -20.793 1.00 48.72 353 ARG A CA 1
ATOM 2652 C C . ARG A 1 353 ? -17.558 -12.918 -20.042 1.00 48.72 353 ARG A C 1
ATOM 2654 O O . ARG A 1 353 ? -17.806 -12.212 -19.079 1.00 48.72 353 ARG A O 1
ATOM 2661 N N . ASN A 1 354 ? -16.305 -13.132 -20.452 1.00 52.06 354 ASN A N 1
ATOM 2662 C CA . ASN A 1 354 ? -15.145 -12.646 -19.683 1.00 52.06 354 ASN A CA 1
ATOM 2663 C C . ASN A 1 354 ? -14.249 -11.656 -20.450 1.00 52.06 354 ASN A C 1
ATOM 2665 O O . ASN A 1 354 ? -13.037 -11.654 -20.269 1.00 52.06 354 ASN A O 1
ATOM 2669 N N . ARG A 1 355 ? -14.832 -10.848 -21.349 1.00 63.03 355 ARG A N 1
ATOM 2670 C CA . ARG A 1 355 ? -14.110 -9.764 -22.052 1.00 63.03 355 ARG A CA 1
ATOM 2671 C C . ARG A 1 355 ? -14.310 -8.388 -21.428 1.00 63.03 355 ARG A C 1
ATOM 2673 O O . ARG A 1 355 ? -13.761 -7.413 -21.930 1.00 63.03 355 ARG A O 1
ATOM 2680 N N . ASP A 1 356 ? -15.070 -8.302 -20.347 1.00 82.31 356 ASP A N 1
ATOM 2681 C CA . ASP A 1 356 ? -15.264 -7.040 -19.654 1.00 82.31 356 ASP A CA 1
ATOM 2682 C C . ASP A 1 356 ? -14.058 -6.847 -18.737 1.00 82.31 356 ASP A C 1
ATOM 2684 O O . ASP A 1 356 ? -13.971 -7.448 -17.664 1.00 82.31 356 ASP A O 1
ATOM 2688 N N . GLY A 1 357 ? -13.076 -6.072 -19.210 1.00 89.38 357 GLY A N 1
ATOM 2689 C CA . GLY A 1 357 ? -11.899 -5.724 -18.417 1.00 89.38 357 GLY A CA 1
ATOM 2690 C C . GLY A 1 357 ? -12.328 -5.117 -17.084 1.00 89.38 357 GLY A C 1
ATOM 2691 O O . GLY A 1 357 ? -13.349 -4.425 -17.038 1.00 89.38 357 GLY A O 1
ATOM 2692 N N . HIS A 1 358 ? -11.597 -5.414 -16.011 1.00 93.69 358 HIS A N 1
ATOM 2693 C CA . HIS A 1 358 ? -11.958 -5.043 -14.638 1.00 93.69 358 HIS A CA 1
ATOM 2694 C C . HIS A 1 358 ? -10.990 -4.038 -14.009 1.00 93.69 358 HIS A C 1
ATOM 2696 O O . HIS A 1 358 ? -11.355 -3.386 -13.033 1.00 93.69 358 HIS A O 1
ATOM 2702 N N . ALA A 1 359 ? -9.796 -3.871 -14.577 1.00 97.06 359 ALA A N 1
ATOM 2703 C CA . ALA A 1 359 ? -8.824 -2.883 -14.141 1.00 97.06 359 ALA A CA 1
ATOM 2704 C C . ALA A 1 359 ? -7.937 -2.423 -15.306 1.00 97.06 359 ALA A C 1
ATOM 2706 O O . ALA A 1 359 ? -7.790 -3.114 -16.317 1.00 97.06 359 ALA A O 1
ATOM 2707 N N . ILE A 1 360 ? -7.348 -1.241 -15.142 1.00 97.44 360 ILE A N 1
ATOM 2708 C CA . ILE A 1 360 ? -6.160 -0.805 -15.878 1.00 97.44 360 ILE A CA 1
ATOM 2709 C C . ILE A 1 360 ? -4.959 -1.153 -15.009 1.00 97.44 360 ILE A C 1
ATOM 2711 O O . ILE A 1 360 ? -4.896 -0.690 -13.868 1.00 97.44 360 ILE A O 1
ATOM 2715 N N . LEU A 1 361 ? -4.013 -1.913 -15.553 1.00 97.44 361 LEU A N 1
ATOM 2716 C CA . LEU A 1 361 ? -2.734 -2.203 -14.919 1.00 97.44 361 LEU A CA 1
ATOM 2717 C C . LEU A 1 361 ? -1.637 -1.358 -15.559 1.00 97.44 361 LEU A C 1
ATOM 2719 O O . LEU A 1 361 ? -1.478 -1.357 -16.778 1.00 97.44 361 LEU A O 1
ATOM 2723 N N . LEU A 1 362 ? -0.853 -0.679 -14.729 1.00 97.75 362 LEU A N 1
ATOM 2724 C CA . LEU A 1 362 ? 0.357 0.025 -15.127 1.00 97.75 362 LEU A CA 1
ATOM 2725 C C . LEU A 1 362 ? 1.585 -0.675 -14.548 1.00 97.75 362 LEU A C 1
ATOM 2727 O O . LEU A 1 362 ? 1.606 -1.022 -13.367 1.00 97.75 362 LEU A O 1
ATOM 2731 N N . ARG A 1 363 ? 2.618 -0.833 -15.377 1.00 98.00 363 ARG A N 1
ATOM 2732 C CA . ARG A 1 363 ? 3.944 -1.334 -15.006 1.00 98.00 363 ARG A CA 1
ATOM 2733 C C . ARG A 1 363 ? 4.976 -0.243 -15.241 1.00 98.00 363 ARG A C 1
ATOM 2735 O O . ARG A 1 363 ? 5.086 0.287 -16.347 1.00 98.00 363 ARG A O 1
ATOM 2742 N N . MET A 1 364 ? 5.761 0.058 -14.219 1.00 98.19 364 MET A N 1
ATOM 2743 C CA . MET A 1 364 ? 6.900 0.964 -14.312 1.00 98.19 364 MET A CA 1
ATOM 2744 C C . MET A 1 364 ? 8.144 0.107 -14.528 1.00 98.19 364 MET A C 1
ATOM 2746 O O . MET A 1 364 ? 8.495 -0.685 -13.658 1.00 98.19 364 MET A O 1
ATOM 2750 N N . LEU A 1 365 ? 8.785 0.221 -15.687 1.00 98.56 365 LEU A N 1
ATOM 2751 C CA . LEU A 1 365 ? 9.881 -0.650 -16.114 1.00 98.56 365 LEU A CA 1
ATOM 2752 C C . LEU A 1 365 ? 11.170 0.155 -16.266 1.00 98.56 365 LEU A C 1
ATOM 2754 O O . LEU A 1 365 ? 11.167 1.208 -16.895 1.00 98.56 365 LEU A O 1
ATOM 2758 N N . TYR A 1 366 ? 12.287 -0.344 -15.750 1.00 98.62 366 TYR A N 1
ATOM 2759 C CA . TYR A 1 366 ? 13.611 0.186 -16.065 1.00 98.62 366 TYR A CA 1
ATOM 2760 C C . TYR A 1 366 ? 14.256 -0.676 -17.144 1.00 98.62 366 TYR A C 1
ATOM 2762 O O . TYR A 1 366 ? 14.509 -1.853 -16.898 1.00 98.62 366 TYR A O 1
ATOM 2770 N N . ARG A 1 367 ? 14.510 -0.113 -18.328 1.00 98.69 367 ARG A N 1
ATOM 2771 C CA . ARG A 1 367 ? 15.085 -0.837 -19.472 1.00 98.69 367 ARG A CA 1
ATOM 2772 C C . ARG A 1 367 ? 16.577 -0.565 -19.616 1.00 98.69 367 ARG A C 1
ATOM 2774 O O . ARG A 1 367 ? 17.004 0.590 -19.607 1.00 98.69 367 ARG A O 1
ATOM 2781 N N . ASN A 1 368 ? 17.377 -1.597 -19.860 1.00 98.50 368 ASN A N 1
ATOM 2782 C CA . ASN A 1 368 ? 18.738 -1.370 -20.320 1.00 98.50 368 ASN A CA 1
ATOM 2783 C C . ASN A 1 368 ? 18.739 -0.925 -21.790 1.00 98.50 368 ASN A C 1
ATOM 2785 O O . ASN A 1 368 ? 18.578 -1.736 -22.693 1.00 98.50 368 ASN A O 1
ATOM 2789 N N . ARG A 1 369 ? 18.952 0.369 -22.038 1.00 98.12 369 ARG A N 1
ATOM 2790 C CA . ARG A 1 369 ? 19.038 0.918 -23.402 1.00 98.12 369 ARG A CA 1
ATOM 2791 C C . ARG A 1 369 ? 20.458 0.971 -23.977 1.00 98.12 369 ARG A C 1
ATOM 2793 O O . ARG A 1 369 ? 20.640 1.539 -25.051 1.00 98.12 369 ARG A O 1
ATOM 2800 N N . SER A 1 370 ? 21.483 0.464 -23.279 1.00 97.38 370 SER A N 1
ATOM 2801 C CA . SER A 1 370 ? 22.811 0.338 -23.900 1.00 97.38 370 SER A CA 1
ATOM 2802 C C . SER A 1 370 ? 22.859 -0.848 -24.857 1.00 97.38 370 SER A C 1
ATOM 2804 O O . SER A 1 370 ? 22.191 -1.852 -24.642 1.00 97.38 370 SER A O 1
ATOM 2806 N N . ALA A 1 371 ? 23.697 -0.738 -25.888 1.00 97.50 371 ALA A N 1
ATOM 2807 C CA . ALA A 1 371 ? 23.971 -1.833 -26.820 1.00 97.50 371 ALA A CA 1
ATOM 2808 C C . ALA A 1 371 ? 24.775 -2.982 -26.181 1.00 97.50 371 ALA A C 1
ATOM 2810 O O . ALA A 1 371 ? 24.834 -4.073 -26.737 1.00 97.50 371 ALA A O 1
ATOM 2811 N N . GLU A 1 372 ? 25.390 -2.735 -25.022 1.00 97.81 372 GLU A N 1
ATOM 2812 C CA . GLU A 1 372 ? 26.202 -3.703 -24.287 1.00 97.81 372 GLU A CA 1
ATOM 2813 C C . GLU A 1 372 ? 25.543 -4.089 -22.951 1.00 97.81 372 GLU A C 1
ATOM 2815 O O . GLU A 1 372 ? 24.857 -3.249 -22.340 1.00 97.81 372 GLU A O 1
ATOM 2820 N N . PRO A 1 373 ? 25.759 -5.333 -22.476 1.00 97.81 373 PRO A N 1
ATOM 2821 C CA . PRO A 1 373 ? 25.338 -5.755 -21.147 1.00 97.81 373 PRO A CA 1
ATOM 2822 C C . PRO A 1 373 ? 25.974 -4.877 -20.069 1.00 97.81 373 PRO A C 1
ATOM 2824 O O . PRO A 1 373 ? 27.167 -4.570 -20.113 1.00 97.81 373 PRO A O 1
ATOM 2827 N N . ARG A 1 374 ? 25.188 -4.490 -19.064 1.00 97.88 374 ARG A N 1
ATOM 2828 C CA . ARG A 1 374 ? 25.694 -3.773 -17.892 1.00 97.88 374 ARG A CA 1
ATOM 2829 C C . ARG A 1 374 ? 25.961 -4.757 -16.769 1.00 97.88 374 ARG A C 1
ATOM 2831 O O . ARG A 1 374 ? 25.104 -5.567 -16.428 1.00 97.88 374 ARG A O 1
ATOM 2838 N N . ARG A 1 375 ? 27.132 -4.647 -16.155 1.00 98.00 375 ARG A N 1
ATOM 2839 C CA . ARG A 1 375 ? 27.436 -5.335 -14.902 1.00 98.00 375 ARG A CA 1
ATOM 2840 C C . ARG A 1 375 ? 26.818 -4.544 -13.752 1.00 98.00 375 ARG A C 1
ATOM 2842 O O . ARG A 1 375 ? 27.108 -3.359 -13.623 1.00 98.00 375 ARG A O 1
ATOM 2849 N N . VAL A 1 376 ? 25.979 -5.198 -12.954 1.00 98.25 376 VAL A N 1
ATOM 2850 C CA . VAL A 1 376 ? 25.337 -4.619 -11.766 1.00 98.25 376 VAL A CA 1
ATOM 2851 C C . VAL A 1 376 ? 25.763 -5.412 -10.536 1.00 98.25 376 VAL A C 1
ATOM 2853 O O . VAL A 1 376 ? 25.656 -6.640 -10.517 1.00 98.25 376 VAL A O 1
ATOM 2856 N N . ILE A 1 377 ? 26.244 -4.715 -9.513 1.00 98.19 377 ILE A N 1
ATOM 2857 C CA . ILE A 1 377 ? 26.587 -5.261 -8.203 1.00 98.19 377 ILE A CA 1
ATOM 2858 C C . ILE A 1 377 ? 25.380 -5.113 -7.276 1.00 98.19 377 ILE A C 1
ATOM 2860 O O . ILE A 1 377 ? 24.826 -4.026 -7.109 1.00 98.19 377 ILE A O 1
ATOM 2864 N N . LEU A 1 378 ? 24.981 -6.225 -6.666 1.00 96.88 378 LEU A N 1
ATOM 2865 C CA . LEU A 1 378 ? 23.849 -6.318 -5.749 1.00 96.88 378 LEU A CA 1
ATOM 2866 C C . LEU A 1 378 ? 24.273 -6.093 -4.291 1.00 96.88 378 LEU A C 1
ATOM 2868 O O . LEU A 1 378 ? 25.461 -6.078 -3.952 1.00 96.88 378 LEU A O 1
ATOM 2872 N N . SER A 1 379 ? 23.291 -5.959 -3.399 1.00 91.50 379 SER A N 1
ATOM 2873 C CA . SER A 1 379 ? 23.508 -5.732 -1.965 1.00 91.50 379 SER A CA 1
ATOM 2874 C C . SER A 1 379 ? 24.305 -6.841 -1.269 1.00 91.50 379 SER A C 1
ATOM 2876 O O . SER A 1 379 ? 25.028 -6.572 -0.312 1.00 91.50 379 SER A O 1
ATOM 2878 N N . ASP A 1 380 ? 24.225 -8.079 -1.763 1.00 93.88 380 ASP A N 1
ATOM 2879 C CA . ASP A 1 380 ? 25.018 -9.221 -1.283 1.00 93.88 380 ASP A CA 1
ATOM 2880 C C . ASP A 1 380 ? 26.421 -9.302 -1.923 1.00 93.88 380 ASP A C 1
ATOM 2882 O O . ASP A 1 380 ? 27.113 -10.306 -1.767 1.00 93.88 380 ASP A O 1
ATOM 2886 N N . ARG A 1 381 ? 26.848 -8.245 -2.637 1.00 95.81 381 ARG A N 1
ATOM 2887 C CA . ARG A 1 381 ? 28.114 -8.121 -3.391 1.00 95.81 381 ARG A CA 1
ATOM 2888 C C . ARG A 1 381 ? 28.244 -9.030 -4.600 1.00 95.81 381 ARG A C 1
ATOM 2890 O O . ARG A 1 381 ? 29.291 -9.036 -5.245 1.00 95.81 381 ARG A O 1
ATOM 2897 N N . SER A 1 382 ? 27.206 -9.782 -4.918 1.00 96.62 382 SER A N 1
ATOM 2898 C CA . SER A 1 382 ? 27.208 -10.604 -6.107 1.00 96.62 382 SER A CA 1
ATOM 2899 C C . SER A 1 382 ? 26.885 -9.787 -7.355 1.00 96.62 382 SER A C 1
ATOM 2901 O O . SER A 1 382 ? 26.419 -8.649 -7.280 1.00 96.62 382 SER A O 1
ATOM 2903 N N . GLU A 1 383 ? 27.157 -10.375 -8.516 1.00 97.31 383 GLU A N 1
ATOM 2904 C CA . GLU A 1 383 ? 26.981 -9.706 -9.799 1.00 97.31 383 GLU A CA 1
ATOM 2905 C C . GLU A 1 383 ? 25.760 -10.235 -10.541 1.00 97.31 383 GLU A C 1
ATOM 2907 O O . GLU A 1 383 ? 25.382 -11.408 -10.424 1.00 97.31 383 GLU A O 1
ATOM 2912 N N . MET A 1 384 ? 25.180 -9.356 -11.346 1.00 97.31 384 MET A N 1
ATOM 2913 C CA . MET A 1 384 ? 24.126 -9.659 -12.295 1.00 97.31 384 MET A CA 1
ATOM 2914 C C . MET A 1 384 ? 24.450 -8.977 -13.626 1.00 97.31 384 MET A C 1
ATOM 2916 O O . MET A 1 384 ? 24.810 -7.798 -13.658 1.00 97.31 384 MET A O 1
ATOM 2920 N N . ALA A 1 385 ? 24.312 -9.720 -14.724 1.00 97.44 385 ALA A N 1
ATOM 2921 C CA . ALA A 1 385 ? 24.311 -9.143 -16.059 1.00 97.44 385 ALA A CA 1
ATOM 2922 C C . ALA A 1 385 ? 22.919 -8.573 -16.352 1.00 97.44 385 ALA A C 1
ATOM 2924 O O . ALA A 1 385 ? 21.913 -9.284 -16.280 1.00 97.44 385 ALA A O 1
ATOM 2925 N N . PHE A 1 386 ? 22.868 -7.283 -16.665 1.00 98.38 386 PHE A N 1
ATOM 2926 C CA . PHE A 1 386 ? 21.675 -6.612 -17.153 1.00 98.38 386 PHE A CA 1
ATOM 2927 C C . PHE A 1 386 ? 21.824 -6.442 -18.665 1.00 98.38 386 PHE A C 1
ATOM 2929 O O . PHE A 1 386 ? 22.504 -5.530 -19.134 1.00 98.38 386 PHE A O 1
ATOM 2936 N N . GLU A 1 387 ? 21.272 -7.392 -19.417 1.00 98.56 387 GLU A N 1
ATOM 2937 C CA . GLU A 1 387 ? 21.450 -7.512 -20.871 1.00 98.56 387 GLU A CA 1
ATOM 2938 C C . GLU A 1 387 ? 20.825 -6.328 -21.634 1.00 98.56 387 GLU A C 1
ATOM 2940 O O . GLU A 1 387 ? 19.922 -5.678 -21.103 1.00 98.56 387 GLU A O 1
ATOM 2945 N N . PRO A 1 388 ? 21.276 -6.009 -22.863 1.00 98.62 388 PRO A N 1
ATOM 2946 C CA . PRO A 1 388 ? 20.604 -5.039 -23.730 1.00 98.62 388 PRO A CA 1
ATOM 2947 C C . PRO A 1 388 ? 19.114 -5.361 -23.887 1.00 98.62 388 PRO A C 1
ATOM 2949 O O . PRO A 1 388 ? 18.749 -6.519 -24.066 1.00 98.62 388 PRO A O 1
ATOM 2952 N N . ASP A 1 389 ? 18.259 -4.340 -23.809 1.00 98.31 389 ASP A N 1
ATOM 2953 C CA . ASP A 1 389 ? 16.790 -4.424 -23.857 1.00 98.31 389 ASP A CA 1
ATOM 2954 C C . ASP A 1 389 ? 16.104 -5.193 -22.718 1.00 98.31 389 ASP A C 1
ATOM 2956 O O . ASP A 1 389 ? 14.869 -5.240 -22.679 1.00 98.31 389 ASP A O 1
ATOM 2960 N N . ASP A 1 390 ? 16.861 -5.728 -21.759 1.00 98.69 390 ASP A N 1
ATOM 2961 C CA . ASP A 1 390 ? 16.291 -6.338 -20.563 1.00 98.69 390 ASP A CA 1
ATOM 2962 C C . ASP A 1 390 ? 15.583 -5.281 -19.706 1.00 98.69 390 ASP A C 1
ATOM 2964 O O . ASP A 1 390 ? 15.914 -4.087 -19.730 1.00 98.69 390 ASP A O 1
ATOM 2968 N N . THR A 1 391 ? 14.606 -5.722 -18.922 1.00 98.69 391 THR A N 1
ATOM 2969 C CA . THR A 1 391 ? 13.765 -4.861 -18.089 1.00 98.69 391 THR A CA 1
ATOM 2970 C C . THR A 1 391 ? 13.745 -5.325 -16.642 1.00 98.69 391 THR A C 1
ATOM 2972 O O . THR A 1 391 ? 13.741 -6.518 -16.349 1.00 98.69 391 THR A O 1
ATOM 2975 N N . ILE A 1 392 ? 13.685 -4.355 -15.731 1.00 98.56 392 ILE A N 1
ATOM 2976 C CA . ILE A 1 392 ? 13.375 -4.567 -14.318 1.00 98.56 392 ILE A CA 1
ATOM 2977 C C . ILE A 1 392 ? 12.032 -3.894 -14.039 1.00 98.56 392 ILE A C 1
ATOM 2979 O O . ILE A 1 392 ? 11.913 -2.678 -14.199 1.00 98.56 392 ILE A O 1
ATOM 2983 N N . MET A 1 393 ? 11.017 -4.649 -13.622 1.00 98.38 393 MET A N 1
ATOM 2984 C CA . MET A 1 393 ? 9.759 -4.063 -13.158 1.00 98.38 393 MET A CA 1
ATOM 2985 C C . MET A 1 393 ? 9.953 -3.453 -11.769 1.00 98.38 393 MET A C 1
ATOM 2987 O O . MET A 1 393 ? 10.300 -4.136 -10.811 1.00 98.38 393 MET A O 1
ATOM 2991 N N . LEU A 1 394 ? 9.738 -2.148 -11.666 1.00 97.94 394 LEU A N 1
ATOM 2992 C CA . LEU A 1 394 ? 10.001 -1.363 -10.465 1.00 97.94 394 LEU A CA 1
ATOM 2993 C C . LEU A 1 394 ? 8.773 -1.137 -9.601 1.00 97.94 394 LEU A C 1
ATOM 2995 O O . LEU A 1 394 ? 8.906 -0.945 -8.401 1.00 97.94 394 LEU A O 1
ATOM 2999 N N . HIS A 1 395 ? 7.601 -1.062 -10.223 1.00 97.38 395 HIS A N 1
ATOM 3000 C CA . HIS A 1 395 ? 6.357 -0.759 -9.536 1.00 97.38 395 HIS A CA 1
ATOM 3001 C C . HIS A 1 395 ? 5.165 -1.197 -10.383 1.00 97.38 395 HIS A C 1
ATOM 3003 O O . HIS A 1 395 ? 5.243 -1.234 -11.617 1.00 97.38 395 HIS A O 1
ATOM 3009 N N . LEU A 1 396 ? 4.064 -1.496 -9.704 1.00 96.25 396 LEU A N 1
ATOM 3010 C CA . LEU A 1 396 ? 2.776 -1.834 -10.292 1.00 96.25 396 LEU A CA 1
ATOM 3011 C C . LEU A 1 396 ? 1.730 -0.888 -9.731 1.00 96.25 396 LEU A C 1
ATOM 3013 O O . LEU A 1 396 ? 1.795 -0.528 -8.561 1.00 96.25 396 LEU A O 1
ATOM 3017 N N . VAL A 1 397 ? 0.759 -0.515 -10.556 1.00 96.56 397 VAL A N 1
ATOM 3018 C CA . VAL A 1 397 ? -0.423 0.213 -10.100 1.00 96.56 397 VAL A CA 1
ATOM 3019 C C . VAL A 1 397 ? -1.643 -0.296 -10.841 1.00 96.56 397 VAL A C 1
ATOM 3021 O O . VAL A 1 397 ? -1.654 -0.330 -12.070 1.00 96.56 397 VAL A O 1
ATOM 3024 N N . ARG A 1 398 ? -2.713 -0.588 -10.104 1.00 97.38 398 ARG A N 1
ATOM 3025 C CA . ARG A 1 398 ? -4.040 -0.836 -10.673 1.00 97.38 398 ARG A CA 1
ATOM 3026 C C . ARG A 1 398 ? -4.999 0.315 -10.438 1.00 97.38 398 ARG A C 1
ATOM 3028 O O . ARG A 1 398 ? -5.046 0.881 -9.346 1.00 97.38 398 ARG A O 1
ATOM 3035 N N . LYS A 1 399 ? -5.812 0.610 -11.452 1.00 97.19 399 LYS A N 1
ATOM 3036 C CA . LYS A 1 399 ? -7.045 1.397 -11.323 1.00 97.19 399 LYS A CA 1
ATOM 3037 C C . LYS A 1 399 ? -8.224 0.490 -11.651 1.00 97.19 399 LYS A C 1
ATOM 3039 O O . LYS A 1 399 ? -8.397 0.082 -12.798 1.00 97.19 399 LYS A O 1
ATOM 3044 N N . TYR A 1 400 ? -9.025 0.167 -10.644 1.00 97.44 400 TYR A N 1
ATOM 3045 C CA . TYR A 1 400 ? -10.139 -0.767 -10.764 1.00 97.44 400 TYR A CA 1
ATOM 3046 C C . TYR A 1 400 ? -11.354 -0.094 -11.386 1.00 97.44 400 TYR A C 1
ATOM 3048 O O . TYR A 1 400 ? -11.671 1.062 -11.102 1.00 97.44 400 TYR A O 1
ATOM 3056 N N . ARG A 1 401 ? -12.100 -0.826 -12.203 1.00 96.19 401 ARG A N 1
ATOM 3057 C CA . ARG A 1 401 ? -13.421 -0.370 -12.610 1.00 96.19 401 ARG A CA 1
ATOM 3058 C C . ARG A 1 401 ? -14.349 -0.331 -11.416 1.00 96.19 401 ARG A C 1
ATOM 3060 O O . ARG A 1 401 ? -14.548 -1.334 -10.731 1.00 96.19 401 ARG A O 1
ATOM 3067 N N . ARG A 1 402 ? -14.953 0.833 -11.205 1.00 95.00 402 ARG A N 1
ATOM 3068 C CA . ARG A 1 402 ? -15.816 1.083 -10.050 1.00 95.00 402 ARG A CA 1
ATOM 3069 C C . ARG A 1 402 ? -16.986 0.102 -9.970 1.00 95.00 402 ARG A C 1
ATOM 3071 O O . ARG A 1 402 ? -17.273 -0.425 -8.903 1.00 95.00 402 ARG A O 1
ATOM 3078 N N . ASP A 1 403 ? -17.616 -0.184 -11.104 1.00 94.44 403 ASP A N 1
ATOM 3079 C CA . ASP A 1 403 ? -18.752 -1.104 -11.211 1.00 94.44 403 ASP A CA 1
ATOM 3080 C C . ASP A 1 403 ? -18.375 -2.584 -11.021 1.00 94.44 403 ASP A C 1
ATOM 3082 O O . ASP A 1 403 ? -19.255 -3.436 -10.952 1.00 94.44 403 ASP A O 1
ATOM 3086 N N . ARG A 1 404 ? -17.077 -2.905 -10.919 1.00 95.44 404 ARG A N 1
ATOM 3087 C CA . ARG A 1 404 ? -16.565 -4.273 -10.729 1.00 95.44 404 ARG A CA 1
ATOM 3088 C C . ARG A 1 404 ? -16.018 -4.525 -9.319 1.00 95.44 404 ARG A C 1
ATOM 3090 O O . ARG A 1 404 ? -15.753 -5.675 -8.981 1.00 95.44 404 ARG A O 1
ATOM 3097 N N . LEU A 1 405 ? -15.876 -3.491 -8.482 1.00 95.94 405 LEU A N 1
ATOM 3098 C CA . LEU A 1 405 ? -15.400 -3.628 -7.097 1.00 95.94 405 LEU A CA 1
ATOM 3099 C C . LEU A 1 405 ? -16.269 -4.556 -6.225 1.00 95.94 405 LEU A C 1
ATOM 3101 O O . LEU A 1 405 ? -15.689 -5.382 -5.522 1.00 95.94 405 LEU A O 1
ATOM 3105 N N . PRO A 1 406 ? -17.617 -4.535 -6.297 1.00 96.06 406 PRO A N 1
ATOM 3106 C CA . PRO A 1 406 ? -18.435 -5.496 -5.552 1.00 96.06 406 PRO A CA 1
ATOM 3107 C C . PRO A 1 406 ? -18.123 -6.960 -5.896 1.00 96.06 406 PRO A C 1
ATOM 3109 O O . PRO A 1 406 ? -18.019 -7.793 -4.995 1.00 96.06 406 PRO A O 1
ATOM 3112 N N . ASP A 1 407 ? -17.901 -7.267 -7.179 1.00 94.31 407 ASP A N 1
ATOM 3113 C CA . ASP A 1 407 ? -17.546 -8.621 -7.621 1.00 94.31 407 ASP A CA 1
ATOM 3114 C C . ASP A 1 407 ? -16.158 -9.036 -7.102 1.00 94.31 407 ASP A C 1
ATOM 3116 O O . ASP A 1 407 ? -15.959 -10.184 -6.697 1.00 94.31 407 ASP A O 1
ATOM 3120 N N . LEU A 1 408 ? -15.203 -8.097 -7.079 1.00 94.38 408 LEU A N 1
ATOM 3121 C CA . LEU A 1 408 ? -13.864 -8.295 -6.512 1.00 94.38 408 LEU A CA 1
ATOM 3122 C C . LEU A 1 408 ? -13.939 -8.604 -5.009 1.00 94.38 408 LEU A C 1
ATOM 3124 O O . LEU A 1 408 ? -13.297 -9.544 -4.540 1.00 94.38 408 LEU A O 1
ATOM 3128 N N . PHE A 1 409 ? -14.759 -7.865 -4.254 1.00 96.75 409 PHE A N 1
ATOM 3129 C CA . PHE A 1 409 ? -14.960 -8.115 -2.823 1.00 96.75 409 PHE A CA 1
ATOM 3130 C C . PHE A 1 409 ? -15.567 -9.500 -2.591 1.00 96.75 409 PHE A C 1
ATOM 3132 O O . PHE A 1 409 ? -15.033 -10.279 -1.797 1.00 96.75 409 PHE A O 1
ATOM 3139 N N . ALA A 1 410 ? -16.615 -9.847 -3.345 1.00 95.75 410 ALA A N 1
ATOM 3140 C CA . ALA A 1 410 ? -17.271 -11.146 -3.247 1.00 95.75 410 ALA A CA 1
ATOM 3141 C C . ALA A 1 410 ? -16.307 -12.306 -3.551 1.00 95.75 410 ALA A C 1
ATOM 3143 O O . ALA A 1 410 ? -16.293 -13.305 -2.828 1.00 95.75 410 ALA A O 1
ATOM 3144 N N . ALA A 1 411 ? -15.440 -12.163 -4.561 1.00 93.69 411 ALA A N 1
ATOM 3145 C CA . ALA A 1 411 ? -14.414 -13.157 -4.892 1.00 93.69 411 ALA A CA 1
ATOM 3146 C C . ALA A 1 411 ? -13.405 -13.394 -3.748 1.00 93.69 411 ALA A C 1
ATOM 3148 O O . ALA A 1 411 ? -12.851 -14.492 -3.622 1.00 93.69 411 ALA A O 1
ATOM 3149 N N . CYS A 1 412 ? -13.207 -12.393 -2.890 1.00 96.12 412 CYS A N 1
ATOM 3150 C CA . CYS A 1 412 ? -12.357 -12.452 -1.702 1.00 96.12 412 CYS A CA 1
ATOM 3151 C C . CYS A 1 412 ? -13.106 -12.892 -0.430 1.00 96.12 412 CYS A C 1
ATOM 3153 O O . CYS A 1 412 ? -12.503 -12.922 0.641 1.00 96.12 412 CYS A O 1
ATOM 3155 N N . GLY A 1 413 ? -14.397 -13.240 -0.517 1.00 96.38 413 GLY A N 1
ATOM 3156 C CA . GLY A 1 413 ? -15.221 -13.569 0.653 1.00 96.38 413 GLY A CA 1
ATOM 3157 C C . GLY A 1 413 ? -15.563 -12.350 1.515 1.00 96.38 413 GLY A C 1
ATOM 3158 O O . GLY A 1 413 ? -15.833 -12.490 2.710 1.00 96.38 413 GLY A O 1
ATOM 3159 N N . LEU A 1 414 ? -15.533 -11.157 0.921 1.00 97.62 414 LEU A N 1
ATOM 3160 C CA . LEU A 1 414 ? -15.812 -9.885 1.572 1.00 97.62 414 LEU A CA 1
ATOM 3161 C C . LEU A 1 414 ? -17.093 -9.259 1.022 1.00 97.62 414 LEU A C 1
ATOM 3163 O O . LEU A 1 414 ? -17.481 -9.472 -0.125 1.00 97.62 414 LEU A O 1
ATOM 3167 N N . VAL A 1 415 ? -17.728 -8.438 1.847 1.00 97.00 415 VAL A N 1
ATOM 3168 C CA . VAL A 1 415 ? -18.874 -7.604 1.474 1.00 97.00 415 VAL A CA 1
ATOM 3169 C C . VAL A 1 415 ? -18.716 -6.216 2.074 1.00 97.00 415 VAL A C 1
ATOM 3171 O O . VAL A 1 415 ? -18.089 -6.049 3.124 1.00 97.00 415 VAL A O 1
ATOM 3174 N N . ALA A 1 416 ? -19.314 -5.217 1.429 1.00 97.00 416 ALA A N 1
ATOM 3175 C CA . ALA A 1 416 ? -19.372 -3.876 1.986 1.00 97.00 416 ALA A CA 1
ATOM 3176 C C . ALA A 1 416 ? -20.303 -3.843 3.216 1.00 97.00 416 ALA A C 1
ATOM 3178 O O . ALA A 1 416 ? -21.403 -4.397 3.198 1.00 97.00 416 ALA A O 1
ATOM 3179 N N . ALA A 1 417 ? -19.858 -3.208 4.299 1.00 95.12 417 ALA A N 1
ATOM 3180 C CA . ALA A 1 417 ? -20.639 -2.975 5.517 1.00 95.12 417 ALA A CA 1
ATOM 3181 C C . ALA A 1 417 ? -21.467 -1.672 5.458 1.00 95.12 417 ALA A C 1
ATOM 3183 O O . ALA A 1 417 ? -22.260 -1.400 6.354 1.00 95.12 417 ALA A O 1
ATOM 3184 N N . GLY A 1 418 ? -21.303 -0.888 4.392 1.00 94.38 418 GLY A N 1
ATOM 3185 C CA . GLY A 1 418 ? -22.068 0.313 4.067 1.00 94.38 418 GLY A CA 1
ATOM 3186 C C . GLY A 1 418 ? -21.811 0.726 2.612 1.00 94.38 418 GLY A C 1
ATOM 3187 O O . GLY A 1 418 ? -20.980 0.096 1.949 1.00 94.38 418 GLY A O 1
ATOM 3188 N N . PRO A 1 419 ? -22.503 1.754 2.094 1.00 96.38 419 PRO A N 1
ATOM 3189 C CA . PRO A 1 419 ? -22.227 2.296 0.768 1.00 96.38 419 PRO A CA 1
ATOM 3190 C C . PRO A 1 419 ? -20.761 2.749 0.664 1.00 96.38 419 PRO A C 1
ATOM 3192 O O . PRO A 1 419 ? -20.307 3.514 1.519 1.00 96.38 419 PRO A O 1
ATOM 3195 N N . PRO A 1 420 ? -20.000 2.302 -0.351 1.00 96.38 420 PRO A N 1
ATOM 3196 C CA . PRO A 1 420 ? -18.671 2.841 -0.604 1.00 96.38 420 PRO A CA 1
ATOM 3197 C C . PRO A 1 420 ? -18.735 4.344 -0.893 1.00 96.38 420 PRO A C 1
ATOM 3199 O O . PRO A 1 420 ? -19.674 4.818 -1.534 1.00 96.38 420 PRO A O 1
ATOM 3202 N N . VAL A 1 421 ? -17.719 5.087 -0.459 1.00 97.06 421 VAL A N 1
ATOM 3203 C CA . VAL A 1 421 ? -17.649 6.536 -0.675 1.00 97.06 421 VAL A CA 1
ATOM 3204 C C . VAL A 1 421 ? -16.725 6.841 -1.844 1.00 97.06 421 VAL A C 1
ATOM 3206 O O . VAL A 1 421 ? -15.522 6.574 -1.797 1.00 97.06 421 VAL A O 1
ATOM 3209 N N . ASP A 1 422 ? -17.296 7.425 -2.894 1.00 93.69 422 ASP A N 1
ATOM 3210 C CA . ASP A 1 422 ? -16.585 7.780 -4.115 1.00 93.69 422 ASP A CA 1
ATOM 3211 C C . ASP A 1 422 ? -16.063 9.217 -4.073 1.00 93.69 422 ASP A C 1
ATOM 3213 O O . ASP A 1 422 ? -16.809 10.185 -3.929 1.00 93.69 422 ASP A O 1
ATOM 3217 N N . THR A 1 423 ? -14.769 9.379 -4.324 1.00 90.81 423 THR A N 1
ATOM 3218 C CA . THR A 1 423 ? -14.154 10.671 -4.629 1.00 90.81 423 THR A CA 1
ATOM 3219 C C . THR A 1 423 ? -13.747 10.691 -6.093 1.00 90.81 423 THR A C 1
ATOM 3221 O O . THR A 1 423 ? -12.827 9.989 -6.507 1.00 90.81 423 THR A O 1
ATOM 3224 N N . ARG A 1 424 ? -14.428 11.516 -6.891 1.00 86.88 424 ARG A N 1
ATOM 3225 C CA . ARG A 1 424 ? -14.052 11.769 -8.287 1.00 86.88 424 ARG A CA 1
ATOM 3226 C C . ARG A 1 424 ? -13.056 12.910 -8.370 1.00 86.88 424 ARG A C 1
ATOM 3228 O O . ARG A 1 424 ? -13.176 13.892 -7.638 1.00 86.88 424 ARG A O 1
ATOM 3235 N N . PHE A 1 425 ? -12.113 12.791 -9.291 1.00 81.88 425 PHE A N 1
ATOM 3236 C CA . PHE A 1 425 ? -11.101 13.813 -9.486 1.00 81.88 425 PHE A CA 1
ATOM 3237 C C . PHE A 1 425 ? -11.642 14.932 -10.376 1.00 81.88 425 PHE A C 1
ATOM 3239 O O . PHE A 1 425 ? -12.020 14.701 -11.522 1.00 81.88 425 PHE A O 1
ATOM 3246 N N . ALA A 1 426 ? -11.708 16.151 -9.833 1.00 64.94 426 ALA A N 1
ATOM 3247 C CA . ALA A 1 426 ? -12.307 17.310 -10.504 1.00 64.94 426 ALA A CA 1
ATOM 3248 C C . ALA A 1 426 ? -11.556 17.728 -11.784 1.00 64.94 426 ALA A C 1
ATOM 3250 O O . ALA A 1 426 ? -12.125 18.375 -12.658 1.00 64.94 426 ALA A O 1
ATOM 3251 N N . GLU A 1 427 ? -10.281 17.349 -11.896 1.00 61.41 427 GLU A N 1
ATOM 3252 C CA . GLU A 1 427 ? -9.362 17.785 -12.951 1.00 61.41 427 GLU A CA 1
ATOM 3253 C C . GLU A 1 427 ? -9.367 16.896 -14.206 1.00 61.41 427 GLU A C 1
ATOM 3255 O O . GLU A 1 427 ? -8.551 17.114 -15.106 1.00 61.41 427 GLU A O 1
ATOM 3260 N N . SER A 1 428 ? -10.279 15.919 -14.332 1.00 55.16 428 SER A N 1
ATOM 3261 C CA . SER A 1 428 ? -10.440 15.230 -15.617 1.00 55.16 428 SER A CA 1
ATOM 3262 C C . SER A 1 428 ? -10.964 16.243 -16.640 1.00 55.16 428 SER A C 1
ATOM 3264 O O . SER A 1 428 ? -12.157 16.559 -16.656 1.00 55.16 428 SER A O 1
ATOM 3266 N N . ARG A 1 429 ? -10.064 16.795 -17.466 1.00 55.69 429 ARG A N 1
ATOM 3267 C CA . ARG A 1 429 ? -10.409 17.652 -18.612 1.00 55.69 429 ARG A CA 1
ATOM 3268 C C . ARG A 1 429 ? -11.581 17.021 -19.363 1.00 55.69 429 ARG A C 1
ATOM 3270 O O . ARG A 1 429 ? -11.620 15.799 -19.513 1.00 55.69 429 ARG A O 1
ATOM 3277 N N . SER A 1 430 ? -12.525 17.838 -19.823 1.00 53.22 430 SER A N 1
ATOM 3278 C CA . SER A 1 430 ? -13.695 17.373 -20.570 1.00 53.22 430 SER A CA 1
ATOM 3279 C C . SER A 1 430 ? -13.275 16.405 -21.686 1.00 53.22 430 SER A C 1
ATOM 3281 O O . SER A 1 430 ? -12.557 16.780 -22.608 1.00 53.22 430 SER A O 1
ATOM 3283 N N . GLY A 1 431 ? -13.688 15.139 -21.566 1.00 62.62 431 GLY A N 1
ATOM 3284 C CA . GLY A 1 431 ? -13.384 14.074 -22.529 1.00 62.62 431 GLY A CA 1
ATOM 3285 C C . GLY A 1 431 ? -12.325 13.051 -22.100 1.00 62.62 431 GLY A C 1
ATOM 3286 O O . GLY A 1 431 ? -12.183 12.045 -22.789 1.00 62.62 431 GLY A O 1
ATOM 3287 N N . LEU A 1 432 ? -11.618 13.246 -20.980 1.00 61.81 432 LEU A N 1
ATOM 3288 C CA . LEU A 1 432 ? -10.759 12.204 -20.407 1.00 61.81 432 LEU A CA 1
ATOM 3289 C C . LEU A 1 432 ? -11.551 11.267 -19.474 1.00 61.81 432 LEU A C 1
ATOM 3291 O O . LEU A 1 432 ? -12.518 11.704 -18.840 1.00 61.81 432 LEU A O 1
ATOM 3295 N N . PRO A 1 433 ? -11.149 9.987 -19.374 1.00 62.44 433 PRO A N 1
ATOM 3296 C CA . PRO A 1 433 ? -11.771 9.030 -18.468 1.00 62.44 433 PRO A CA 1
ATOM 3297 C C . PRO A 1 433 ? -11.673 9.504 -17.020 1.00 62.44 433 PRO A C 1
ATOM 3299 O O . PRO A 1 433 ? -10.672 10.081 -16.585 1.00 62.44 433 PRO A O 1
ATOM 3302 N N . LYS A 1 434 ? -12.755 9.286 -16.271 1.00 85.38 434 LYS A N 1
ATOM 3303 C CA . LYS A 1 434 ? -12.892 9.817 -14.915 1.00 85.38 434 LYS A CA 1
ATOM 3304 C C . LYS A 1 434 ? -12.236 8.880 -13.916 1.00 85.38 434 LYS A C 1
ATOM 3306 O O . LYS A 1 434 ? -12.838 7.899 -13.470 1.00 85.38 434 LYS A O 1
ATOM 3311 N N . PHE A 1 435 ? -11.008 9.214 -13.546 1.00 92.50 435 PHE A N 1
ATOM 3312 C CA . PHE A 1 435 ? -10.340 8.583 -12.419 1.00 92.50 435 PHE A CA 1
ATOM 3313 C C . PHE A 1 435 ? -10.878 9.106 -11.088 1.00 92.50 435 PHE A C 1
ATOM 3315 O O . PHE A 1 435 ? -11.466 10.188 -10.982 1.00 92.50 435 PHE A O 1
ATOM 3322 N N . GLY A 1 436 ? -10.687 8.303 -10.055 1.00 94.56 436 GLY A N 1
ATOM 3323 C CA . GLY A 1 436 ? -11.048 8.671 -8.702 1.00 94.56 436 GLY A CA 1
ATOM 3324 C C . GLY A 1 436 ? -10.495 7.685 -7.697 1.00 94.56 436 GLY A C 1
ATOM 3325 O O . GLY A 1 436 ? -9.681 6.822 -8.024 1.00 94.56 436 GLY A O 1
ATOM 3326 N N . VAL A 1 437 ? -11.001 7.777 -6.480 1.00 95.62 437 VAL A N 1
ATOM 3327 C CA . VAL A 1 437 ? -10.709 6.854 -5.390 1.00 95.62 437 VAL A CA 1
ATOM 3328 C C . VAL A 1 437 ? -12.019 6.462 -4.726 1.00 95.62 437 VAL A C 1
ATOM 3330 O O . VAL A 1 437 ? -12.883 7.313 -4.525 1.00 95.62 437 VAL A O 1
ATOM 3333 N N . GLN A 1 438 ? -12.168 5.184 -4.405 1.00 96.94 438 GLN A N 1
ATOM 3334 C CA . GLN A 1 438 ? -13.285 4.669 -3.626 1.00 96.94 438 GLN A CA 1
ATOM 3335 C C . GLN A 1 438 ? -12.770 4.181 -2.274 1.00 96.94 438 GLN A C 1
ATOM 3337 O O . GLN A 1 438 ? -11.814 3.406 -2.214 1.00 96.94 438 GLN A O 1
ATOM 3342 N N . LEU A 1 439 ? -13.413 4.633 -1.199 1.00 98.12 439 LEU A N 1
ATOM 3343 C CA . LEU A 1 439 ? -13.174 4.152 0.155 1.00 98.12 439 LEU A CA 1
ATOM 3344 C C . LEU A 1 439 ? -14.295 3.178 0.528 1.00 98.12 439 LEU A C 1
ATOM 3346 O O . LEU A 1 439 ? -15.470 3.547 0.501 1.00 98.12 439 LEU A O 1
ATOM 3350 N N . ALA A 1 440 ? -13.944 1.939 0.858 1.00 98.38 440 ALA A N 1
ATOM 3351 C CA . ALA A 1 440 ? -14.901 0.893 1.194 1.00 98.38 440 ALA A CA 1
ATOM 3352 C C . ALA A 1 440 ? -14.681 0.399 2.625 1.00 98.38 440 ALA A C 1
ATOM 3354 O O . ALA A 1 440 ? -13.557 0.088 3.014 1.00 98.38 440 ALA A O 1
ATOM 3355 N N . LEU A 1 441 ? -15.768 0.286 3.388 1.00 98.25 441 LEU A N 1
ATOM 3356 C CA . LEU A 1 441 ? -15.793 -0.419 4.666 1.00 98.25 441 LEU A CA 1
ATOM 3357 C C . LEU A 1 441 ? -16.229 -1.862 4.406 1.00 98.25 441 LEU A C 1
ATOM 3359 O O . LEU A 1 441 ? -17.341 -2.095 3.940 1.00 98.25 441 LEU A O 1
ATOM 3363 N N . LEU A 1 442 ? -15.363 -2.822 4.695 1.00 98.12 442 LEU A N 1
ATOM 3364 C CA . LEU A 1 442 ? -15.507 -4.230 4.349 1.00 98.12 442 LEU A CA 1
ATOM 3365 C C . LEU A 1 442 ? -15.608 -5.101 5.604 1.00 98.12 442 LEU A C 1
ATOM 3367 O O . LEU A 1 442 ? -15.052 -4.785 6.659 1.00 98.12 442 LEU A O 1
ATOM 3371 N N . ARG A 1 443 ? -16.296 -6.232 5.464 1.00 96.94 443 ARG A N 1
ATOM 3372 C CA . ARG A 1 443 ? -16.359 -7.319 6.450 1.00 96.94 443 ARG A CA 1
ATOM 3373 C C . ARG A 1 443 ? -16.420 -8.674 5.751 1.00 96.94 443 ARG A C 1
ATOM 3375 O O . ARG A 1 443 ? -16.680 -8.738 4.549 1.00 96.94 443 ARG A O 1
ATOM 3382 N N . ARG A 1 444 ? -16.235 -9.756 6.507 1.00 96.44 444 ARG A N 1
ATOM 3383 C CA . ARG A 1 444 ? -16.402 -11.122 5.998 1.00 96.44 444 ARG A CA 1
ATOM 3384 C C . ARG A 1 444 ? -17.858 -11.451 5.668 1.00 96.44 444 ARG A C 1
ATOM 3386 O O . ARG A 1 444 ? -18.763 -11.141 6.441 1.00 96.44 444 ARG A O 1
ATOM 3393 N N . ALA A 1 445 ? -18.066 -12.111 4.531 1.00 93.62 445 ALA A N 1
ATOM 3394 C CA . ALA A 1 445 ? -19.388 -12.490 4.040 1.00 93.62 445 ALA A CA 1
ATOM 3395 C C . ALA A 1 445 ? -20.031 -13.622 4.859 1.00 93.62 445 ALA A C 1
ATOM 3397 O O . ALA A 1 445 ? -21.216 -13.578 5.155 1.00 93.62 445 ALA A O 1
ATOM 3398 N N . ASP A 1 446 ? -19.248 -14.617 5.270 1.00 89.56 446 ASP A N 1
ATOM 3399 C CA . ASP A 1 446 ? -19.707 -15.786 6.039 1.00 89.56 446 ASP A CA 1
ATOM 3400 C C . ASP A 1 446 ? -19.994 -15.491 7.521 1.00 89.56 446 ASP A C 1
ATOM 3402 O O . ASP A 1 446 ? -20.469 -16.362 8.244 1.00 89.56 446 ASP A O 1
ATOM 3406 N N . ARG A 1 447 ? -19.710 -14.267 7.975 1.00 82.00 447 ARG A N 1
ATOM 3407 C CA . ARG A 1 447 ? -20.051 -13.766 9.315 1.00 82.00 447 ARG A CA 1
ATOM 3408 C C . ARG A 1 447 ? -21.354 -12.973 9.345 1.00 82.00 447 ARG A C 1
ATOM 3410 O O . ARG A 1 447 ? -21.787 -12.529 10.404 1.00 82.00 447 ARG A O 1
ATOM 3417 N N . LEU A 1 448 ? -22.016 -12.815 8.200 1.00 72.75 448 LEU A N 1
ATOM 3418 C CA . LEU A 1 448 ? -23.446 -12.543 8.187 1.00 72.75 448 LEU A CA 1
ATOM 3419 C C . LEU A 1 448 ? -24.136 -13.817 8.678 1.00 72.75 448 LEU A C 1
ATOM 3421 O O . LEU A 1 448 ? -24.343 -14.736 7.891 1.00 72.75 448 LEU A O 1
ATOM 3425 N N . GLY A 1 449 ? -24.460 -13.900 9.972 1.00 60.62 449 GLY A N 1
ATOM 3426 C CA . GLY A 1 449 ? -25.453 -14.874 10.428 1.00 60.62 449 GLY A CA 1
ATOM 3427 C C . GLY A 1 449 ? -26.654 -14.803 9.480 1.00 60.62 449 GLY A C 1
ATOM 3428 O O . GLY A 1 449 ? -27.118 -13.700 9.209 1.00 60.62 449 GLY A O 1
ATOM 3429 N N . ASP A 1 450 ? -27.018 -15.950 8.901 1.00 39.28 450 ASP A N 1
ATOM 3430 C CA . ASP A 1 450 ? -27.981 -16.159 7.807 1.00 39.28 450 ASP A CA 1
ATOM 3431 C C . ASP A 1 450 ? -28.619 -14.872 7.228 1.00 39.28 450 ASP A C 1
ATOM 3433 O O . ASP A 1 450 ? -29.559 -14.317 7.815 1.00 39.28 450 ASP A O 1
ATOM 3437 N N . PRO A 1 451 ? -28.118 -14.337 6.099 1.00 45.00 451 PRO A N 1
ATOM 3438 C CA . PRO A 1 451 ? -28.717 -13.164 5.497 1.00 45.00 451 PRO A CA 1
ATOM 3439 C C . PRO A 1 451 ? -30.075 -13.566 4.926 1.00 45.00 451 PRO A C 1
ATOM 3441 O O . PRO A 1 451 ? -30.158 -14.165 3.855 1.00 45.00 451 PRO A O 1
ATOM 3444 N N . SER A 1 452 ? -31.158 -13.179 5.601 1.00 36.44 452 SER A N 1
ATOM 3445 C CA . SER A 1 452 ? -32.452 -13.081 4.929 1.00 36.44 452 SER A CA 1
ATOM 3446 C C . SER A 1 452 ? -32.237 -12.275 3.635 1.00 36.44 452 SER A C 1
ATOM 3448 O O . SER A 1 452 ? -31.748 -11.140 3.708 1.00 36.44 452 SER A O 1
ATOM 3450 N N . PRO A 1 453 ? -32.541 -12.833 2.447 1.00 38.59 453 PRO A N 1
ATOM 3451 C CA . PRO A 1 453 ? -32.130 -12.280 1.150 1.00 38.59 453 PRO A CA 1
ATOM 3452 C C . PRO A 1 453 ? -32.745 -10.907 0.815 1.00 38.59 453 PRO A C 1
ATOM 3454 O O . PRO A 1 453 ? -32.423 -10.313 -0.209 1.00 38.59 453 PRO A O 1
ATOM 3457 N N . ASN A 1 454 ? -33.562 -10.340 1.705 1.00 41.56 454 ASN A N 1
ATOM 3458 C CA . ASN A 1 454 ? -34.284 -9.086 1.505 1.00 41.56 454 ASN A CA 1
ATOM 3459 C C . ASN A 1 454 ? -33.504 -7.810 1.892 1.00 41.56 454 ASN A C 1
ATOM 3461 O O . ASN A 1 454 ? -34.107 -6.740 1.952 1.00 41.56 454 ASN A O 1
ATOM 3465 N N . HIS A 1 455 ? -32.198 -7.871 2.183 1.00 42.66 455 HIS A N 1
ATOM 3466 C CA . HIS A 1 455 ? -31.424 -6.675 2.581 1.00 42.66 455 HIS A CA 1
ATOM 3467 C C . HIS A 1 455 ? -30.343 -6.206 1.598 1.00 42.66 455 HIS A C 1
ATOM 3469 O O . HIS A 1 455 ? -29.745 -5.157 1.826 1.00 42.66 455 HIS A O 1
ATOM 3475 N N . VAL A 1 456 ? -30.113 -6.913 0.486 1.00 46.50 456 VAL A N 1
ATOM 3476 C CA . VAL A 1 456 ? -29.044 -6.548 -0.470 1.00 46.50 456 VAL A CA 1
ATOM 3477 C C . VAL A 1 456 ? -29.577 -5.884 -1.750 1.00 46.50 456 VAL A C 1
ATOM 3479 O O . VAL A 1 456 ? -28.851 -5.120 -2.382 1.00 46.50 456 VAL A O 1
ATOM 3482 N N . GLU A 1 457 ? -30.858 -6.048 -2.101 1.00 38.38 457 GLU A N 1
ATOM 3483 C CA . GLU A 1 457 ? -31.416 -5.456 -3.335 1.00 38.38 457 GLU A CA 1
ATOM 3484 C C . GLU A 1 457 ? -31.655 -3.931 -3.280 1.00 38.38 457 GLU A C 1
ATOM 3486 O O . GLU A 1 457 ? -31.870 -3.308 -4.318 1.00 38.38 457 GLU A O 1
ATOM 3491 N N . GLY A 1 458 ? -31.546 -3.294 -2.108 1.00 37.75 458 GLY A N 1
ATOM 3492 C CA . GLY A 1 458 ? -31.757 -1.846 -1.949 1.00 37.75 458 GLY A CA 1
ATOM 3493 C C . GLY A 1 458 ? -30.497 -0.969 -1.983 1.00 37.75 458 GLY A C 1
ATOM 3494 O O . GLY A 1 458 ? -30.616 0.252 -1.994 1.00 37.75 458 GLY A O 1
ATOM 3495 N N . LEU A 1 459 ? -29.291 -1.552 -1.973 1.00 46.00 459 LEU A N 1
ATOM 3496 C CA . LEU A 1 459 ? -28.037 -0.799 -1.772 1.00 46.00 459 LEU A CA 1
ATOM 3497 C C . LEU A 1 459 ? -27.298 -0.415 -3.064 1.00 46.00 459 LEU A C 1
ATOM 3499 O O . LEU A 1 459 ? -26.383 0.401 -3.011 1.00 46.00 459 LEU A O 1
ATOM 3503 N N . PHE A 1 460 ? -27.705 -0.946 -4.222 1.00 43.00 460 PHE A N 1
ATOM 3504 C CA . PHE A 1 460 ? -27.013 -0.705 -5.500 1.00 43.00 460 PHE A CA 1
ATOM 3505 C C . PHE A 1 460 ? -27.914 -0.201 -6.640 1.00 43.00 460 PHE A C 1
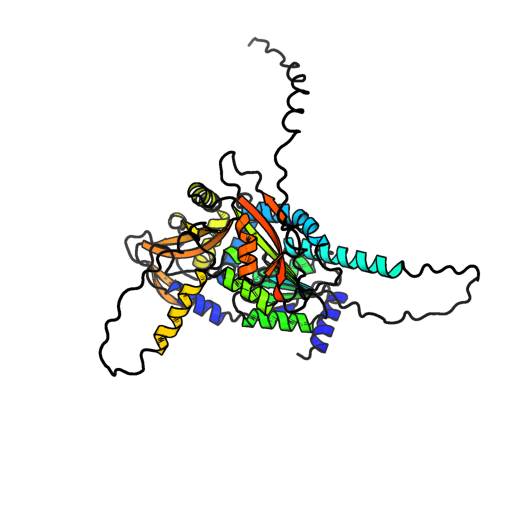ATOM 3507 O O . PHE A 1 460 ? -27.458 -0.075 -7.775 1.00 43.00 460 PHE A O 1
ATOM 3514 N N . THR A 1 461 ? -29.170 0.162 -6.359 1.00 39.12 461 THR A N 1
ATOM 3515 C CA . THR A 1 461 ? -30.100 0.728 -7.352 1.00 39.12 461 THR A CA 1
ATOM 3516 C C . THR A 1 461 ? -30.610 2.110 -6.935 1.00 39.12 461 THR A C 1
ATOM 3518 O O . THR A 1 461 ? -31.765 2.307 -6.584 1.00 39.12 461 THR A O 1
ATOM 3521 N N . ALA A 1 462 ? -29.748 3.120 -7.042 1.00 30.38 462 ALA A N 1
ATOM 3522 C CA . ALA A 1 462 ? -30.194 4.508 -7.148 1.00 30.38 462 ALA A CA 1
ATOM 3523 C C . ALA A 1 462 ? -29.437 5.213 -8.280 1.00 30.38 462 ALA A C 1
ATOM 3525 O O . ALA A 1 462 ? -28.444 5.905 -8.072 1.00 30.38 462 ALA A O 1
ATOM 3526 N N . SER A 1 463 ? -29.928 5.031 -9.507 1.00 31.83 463 SER A N 1
ATOM 3527 C CA . SER A 1 463 ? -29.812 6.069 -10.532 1.00 31.83 463 SER A CA 1
ATOM 3528 C C . SER A 1 463 ? -30.841 7.154 -10.219 1.00 31.83 463 SER A C 1
ATOM 3530 O O . SER A 1 463 ? -32.028 6.834 -10.186 1.00 31.83 463 SER A O 1
ATOM 3532 N N . PRO A 1 464 ? -30.467 8.434 -10.087 1.00 31.77 464 PRO A N 1
ATOM 3533 C CA . PRO A 1 464 ? -31.375 9.505 -10.429 1.00 31.77 464 PRO A CA 1
ATOM 3534 C C . PRO A 1 464 ? -31.209 9.759 -11.928 1.00 31.77 464 PRO A C 1
ATOM 3536 O O . PRO A 1 464 ? -30.277 10.432 -12.373 1.00 31.77 464 PRO A O 1
ATOM 3539 N N . THR A 1 465 ? -32.097 9.184 -12.736 1.00 30.47 465 THR A N 1
ATOM 3540 C CA . THR A 1 465 ? -32.313 9.675 -14.098 1.00 30.47 465 THR A CA 1
ATOM 3541 C C . THR A 1 465 ? -32.566 11.179 -14.054 1.00 30.47 465 THR A C 1
ATOM 3543 O O . THR A 1 465 ? -33.348 11.673 -13.246 1.00 30.47 465 THR A O 1
ATOM 3546 N N . ALA A 1 466 ? -31.861 11.888 -14.929 1.00 34.94 466 ALA A N 1
ATOM 3547 C CA . ALA A 1 466 ? -31.906 13.323 -15.139 1.00 34.94 466 ALA A CA 1
ATOM 3548 C C . ALA A 1 466 ? -33.322 13.924 -15.121 1.00 34.94 466 ALA A C 1
ATOM 3550 O O . ALA A 1 466 ? -34.150 13.563 -15.951 1.00 34.94 466 ALA A O 1
ATOM 3551 N N . THR A 1 467 ? -33.567 14.888 -14.229 1.00 27.31 467 THR A N 1
ATOM 3552 C CA . THR A 1 467 ? -34.539 16.007 -14.327 1.00 27.31 467 THR A CA 1
ATOM 3553 C C . THR A 1 467 ? -34.410 16.797 -13.006 1.00 27.31 467 THR A C 1
ATOM 3555 O O . THR A 1 467 ? -34.378 16.188 -11.953 1.00 27.31 467 THR A O 1
ATOM 3558 N N . ALA A 1 468 ? -34.273 18.119 -12.881 1.00 27.88 468 ALA A N 1
ATOM 3559 C CA . ALA A 1 468 ? -34.709 19.209 -13.740 1.00 27.88 468 ALA A CA 1
ATOM 3560 C C . ALA A 1 468 ? -34.126 20.585 -13.289 1.00 27.88 468 ALA A C 1
ATOM 3562 O O . ALA A 1 468 ? -34.872 21.553 -13.187 1.00 27.88 468 ALA A O 1
ATOM 3563 N N . ALA A 1 469 ? -32.826 20.720 -12.980 1.00 26.09 469 ALA A N 1
ATOM 3564 C CA . ALA A 1 469 ? -32.282 22.011 -12.492 1.00 26.09 469 ALA A CA 1
ATOM 3565 C C . ALA A 1 469 ? -30.992 22.504 -13.173 1.00 26.09 469 ALA A C 1
ATOM 3567 O O . ALA A 1 469 ? -30.449 23.534 -12.789 1.00 26.09 469 ALA A O 1
ATOM 3568 N N . ALA A 1 470 ? -30.551 21.838 -14.242 1.00 28.81 470 ALA A N 1
ATOM 3569 C CA . ALA A 1 470 ? -29.540 22.376 -15.157 1.00 28.81 470 ALA A CA 1
ATOM 3570 C C . ALA A 1 470 ? -30.137 23.327 -16.225 1.00 28.81 470 ALA A C 1
ATOM 3572 O O . ALA A 1 470 ? -29.417 23.769 -17.109 1.00 28.81 470 ALA A O 1
ATOM 3573 N N . ALA A 1 471 ? -31.438 23.651 -16.160 1.00 30.53 471 ALA A N 1
ATOM 3574 C CA . ALA A 1 471 ? -32.135 24.434 -17.192 1.00 30.53 471 ALA A CA 1
ATOM 3575 C C . ALA A 1 471 ? -32.852 25.708 -16.691 1.00 30.53 471 ALA A C 1
ATOM 3577 O O . ALA A 1 471 ? -33.374 26.453 -17.510 1.00 30.53 471 ALA A O 1
ATOM 3578 N N . ALA A 1 472 ? -32.864 26.001 -15.382 1.00 29.55 472 ALA A N 1
ATOM 3579 C CA . ALA A 1 472 ? -33.550 27.190 -14.841 1.00 29.55 472 ALA A CA 1
ATOM 3580 C C . ALA A 1 472 ? -32.612 28.267 -14.257 1.00 29.55 472 ALA A C 1
ATOM 3582 O O . ALA A 1 472 ? -33.024 29.413 -14.112 1.00 29.55 472 ALA A O 1
ATOM 3583 N N . ALA A 1 473 ? -31.341 27.955 -13.979 1.00 30.05 473 ALA A N 1
ATOM 3584 C CA . ALA A 1 473 ? -30.372 28.951 -13.497 1.00 30.05 473 ALA A CA 1
ATOM 3585 C C . ALA A 1 473 ? -29.575 29.629 -14.631 1.00 30.05 473 ALA A C 1
ATOM 3587 O O . ALA A 1 473 ? -28.982 30.682 -14.425 1.00 30.05 473 ALA A O 1
ATOM 3588 N N . SER A 1 474 ? -29.633 29.089 -15.853 1.00 35.09 474 SER A N 1
ATOM 3589 C CA . SER A 1 474 ? -29.046 29.691 -17.060 1.00 35.09 474 SER A CA 1
ATOM 3590 C C . SER A 1 474 ? -29.888 30.832 -17.658 1.00 35.09 474 SER A C 1
ATOM 3592 O O . SER A 1 474 ? -29.541 31.343 -18.715 1.00 35.09 474 SER A O 1
ATOM 3594 N N . ALA A 1 475 ? -30.977 31.247 -16.996 1.00 33.19 475 ALA A N 1
ATOM 3595 C CA . ALA A 1 475 ? -31.899 32.272 -17.496 1.00 33.19 475 ALA A CA 1
ATOM 3596 C C . ALA A 1 475 ? -32.091 33.491 -16.566 1.00 33.19 475 ALA A C 1
ATOM 3598 O O . ALA A 1 475 ? -32.891 34.360 -16.895 1.00 33.19 475 ALA A O 1
ATOM 3599 N N . SER A 1 476 ? -31.375 33.602 -15.434 1.00 36.47 476 SER A N 1
ATOM 3600 C CA . SER A 1 476 ? -31.628 34.680 -14.450 1.00 36.47 476 SER A CA 1
ATOM 3601 C C . SER A 1 476 ? -30.463 35.628 -14.142 1.00 36.47 476 SER A C 1
ATOM 3603 O O . SER A 1 476 ? -30.668 36.576 -13.389 1.00 36.47 476 SER A O 1
ATOM 3605 N N . THR A 1 477 ? -29.278 35.472 -14.730 1.00 33.44 477 THR A N 1
ATOM 3606 C CA . THR A 1 477 ? -28.192 36.461 -14.533 1.00 33.44 477 THR A CA 1
ATOM 3607 C C . THR A 1 477 ? -27.352 36.688 -15.787 1.00 33.44 477 THR A C 1
ATOM 3609 O O . THR A 1 477 ? -26.189 37.058 -15.727 1.00 33.44 477 THR A O 1
ATOM 3612 N N . ALA A 1 478 ? -28.005 36.604 -16.949 1.00 35.78 478 ALA A N 1
ATOM 3613 C CA . ALA A 1 478 ? -27.603 37.307 -18.172 1.00 35.78 478 ALA A CA 1
ATOM 3614 C C . ALA A 1 478 ? -27.970 38.816 -18.121 1.00 35.78 478 ALA A C 1
ATOM 3616 O O . ALA A 1 478 ? -28.214 39.443 -19.147 1.00 35.78 478 ALA A O 1
ATOM 3617 N N . ALA A 1 479 ? -28.045 39.401 -16.918 1.00 37.09 479 ALA A N 1
ATOM 3618 C CA . ALA A 1 479 ? -28.421 40.797 -16.674 1.00 37.09 479 ALA A CA 1
ATOM 3619 C C . ALA A 1 479 ? -27.315 41.617 -15.976 1.00 37.09 479 ALA A C 1
ATOM 3621 O O . ALA A 1 479 ? -27.561 42.754 -15.584 1.00 37.09 479 ALA A O 1
ATOM 3622 N N . GLU A 1 480 ? -26.098 41.077 -15.846 1.00 34.91 480 GLU A N 1
ATOM 3623 C CA . GLU A 1 480 ? -24.976 41.766 -15.184 1.00 34.91 480 GLU A CA 1
ATOM 3624 C C . GLU A 1 480 ? -23.729 41.931 -16.075 1.00 34.91 480 GLU A C 1
ATOM 3626 O O . GLU A 1 480 ? -22.668 42.325 -15.606 1.00 34.91 480 GLU A O 1
ATOM 3631 N N . GLU A 1 481 ? -23.869 41.720 -17.389 1.00 38.88 481 GLU A N 1
ATOM 3632 C CA . GLU A 1 481 ? -22.801 41.910 -18.386 1.00 38.88 481 GLU A CA 1
ATOM 3633 C C . GLU A 1 481 ? -22.943 43.229 -19.177 1.00 38.88 481 GLU A C 1
ATOM 3635 O O . GLU A 1 481 ? -22.601 43.326 -20.351 1.00 38.88 481 GLU A O 1
ATOM 3640 N N . ALA A 1 482 ? -23.464 44.284 -18.542 1.00 40.03 482 ALA A N 1
ATOM 3641 C CA . ALA A 1 482 ? -23.634 45.584 -19.196 1.00 40.03 482 ALA A CA 1
ATOM 3642 C C . ALA A 1 482 ? -23.349 46.783 -18.281 1.00 40.03 482 ALA A C 1
ATOM 3644 O O . ALA A 1 482 ? -24.094 47.760 -18.303 1.00 40.03 482 ALA A O 1
ATOM 3645 N N . ARG A 1 483 ? -22.275 46.751 -17.478 1.00 37.88 483 ARG A N 1
ATOM 3646 C CA . ARG A 1 483 ? -21.709 47.971 -16.869 1.00 37.88 483 ARG A CA 1
ATOM 3647 C C . ARG A 1 483 ? -20.189 47.888 -16.720 1.00 37.88 483 ARG A C 1
ATOM 3649 O O . ARG A 1 483 ? -19.692 47.214 -15.831 1.00 37.88 483 ARG A O 1
ATOM 3656 N N . GLY A 1 484 ? -19.478 48.685 -17.520 1.00 34.12 484 GLY A N 1
ATOM 3657 C CA . GLY A 1 484 ? -18.218 49.293 -17.080 1.00 34.12 484 GLY A CA 1
ATOM 3658 C C . GLY A 1 484 ? -16.949 48.915 -17.842 1.00 34.12 484 GLY A C 1
ATOM 3659 O O . GLY A 1 484 ? -16.052 48.312 -17.268 1.00 34.12 484 GLY A O 1
ATOM 3660 N N . VAL A 1 485 ? -16.813 49.384 -19.084 1.00 41.88 485 VAL A N 1
ATOM 3661 C CA . VAL A 1 485 ? -15.499 49.669 -19.688 1.00 41.88 485 VAL A CA 1
ATOM 3662 C C . VAL A 1 485 ? -15.324 51.191 -19.686 1.00 41.88 485 VAL A C 1
ATOM 3664 O O . VAL A 1 485 ? -16.143 51.864 -20.316 1.00 41.88 485 VAL A O 1
ATOM 3667 N N . PRO A 1 486 ? -14.318 51.776 -19.008 1.00 46.75 486 PRO A N 1
ATOM 3668 C CA . PRO A 1 486 ? -13.979 53.174 -19.212 1.00 46.75 486 PRO A CA 1
ATOM 3669 C C . PRO A 1 486 ? -12.945 53.348 -20.331 1.00 46.75 486 PRO A C 1
ATOM 3671 O O . PRO A 1 486 ? -12.034 52.546 -20.525 1.00 46.75 486 PRO A O 1
ATOM 3674 N N . ALA A 1 487 ? -13.160 54.432 -21.071 1.00 36.97 487 ALA A N 1
ATOM 3675 C CA . ALA A 1 487 ? -12.497 54.830 -22.297 1.00 36.97 487 ALA A CA 1
ATOM 3676 C C . ALA A 1 487 ? -11.008 55.172 -22.131 1.00 36.97 487 ALA A C 1
ATOM 3678 O O . ALA A 1 487 ? -10.600 55.818 -21.166 1.00 36.97 487 ALA A O 1
ATOM 3679 N N . ALA A 1 488 ? -10.225 54.818 -23.150 1.00 37.22 488 ALA A N 1
ATOM 3680 C CA . ALA A 1 488 ? -8.908 55.382 -23.400 1.00 37.22 488 ALA A CA 1
ATOM 3681 C C . ALA A 1 488 ? -9.035 56.839 -23.886 1.00 37.22 488 ALA A C 1
ATOM 3683 O O . ALA A 1 488 ? -9.829 57.131 -24.782 1.00 37.22 488 ALA A O 1
ATOM 3684 N N . GLN A 1 489 ? -8.225 57.735 -23.319 1.00 41.62 489 GLN A N 1
ATOM 3685 C CA . GLN A 1 489 ? -7.935 59.062 -23.870 1.00 41.62 489 GLN A CA 1
ATOM 3686 C C . GLN A 1 489 ? -6.523 59.087 -24.486 1.00 41.62 489 GLN A C 1
ATOM 3688 O O . GLN A 1 489 ? -5.647 58.373 -23.996 1.00 41.62 489 GLN A O 1
ATOM 3693 N N . PRO A 1 490 ? -6.287 59.897 -25.538 1.00 52.97 490 PRO A N 1
ATOM 3694 C CA . PRO A 1 490 ? -5.006 59.972 -26.234 1.00 52.97 490 PRO A CA 1
ATOM 3695 C C . PRO A 1 490 ? -4.144 61.162 -25.774 1.00 52.97 490 PRO A C 1
ATOM 3697 O O . PRO A 1 490 ? -4.683 62.165 -25.310 1.00 52.97 490 PRO A O 1
ATOM 3700 N N . ALA A 1 491 ? -2.830 61.047 -26.012 1.00 38.06 491 ALA A N 1
ATOM 3701 C CA . ALA A 1 491 ? -1.856 62.080 -26.421 1.00 38.06 491 ALA A CA 1
ATOM 3702 C C . ALA A 1 491 ? -0.502 61.908 -25.707 1.00 38.06 491 ALA A C 1
ATOM 3704 O O . ALA A 1 491 ? -0.455 61.827 -24.480 1.00 38.06 491 ALA A O 1
ATOM 3705 N N . GLY A 1 492 ? 0.582 61.914 -26.493 1.00 42.72 492 GLY A N 1
ATOM 3706 C CA . GLY A 1 492 ? 1.972 61.924 -26.032 1.00 42.72 492 GLY A CA 1
ATOM 3707 C C . GLY A 1 492 ? 2.876 61.100 -26.922 1.00 42.72 492 GLY A C 1
ATOM 3708 O O . GLY A 1 492 ? 3.222 59.987 -26.476 1.00 42.72 492 GLY A O 1
#

Secondary structure (DSSP, 8-state):
--HHHHHHHHHHHHHT-TT--EEEE---HHHHHHHHHHHHTSPP-SSSSSEE--GGGTT-SHHHHHHHHHHHH-TT-HHHHHHHHHHHHHHHHHGGGS-SS-EEEEEET-TT-HHHHHHHHHHHHHHHHHHHHHTTS--------------------S--PPEEEEEEES-HHHHHHHHHHHHT-GGGTTEEEEEEE--TT-HHHHHHHHHHHHHH-SSEEEEEE-TTGGGGSTTHHHHHHHHHHHT--STT-EEEEEEEEES---HHHHHHHHHHHHT-HHHHHHHHHHHHHHB-----GGGEEEEEEEEE-SSGGGGGGGTTTTTTSTTS-----------------SGGG--SEEEEEEEEEEE--SSSPEEEEBTTS-EEEE-TT-EEEEEEEEEEEGGGHHHHHHHTTEEESSPPEEEE-TT--TTS---EEEEEEEEEGGGSSS--GGGSTTSS-------SSSSSGGGS-TTSSSS--PPP----